Protein AF-0000000080885737 (afdb_homodimer)

Foldseek 3Di:
DPPPPPPPPPPPPPPPPWDAADDDDFWAEEEEEAFAQFDDLLPVLLVLLVVLLVVPDHHDYAYEYAPFAKHKNADPDHDPVNDDPMDMDGHHYYLVRDDQGQEYEYTDGPQLVDCVGCVVVLCSCLVNVVRYQAYEYAALSLLSCLQNVVQAQHEWEHALLCRVVRVVGRPRHNYDLQWQWDDDRRYIYGYHRNSSNLRSLVVCCHRHIDVSSVSSCVVVVHDHDDTRDDCVSVVSPVD/DPPPPPPPPPPPPPPPPWDAADDDDFWAEEEEEAFAQFDDLLPVLLVLLVVLLVVPDHHDYAYEYAPFAKHKNQDPDADPVNDDPMDMDGHHYYLVRDDQGQEYEYTDGPQLVDCVGCVVVLCSCLVNVVRYQAYEYAALSLLSVLQNVVQAQHEWEHALLCRVVRVVGRPRHNYDLQWQWDDDRRYIYGYHRNSSNLRSLVVCCHRHIDVSSVSSCVVVVHDHDDTRDDCVSVVSPVD

Solvent-accessible surface area (backbone atoms only — not comparable to full-atom values): 24061 Å² total; per-residue (Å²): 135,85,78,77,78,77,76,76,77,73,75,72,71,76,68,71,80,74,48,66,47,51,85,72,87,73,76,35,36,33,34,36,55,50,45,59,2,33,34,57,29,30,51,33,31,37,43,38,52,46,36,45,43,18,63,77,37,58,30,36,52,39,49,25,23,77,80,26,63,61,44,32,35,51,44,91,64,75,47,92,43,68,28,42,60,50,55,40,32,56,18,91,21,20,69,88,64,48,72,88,45,28,29,41,36,31,38,16,36,71,21,67,77,36,64,82,64,37,44,63,58,24,54,48,49,52,69,48,52,86,69,36,67,33,40,36,24,13,11,50,12,34,32,42,42,20,69,33,52,78,35,60,74,31,58,32,27,36,15,48,89,49,36,75,70,34,67,72,40,38,92,53,41,44,72,41,63,73,30,21,28,33,76,43,89,54,36,35,20,4,8,25,33,50,22,19,34,36,36,47,45,50,48,40,20,52,53,60,4,37,68,56,28,48,50,30,34,58,72,34,50,50,88,80,57,54,49,71,59,38,70,50,21,46,71,61,64,64,100,135,83,78,78,77,76,77,76,76,72,76,71,70,75,67,72,81,72,49,66,46,52,85,72,87,75,75,36,37,34,34,36,54,51,45,59,2,34,33,55,30,32,51,34,32,38,44,37,52,46,37,44,42,20,65,76,38,58,31,34,52,40,51,27,22,78,82,26,62,62,44,32,36,51,47,90,67,76,46,91,43,68,28,41,61,49,55,40,31,57,19,89,22,20,70,89,62,48,72,88,46,29,30,42,36,30,38,16,36,72,21,69,75,36,61,83,65,37,44,62,57,24,53,48,49,51,67,49,52,85,68,36,66,34,40,34,24,14,13,50,13,34,33,42,42,21,69,34,52,78,35,60,74,30,57,33,26,36,17,49,90,49,36,74,70,34,68,73,39,36,92,52,39,44,73,41,62,72,30,21,28,34,76,41,88,52,35,35,19,4,10,24,32,49,22,20,34,37,35,48,44,50,51,39,19,51,54,61,4,38,69,56,28,48,50,32,36,56,72,36,51,49,87,80,55,55,48,71,58,39,71,52,21,46,73,61,65,64,99

Sequence (478 aa):
MKVAAIAAVLSAALAAATNGPIDGPKPRDIGIALFRGWQPMDVFGPIEALWGLGLSQPINIYLIDEDGGTSEIKPLTPFATNSNTSATVLVDYTFASAPPLDVLIVPGGAGTRNQANVQPVIDYVAAVYPSLQYLISVCTGASILARAGVLDGKRATTNKRSWAFVTQFGQRVRWQPKARYVRDRNIWTTSGISAGVDGVLGWIEYVWGSNVSTEVTNVMEWNKVGANDDKFGKLYGLWMKVAAIAAVLSAALAAATNGPIDGPKPRDIGIALFRGWQPMDVFGPIEALWGLGLSQPINIYLIDEDGGTSEIKPLTPFATNSNTSATVLVDYTFASAPPLDVLIVPGGAGTRNQANVQPVIDYVAAVYPSLQYLISVCTGASILARAGVLDGKRATTNKRSWAFVTQFGQRVRWQPKARYVRDRNIWTTSGISAGVDGVLGWIEYVWGSNVSTEVTNVMEWNKVGANDDKFGKLYGLW

Organism: NCBI:txid3140254

Nearest PDB structures (foldseek):
  3mgk-assembly1_A  TM=9.131E-01  e=7.113E-21  Clostridium acetobutylicum
  7lav-assembly1_A  TM=8.708E-01  e=1.881E-16  Pseudomonas protegens Pf-5
  7l9q-assembly1_B  TM=8.695E-01  e=1.093E-15  Pseudomonas protegens Pf-5
  7la0-assembly1_B  TM=8.306E-01  e=7.496E-16  Pseudomonas protegens Pf-5
  3noo-assembly1_B  TM=8.726E-01  e=1.118E-14  Pseudomonas fluorescens

pLDDT: mean 92.59, std 16.64, range [25.44, 99.0]

Structure (mmCIF, N/CA/C/O backbone):
data_AF-0000000080885737-model_v1
#
loop_
_entity.id
_entity.type
_entity.pdbx_description
1 polymer 'DJ-1/PfpI domain-containing protein'
#
loop_
_atom_site.group_PDB
_atom_site.id
_atom_site.type_symbol
_atom_site.label_atom_id
_atom_site.label_alt_id
_atom_site.label_comp_id
_atom_site.label_asym_id
_atom_site.label_entity_id
_atom_site.label_seq_id
_atom_site.pdbx_PDB_ins_code
_atom_site.Cartn_x
_atom_site.Cartn_y
_atom_site.Cartn_z
_atom_site.occupancy
_atom_site.B_iso_or_equiv
_atom_site.auth_seq_id
_atom_site.auth_comp_id
_atom_site.auth_asym_id
_atom_site.auth_atom_id
_atom_site.pdbx_PDB_model_num
ATOM 1 N N . MET A 1 1 ? 33.5 -19.875 54.375 1 25.53 1 MET A N 1
ATOM 2 C CA . MET A 1 1 ? 33.781 -19.219 53.094 1 25.53 1 MET A CA 1
ATOM 3 C C . MET A 1 1 ? 32.844 -19.75 52 1 25.53 1 MET A C 1
ATOM 5 O O . MET A 1 1 ? 33.125 -20.797 51.406 1 25.53 1 MET A O 1
ATOM 9 N N . LYS A 1 2 ? 31.469 -19.609 52.219 1 31.66 2 LYS A N 1
ATOM 10 C CA . LYS A 1 2 ? 30.344 -20.031 51.375 1 31.66 2 LYS A CA 1
ATOM 11 C C . LYS A 1 2 ? 30.406 -19.328 50.031 1 31.66 2 LYS A C 1
ATOM 13 O O . LYS A 1 2 ? 30.25 -18.109 49.938 1 31.66 2 LYS A O 1
ATOM 18 N N . VAL A 1 3 ? 31.234 -19.703 49.062 1 29.41 3 VAL A N 1
ATOM 19 C CA . VAL A 1 3 ? 31.281 -19.234 47.688 1 29.41 3 VAL A CA 1
ATOM 20 C C . VAL A 1 3 ? 29.953 -19.531 47 1 29.41 3 VAL A C 1
ATOM 22 O O . VAL A 1 3 ? 29.547 -20.688 46.875 1 29.41 3 VAL A O 1
ATOM 25 N N . ALA A 1 4 ? 28.953 -18.578 47.094 1 33.06 4 ALA A N 1
ATOM 26 C CA . ALA A 1 4 ? 27.719 -18.656 46.312 1 33.06 4 ALA A CA 1
ATOM 27 C C . ALA A 1 4 ? 28.016 -18.75 44.812 1 33.06 4 ALA A C 1
ATOM 29 O O . ALA A 1 4 ? 28.703 -17.875 44.25 1 33.06 4 ALA A O 1
ATOM 30 N N . ALA A 1 5 ? 28.031 -19.922 44.219 1 30.92 5 ALA A N 1
ATOM 31 C CA . ALA A 1 5 ? 28.094 -20.094 42.781 1 30.92 5 ALA A CA 1
ATOM 32 C C . ALA A 1 5 ? 27 -19.281 42.094 1 30.92 5 ALA A C 1
ATOM 34 O O . ALA A 1 5 ? 25.812 -19.469 42.344 1 30.92 5 ALA A O 1
ATOM 35 N N . ILE A 1 6 ? 27.219 -18.047 41.719 1 32.38 6 ILE A N 1
ATOM 36 C CA . ILE A 1 6 ? 26.297 -17.312 40.875 1 32.38 6 ILE A CA 1
ATOM 37 C C . ILE A 1 6 ? 26.078 -18.062 39.562 1 32.38 6 ILE A C 1
ATOM 39 O O . ILE A 1 6 ? 27.016 -18.266 38.781 1 32.38 6 ILE A O 1
ATOM 43 N N . ALA A 1 7 ? 25.047 -18.922 39.469 1 35.25 7 ALA A N 1
ATOM 44 C CA . ALA A 1 7 ? 24.609 -19.516 38.188 1 35.25 7 ALA A CA 1
ATOM 45 C C . ALA A 1 7 ? 24.406 -18.438 37.125 1 35.25 7 ALA A C 1
ATOM 47 O O . ALA A 1 7 ? 23.625 -17.516 37.312 1 35.25 7 ALA A O 1
ATOM 48 N N . ALA A 1 8 ? 25.344 -18.266 36.219 1 31.36 8 ALA A N 1
ATOM 49 C CA . ALA A 1 8 ? 25.203 -17.484 35 1 31.36 8 ALA A CA 1
ATOM 50 C C . ALA A 1 8 ? 23.969 -17.922 34.188 1 31.36 8 ALA A C 1
ATOM 52 O O . ALA A 1 8 ? 23.875 -19.078 33.781 1 31.36 8 ALA A O 1
ATOM 53 N N . VAL A 1 9 ? 22.844 -17.406 34.5 1 33.94 9 VAL A N 1
ATOM 54 C CA . VAL A 1 9 ? 21.734 -17.562 33.562 1 33.94 9 VAL A CA 1
ATOM 55 C C . VAL A 1 9 ? 22.156 -17.125 32.156 1 33.94 9 VAL A C 1
ATOM 57 O O . VAL A 1 9 ? 22.422 -15.938 31.938 1 33.94 9 VAL A O 1
ATOM 60 N N . LEU A 1 10 ? 22.844 -17.953 31.453 1 30.22 10 LEU A N 1
ATOM 61 C CA . LEU A 1 10 ? 23.031 -17.672 30.031 1 30.22 10 LEU A CA 1
ATOM 62 C C . LEU A 1 10 ? 21.703 -17.469 29.328 1 30.22 10 LEU A C 1
ATOM 64 O O . LEU A 1 10 ? 20.859 -18.375 29.312 1 30.22 10 LEU A O 1
ATOM 68 N N . SER A 1 11 ? 21.188 -16.312 29.359 1 34.5 11 SER A N 1
ATOM 69 C CA . SER A 1 11 ? 20.109 -16 28.438 1 34.5 11 SER A CA 1
ATOM 70 C C . SER A 1 11 ? 20.453 -16.438 27.016 1 34.5 11 SER A C 1
ATOM 72 O O . SER A 1 11 ? 21.359 -15.867 26.391 1 34.5 11 SER A O 1
ATOM 74 N N . ALA A 1 12 ? 20.422 -17.719 26.641 1 30.98 12 ALA A N 1
ATOM 75 C CA . ALA A 1 12 ? 20.422 -18.078 25.234 1 30.98 12 ALA A CA 1
ATOM 76 C C . ALA A 1 12 ? 19.422 -17.234 24.438 1 30.98 12 ALA A C 1
ATOM 78 O O . ALA A 1 12 ? 18.219 -17.328 24.656 1 30.98 12 ALA A O 1
ATOM 79 N N . ALA A 1 13 ? 19.766 -16.031 24.156 1 35.03 13 ALA A N 1
ATOM 80 C CA . ALA A 1 13 ? 18.984 -15.445 23.078 1 35.03 13 ALA A CA 1
ATOM 81 C C . ALA A 1 13 ? 18.719 -16.469 21.969 1 35.03 13 ALA A C 1
ATOM 83 O O . ALA A 1 13 ? 19.656 -17.016 21.375 1 35.03 13 ALA A O 1
ATOM 84 N N . LEU A 1 14 ? 17.703 -17.281 22.094 1 34.91 14 LEU A N 1
ATOM 85 C CA . LEU A 1 14 ? 17.266 -18.047 20.953 1 34.91 14 LEU A CA 1
ATOM 86 C C . LEU A 1 14 ? 17.438 -17.266 19.656 1 34.91 14 LEU A C 1
ATOM 88 O O . LEU A 1 14 ? 16.75 -16.25 19.438 1 34.91 14 LEU A O 1
ATOM 92 N N . ALA A 1 15 ? 18.594 -17.047 19.203 1 38.66 15 ALA A N 1
ATOM 93 C CA . ALA A 1 15 ? 18.797 -16.562 17.828 1 38.66 15 ALA A CA 1
ATOM 94 C C . ALA A 1 15 ? 17.812 -17.203 16.859 1 38.66 15 ALA A C 1
ATOM 96 O O . ALA A 1 15 ? 17.781 -18.422 16.719 1 38.66 15 ALA A O 1
ATOM 97 N N . ALA A 1 16 ? 16.641 -16.688 16.656 1 45.53 16 ALA A N 1
ATOM 98 C CA . ALA A 1 16 ? 15.797 -17.234 15.602 1 45.53 16 ALA A CA 1
ATOM 99 C C . ALA A 1 16 ? 16.641 -17.703 14.414 1 45.53 16 ALA A C 1
ATOM 101 O O . ALA A 1 16 ? 17.562 -17.016 13.992 1 45.53 16 ALA A O 1
ATOM 102 N N . ALA A 1 17 ? 16.656 -18.906 14.094 1 49.16 17 ALA A N 1
ATOM 103 C CA . ALA A 1 17 ? 17.375 -19.547 12.992 1 49.16 17 ALA A CA 1
ATOM 104 C C . ALA A 1 17 ? 17.266 -18.703 11.719 1 49.16 17 ALA A C 1
ATOM 106 O O . ALA A 1 17 ? 16.172 -18.406 11.25 1 49.16 17 ALA A O 1
ATOM 107 N N . THR A 1 18 ? 18.203 -17.781 11.516 1 66.06 18 THR A N 1
ATOM 108 C CA . THR A 1 18 ? 18.344 -17.062 10.25 1 66.06 18 THR A CA 1
ATOM 109 C C . THR A 1 18 ? 18.453 -18.047 9.086 1 66.06 18 THR A C 1
ATOM 111 O O . THR A 1 18 ? 19.234 -19 9.148 1 66.06 18 THR A O 1
ATOM 114 N N . ASN A 1 19 ? 17.359 -18.078 8.219 1 74.62 19 ASN A N 1
ATOM 115 C CA . ASN A 1 19 ? 17.438 -18.906 7.008 1 74.62 19 ASN A CA 1
ATOM 116 C C . ASN A 1 19 ? 18.312 -18.25 5.938 1 74.62 19 ASN A C 1
ATOM 118 O O . ASN A 1 19 ? 18.172 -17.062 5.664 1 74.62 19 ASN A O 1
ATOM 122 N N . GLY A 1 20 ? 19.281 -18.969 5.434 1 84.75 20 GLY A N 1
ATOM 123 C CA . GLY A 1 20 ? 20.062 -18.5 4.301 1 84.75 20 GLY A CA 1
ATOM 124 C C . GLY A 1 20 ? 19.281 -18.516 2.998 1 84.75 20 GLY A C 1
ATOM 125 O O . GLY A 1 20 ? 18.188 -19.062 2.932 1 84.75 20 GLY A O 1
ATOM 126 N N . PRO A 1 21 ? 19.797 -17.812 1.99 1 86.44 21 PRO A N 1
ATOM 127 C CA . PRO A 1 21 ? 19.141 -17.812 0.676 1 86.44 21 PRO A CA 1
ATOM 128 C C . PRO A 1 21 ? 19.125 -19.188 0.016 1 86.44 21 PRO A C 1
ATOM 130 O O . PRO A 1 21 ? 19.984 -20.016 0.301 1 86.44 21 PRO A O 1
ATOM 133 N N . ILE A 1 22 ? 18.125 -19.391 -0.751 1 89.88 22 ILE A N 1
ATOM 134 C CA . ILE A 1 22 ? 18.109 -20.625 -1.537 1 89.88 22 ILE A CA 1
ATOM 135 C C . ILE A 1 22 ? 19.188 -20.562 -2.611 1 89.88 22 ILE A C 1
ATOM 137 O O . ILE A 1 22 ? 19.609 -19.484 -3.031 1 89.88 22 ILE A O 1
ATOM 141 N N . ASP A 1 23 ? 19.562 -21.766 -3.006 1 88.5 23 ASP A N 1
ATOM 142 C CA . ASP A 1 23 ? 20.531 -21.859 -4.09 1 88.5 23 ASP A CA 1
ATOM 143 C C . ASP A 1 23 ? 19.859 -21.656 -5.445 1 88.5 23 ASP A C 1
ATOM 145 O O . ASP A 1 23 ? 18.641 -21.703 -5.555 1 88.5 23 ASP A O 1
ATOM 149 N N . GLY A 1 24 ? 20.641 -21.234 -6.469 1 89.62 24 GLY A N 1
ATOM 150 C CA . GLY A 1 24 ? 20.125 -21.094 -7.82 1 89.62 24 GLY A CA 1
ATOM 151 C C . GLY A 1 24 ? 19.953 -19.656 -8.25 1 89.62 24 GLY A C 1
ATOM 152 O O . GLY A 1 24 ? 20.219 -18.734 -7.473 1 89.62 24 GLY A O 1
ATOM 153 N N . PRO A 1 25 ? 19.547 -19.562 -9.445 1 94 25 PRO A N 1
ATOM 154 C CA . PRO A 1 25 ? 19.359 -18.203 -9.969 1 94 25 PRO A CA 1
ATOM 155 C C . PRO A 1 25 ? 18.234 -17.453 -9.258 1 94 25 PRO A C 1
ATOM 157 O O . PRO A 1 25 ? 17.156 -18 -9.031 1 94 25 PRO A O 1
ATOM 160 N N . LYS A 1 26 ? 18.484 -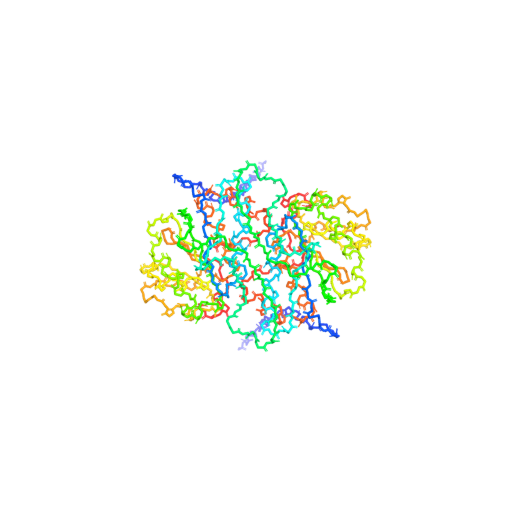16.219 -8.875 1 97.19 26 LYS A N 1
ATOM 161 C CA . LYS A 1 26 ? 17.5 -15.359 -8.234 1 97.19 26 LYS A CA 1
ATOM 162 C C . LYS A 1 26 ? 16.547 -14.758 -9.258 1 97.19 26 LYS A C 1
ATOM 164 O O . LYS A 1 26 ? 16.969 -14.352 -10.344 1 97.19 26 LYS A O 1
ATOM 169 N N . PRO A 1 27 ? 15.281 -14.742 -8.875 1 98.31 27 PRO A N 1
ATOM 170 C CA . PRO A 1 27 ? 14.352 -14.086 -9.797 1 98.31 27 PRO A CA 1
ATOM 171 C C . PRO A 1 27 ? 14.648 -12.602 -9.984 1 98.31 27 PRO A C 1
ATOM 173 O O . PRO A 1 27 ? 15.07 -11.93 -9.039 1 98.31 27 PRO A O 1
ATOM 176 N N . ARG A 1 28 ? 14.359 -12.109 -11.203 1 98.19 28 ARG A N 1
ATOM 177 C CA . ARG A 1 28 ? 14.641 -1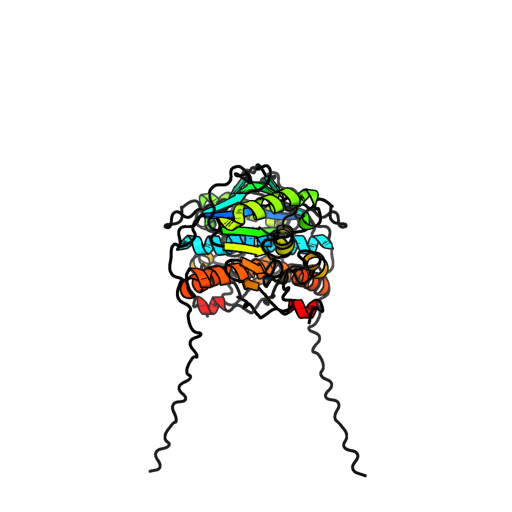0.719 -11.516 1 98.19 28 ARG A CA 1
ATOM 178 C C . ARG A 1 28 ? 13.406 -10.016 -12.062 1 98.19 28 ARG A C 1
ATOM 180 O O . ARG A 1 28 ? 13.141 -8.859 -11.734 1 98.19 28 ARG A O 1
ATOM 187 N N . ASP A 1 29 ? 12.703 -10.656 -12.969 1 98.81 29 ASP A N 1
ATOM 188 C CA . ASP A 1 29 ? 11.57 -10.062 -13.672 1 98.81 29 ASP A CA 1
ATOM 189 C C . ASP A 1 29 ? 10.242 -10.5 -13.047 1 98.81 29 ASP A C 1
ATOM 191 O O . ASP A 1 29 ? 9.859 -11.664 -13.156 1 98.81 29 ASP A O 1
ATOM 195 N N . ILE A 1 30 ? 9.555 -9.539 -12.438 1 98.88 30 ILE A N 1
ATOM 196 C CA . ILE A 1 30 ? 8.344 -9.805 -11.672 1 98.88 30 ILE A CA 1
ATOM 197 C C . ILE A 1 30 ? 7.156 -9.094 -12.328 1 98.88 30 ILE A C 1
ATOM 199 O O . ILE A 1 30 ? 7.156 -7.867 -12.461 1 98.88 30 ILE A O 1
ATOM 203 N N . GLY A 1 31 ? 6.184 -9.883 -12.742 1 98.88 31 GLY A N 1
ATOM 204 C CA . GLY A 1 31 ? 4.941 -9.32 -13.25 1 98.88 31 GLY A CA 1
ATOM 205 C C . GLY A 1 31 ? 3.848 -9.234 -12.211 1 98.88 31 GLY A C 1
ATOM 206 O O . GLY A 1 31 ? 3.758 -10.094 -11.32 1 98.88 31 GLY A O 1
ATOM 207 N N . ILE A 1 32 ? 3.061 -8.258 -12.273 1 98.94 32 ILE A N 1
ATOM 208 C CA . ILE A 1 32 ? 1.812 -8.133 -11.531 1 98.94 32 ILE A CA 1
ATOM 209 C C . ILE A 1 32 ? 0.637 -8.07 -12.508 1 98.94 32 ILE A C 1
ATOM 211 O O . ILE A 1 32 ? 0.546 -7.141 -13.312 1 98.94 32 ILE A O 1
ATOM 215 N N . ALA A 1 33 ? -0.246 -9.016 -12.414 1 98.94 33 ALA A N 1
ATOM 216 C CA . ALA A 1 33 ? -1.359 -9.133 -13.352 1 98.94 33 ALA A CA 1
ATOM 217 C C . ALA A 1 33 ? -2.578 -8.359 -12.859 1 98.94 33 ALA A C 1
ATOM 219 O O . ALA A 1 33 ? -3.232 -8.766 -11.891 1 98.94 33 ALA A O 1
ATOM 220 N N . LEU A 1 34 ? -2.918 -7.309 -13.609 1 98.81 34 LEU A N 1
ATOM 221 C CA . LEU A 1 34 ? -4.008 -6.43 -13.195 1 98.81 34 LEU A CA 1
ATOM 222 C C . LEU A 1 34 ? -5.273 -6.727 -13.992 1 98.81 34 LEU A C 1
ATOM 224 O O . LEU A 1 34 ? -5.219 -7.391 -15.031 1 98.81 34 LEU A O 1
ATOM 228 N N . PHE A 1 35 ? -6.359 -6.324 -13.477 1 98.62 35 PHE A N 1
ATOM 229 C CA . PHE A 1 35 ? -7.699 -6.281 -14.047 1 98.62 35 PHE A CA 1
ATOM 230 C C . PHE A 1 35 ? -8.5 -5.125 -13.461 1 98.62 35 PHE A C 1
ATOM 232 O O . PHE A 1 35 ? -8.094 -4.523 -12.461 1 98.62 35 PHE A O 1
ATOM 239 N N . ARG A 1 36 ? -9.594 -4.82 -14.141 1 97.56 36 ARG A N 1
ATOM 240 C CA . ARG A 1 36 ? -10.406 -3.744 -13.586 1 97.56 36 ARG A CA 1
ATOM 241 C C . ARG A 1 36 ? -10.93 -4.109 -12.203 1 97.56 36 ARG A C 1
ATOM 243 O O . ARG A 1 36 ? -11.453 -5.207 -12 1 97.56 36 ARG A O 1
ATOM 250 N N . GLY A 1 37 ? -10.812 -3.195 -11.273 1 97.88 37 GLY A N 1
ATOM 251 C CA . GLY A 1 37 ? -11.328 -3.395 -9.93 1 97.88 37 GLY A CA 1
ATOM 252 C C . GLY A 1 37 ? -10.367 -4.156 -9.031 1 97.88 37 GLY A C 1
ATOM 253 O O . GLY A 1 37 ? -10.797 -4.949 -8.195 1 97.88 37 GLY A O 1
ATOM 254 N N . TRP A 1 38 ? -9.023 -3.998 -9.32 1 98.44 38 TRP A N 1
ATOM 255 C CA . TRP A 1 38 ? -8.031 -4.59 -8.43 1 98.44 38 TRP A CA 1
ATOM 256 C C . TRP A 1 38 ? -7.941 -3.814 -7.121 1 98.44 38 TRP A C 1
ATOM 258 O O . TRP A 1 38 ? -8.375 -2.66 -7.043 1 98.44 38 TRP A O 1
ATOM 268 N N . GLN A 1 39 ? -7.484 -4.527 -6.047 1 98.5 39 GLN A N 1
ATOM 269 C CA . GLN A 1 39 ? -7.398 -3.975 -4.699 1 98.5 39 GLN A CA 1
ATOM 270 C C . GLN A 1 39 ? -6.102 -3.188 -4.508 1 98.5 39 GLN A C 1
ATOM 272 O O . GLN A 1 39 ? -5.016 -3.697 -4.777 1 98.5 39 GLN A O 1
ATOM 277 N N . PRO A 1 40 ? -6.129 -1.996 -3.953 1 98.5 40 PRO A N 1
ATOM 278 C CA . PRO A 1 40 ? -4.98 -1.091 -3.932 1 98.5 40 PRO A CA 1
ATOM 279 C C . PRO A 1 40 ? -3.75 -1.716 -3.275 1 98.5 40 PRO A C 1
ATOM 281 O O . PRO A 1 40 ? -2.721 -1.895 -3.932 1 98.5 40 PRO A O 1
ATOM 284 N N . MET A 1 41 ? -3.873 -2.205 -2.1 1 98.62 41 MET A N 1
ATOM 285 C CA . MET A 1 41 ? -2.695 -2.676 -1.375 1 98.62 41 MET A CA 1
ATOM 286 C C . MET A 1 41 ? -2.359 -4.113 -1.759 1 98.62 41 MET A C 1
ATOM 288 O O . MET A 1 41 ? -1.309 -4.633 -1.376 1 98.62 41 MET A O 1
ATOM 292 N N . ASP A 1 42 ? -3.248 -4.789 -2.506 1 98.94 42 ASP A N 1
ATOM 293 C CA . ASP A 1 42 ? -2.836 -6.07 -3.07 1 98.94 42 ASP A CA 1
ATOM 294 C C . ASP A 1 42 ? -1.741 -5.883 -4.117 1 98.94 42 ASP A C 1
ATOM 296 O O . ASP A 1 42 ? -0.997 -6.82 -4.418 1 98.94 42 ASP A O 1
ATOM 300 N N . VAL A 1 43 ? -1.729 -4.723 -4.676 1 98.81 43 VAL A N 1
ATOM 301 C CA . VAL A 1 43 ? -0.755 -4.406 -5.715 1 98.81 43 VAL A CA 1
ATOM 302 C C . VAL A 1 43 ? 0.396 -3.602 -5.117 1 98.81 43 VAL A C 1
ATOM 304 O O . VAL A 1 43 ? 1.561 -3.99 -5.234 1 98.81 43 VAL A O 1
ATOM 307 N N . PHE A 1 44 ? 0.125 -2.6 -4.344 1 98.81 44 PHE A N 1
ATOM 308 C CA . PHE A 1 44 ? 1.163 -1.647 -3.963 1 98.81 44 PHE A CA 1
ATOM 309 C C . PHE A 1 44 ? 1.786 -2.029 -2.627 1 98.81 44 PHE A C 1
ATOM 311 O O . PHE A 1 44 ? 2.824 -1.487 -2.242 1 98.81 44 PHE A O 1
ATOM 318 N N . GLY A 1 45 ? 1.125 -2.953 -1.888 1 98.75 45 GLY A N 1
ATOM 319 C CA . GLY A 1 45 ? 1.862 -3.592 -0.808 1 98.75 45 GLY A CA 1
ATOM 320 C C . GLY A 1 45 ? 3.078 -4.363 -1.289 1 98.75 45 GLY A C 1
ATOM 321 O O . GLY A 1 45 ? 4.207 -4.047 -0.913 1 98.75 45 GLY A O 1
ATOM 322 N N . PRO A 1 46 ? 2.834 -5.309 -2.105 1 98.88 46 PRO A N 1
ATOM 323 C CA . PRO A 1 46 ? 3.943 -6.043 -2.715 1 98.88 46 PRO A CA 1
ATOM 324 C C . PRO A 1 46 ? 4.938 -5.129 -3.428 1 98.88 46 PRO A C 1
ATOM 326 O O . PRO A 1 46 ? 6.152 -5.324 -3.318 1 98.88 46 PRO A O 1
ATOM 329 N N . ILE A 1 47 ? 4.477 -4.09 -4.191 1 98.81 47 ILE A N 1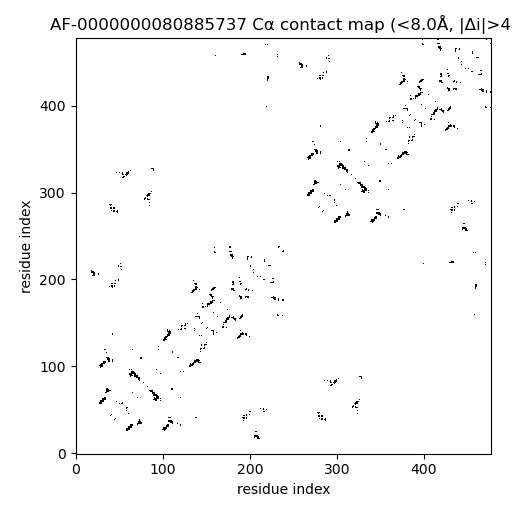
ATOM 330 C CA . ILE A 1 47 ? 5.387 -3.176 -4.871 1 98.81 47 ILE A CA 1
ATOM 331 C C . ILE A 1 47 ? 6.297 -2.496 -3.85 1 98.81 47 ILE A C 1
ATOM 333 O O . ILE A 1 47 ? 7.484 -2.295 -4.105 1 98.81 47 ILE A O 1
ATOM 337 N N . GLU A 1 48 ? 5.762 -2.127 -2.686 1 98.75 48 GLU A N 1
ATOM 338 C CA . GLU A 1 48 ? 6.578 -1.501 -1.651 1 98.75 48 GLU A CA 1
ATOM 339 C C . GLU A 1 48 ? 7.699 -2.43 -1.199 1 98.75 48 GLU A C 1
ATOM 341 O O . GLU A 1 48 ? 8.852 -2.008 -1.081 1 98.75 48 GLU A O 1
ATOM 346 N N . ALA A 1 49 ? 7.336 -3.686 -0.922 1 98.81 49 ALA A N 1
ATOM 347 C CA . ALA A 1 49 ? 8.344 -4.66 -0.518 1 98.81 49 ALA A CA 1
ATOM 348 C C . ALA A 1 49 ? 9.398 -4.844 -1.608 1 98.81 49 ALA A C 1
ATOM 350 O O . ALA A 1 49 ? 10.594 -4.895 -1.322 1 98.81 49 ALA A O 1
ATOM 351 N N . LEU A 1 50 ? 8.961 -4.891 -2.822 1 98.81 50 LEU A N 1
ATOM 352 C CA . LEU A 1 50 ? 9.867 -5.09 -3.945 1 98.81 50 LEU A CA 1
ATOM 353 C C . LEU A 1 50 ? 10.719 -3.846 -4.184 1 98.81 50 LEU A C 1
ATOM 355 O O . LEU A 1 50 ? 11.883 -3.949 -4.59 1 98.81 50 LEU A O 1
ATOM 359 N N . TRP A 1 51 ? 10.086 -2.68 -3.992 1 98 51 TRP A N 1
ATOM 360 C CA . TRP A 1 51 ? 10.867 -1.446 -4.012 1 98 51 TRP A CA 1
ATOM 361 C C . TRP A 1 51 ? 12.031 -1.524 -3.035 1 98 51 TRP A C 1
ATOM 363 O O . TRP A 1 51 ? 13.18 -1.24 -3.402 1 98 51 TRP A O 1
ATOM 373 N N . GLY A 1 52 ? 11.789 -1.921 -1.807 1 97.88 52 GLY A N 1
ATOM 374 C CA . GLY A 1 52 ? 12.844 -2.115 -0.829 1 97.88 52 GLY A CA 1
ATOM 375 C C . GLY A 1 52 ? 13.883 -3.135 -1.267 1 97.88 52 GLY A C 1
ATOM 376 O O . GLY A 1 52 ? 15.086 -2.918 -1.098 1 97.88 52 GLY A O 1
ATOM 377 N N . LEU A 1 53 ? 13.406 -4.234 -1.792 1 98.56 53 LEU A N 1
ATOM 378 C CA . LEU A 1 53 ? 14.305 -5.27 -2.289 1 98.56 53 LEU A CA 1
ATOM 379 C C . LEU A 1 53 ? 15.211 -4.719 -3.383 1 98.56 53 LEU A C 1
ATOM 381 O O . LEU A 1 53 ? 16.406 -5.055 -3.439 1 98.56 53 LEU A O 1
ATOM 385 N N . GLY A 1 54 ? 14.656 -3.865 -4.227 1 97.94 54 GLY A N 1
ATOM 386 C CA . GLY A 1 54 ? 15.375 -3.303 -5.355 1 97.94 54 GLY A CA 1
ATOM 387 C C . GLY A 1 54 ? 16.547 -2.434 -4.945 1 97.94 54 GLY A C 1
ATOM 388 O O . GLY A 1 54 ? 17.422 -2.125 -5.766 1 97.94 54 GLY A O 1
ATOM 389 N N . LEU A 1 55 ? 16.562 -1.97 -3.717 1 96.19 55 LEU A N 1
ATOM 390 C CA . LEU A 1 55 ? 17.672 -1.165 -3.213 1 96.19 55 LEU A CA 1
ATOM 391 C C . LEU A 1 55 ? 18.953 -1.986 -3.15 1 96.19 55 LEU A C 1
ATOM 393 O O . LEU A 1 55 ? 20.047 -1.432 -3.211 1 96.19 55 LEU A O 1
ATOM 397 N N . SER A 1 56 ? 18.797 -3.316 -3.045 1 97.12 56 SER A N 1
ATOM 398 C CA . SER A 1 56 ? 20 -4.125 -2.848 1 97.12 56 SER A CA 1
ATOM 399 C C . SER A 1 56 ? 20.078 -5.25 -3.875 1 97.12 56 SER A C 1
ATOM 401 O O . SER A 1 56 ? 21.125 -5.879 -4.027 1 97.12 56 SER A O 1
ATOM 403 N N . GLN A 1 57 ? 18.938 -5.574 -4.508 1 97.56 57 GLN A N 1
ATOM 404 C CA . GLN A 1 57 ? 18.891 -6.648 -5.492 1 97.56 57 GLN A CA 1
ATOM 405 C C . GLN A 1 57 ? 18.375 -6.141 -6.836 1 97.56 57 GLN A C 1
ATOM 407 O O . GLN A 1 57 ? 17.469 -5.305 -6.879 1 97.56 57 GLN A O 1
ATOM 412 N N . PRO A 1 58 ? 18.922 -6.625 -7.961 1 97.62 58 PRO A N 1
ATOM 413 C CA . PRO A 1 58 ? 18.453 -6.195 -9.281 1 97.62 58 PRO A CA 1
ATOM 414 C C . PRO A 1 58 ? 17.156 -6.859 -9.703 1 97.62 58 PRO A C 1
ATOM 416 O O . PRO A 1 58 ? 17.156 -7.988 -10.195 1 97.62 58 PRO A O 1
ATOM 419 N N . ILE A 1 59 ? 16.078 -6.145 -9.555 1 98.38 59 ILE A N 1
ATOM 420 C CA . ILE A 1 59 ? 14.781 -6.691 -9.945 1 98.38 59 ILE A CA 1
ATOM 421 C C . ILE A 1 59 ? 14.016 -5.664 -10.773 1 98.38 59 ILE A C 1
ATOM 423 O O . ILE A 1 59 ? 14.273 -4.461 -10.68 1 98.38 59 ILE A O 1
ATOM 427 N N . ASN A 1 60 ? 13.062 -6.191 -11.555 1 98.25 60 ASN A N 1
ATOM 428 C CA . ASN A 1 60 ? 12.172 -5.379 -12.375 1 98.25 60 ASN A CA 1
ATOM 429 C C . ASN A 1 60 ? 10.711 -5.766 -12.164 1 98.25 60 ASN A C 1
ATOM 431 O O . ASN A 1 60 ? 10.383 -6.949 -12.07 1 98.25 60 ASN A O 1
ATOM 435 N N . ILE A 1 61 ? 9.891 -4.738 -12.086 1 98.56 61 ILE A N 1
ATOM 436 C CA . ILE A 1 61 ? 8.453 -4.969 -11.984 1 98.56 61 ILE A CA 1
ATOM 437 C C . ILE A 1 61 ? 7.773 -4.59 -13.305 1 98.56 61 ILE A C 1
ATOM 439 O O . ILE A 1 61 ? 8.117 -3.58 -13.914 1 98.56 61 ILE A O 1
ATOM 443 N N . TYR A 1 62 ? 6.848 -5.391 -13.719 1 98.62 62 TYR A N 1
ATOM 444 C CA . TYR A 1 62 ? 6 -5.133 -14.875 1 98.62 62 TYR A CA 1
ATOM 445 C C . TYR A 1 62 ? 4.527 -5.207 -14.5 1 98.62 62 TYR A C 1
ATOM 447 O O . TYR A 1 62 ? 4.047 -6.25 -14.047 1 98.62 62 TYR A O 1
ATOM 455 N N . LEU A 1 63 ? 3.828 -4.09 -14.664 1 98.69 63 LEU A N 1
ATOM 456 C CA . LEU A 1 63 ? 2.371 -4.168 -14.617 1 98.69 63 LEU A CA 1
ATOM 457 C C . LEU A 1 63 ? 1.806 -4.645 -15.945 1 98.69 63 LEU A C 1
ATOM 459 O O . LEU A 1 63 ? 2.119 -4.078 -17 1 98.69 63 LEU A O 1
ATOM 463 N N . ILE A 1 64 ? 0.988 -5.676 -15.852 1 98.81 64 ILE A N 1
ATOM 464 C CA . ILE A 1 64 ? 0.463 -6.266 -17.078 1 98.81 64 ILE A CA 1
ATOM 465 C C . ILE A 1 64 ? -1.043 -6.477 -16.953 1 98.81 64 ILE A C 1
ATOM 467 O O . ILE A 1 64 ? -1.544 -6.754 -15.852 1 98.81 64 ILE A O 1
ATOM 471 N N . ASP A 1 65 ? -1.755 -6.285 -17.953 1 98.5 65 ASP A N 1
ATOM 472 C CA . ASP A 1 65 ? -3.182 -6.586 -17.984 1 98.5 65 ASP A CA 1
ATOM 473 C C . ASP A 1 65 ? -3.625 -6.988 -19.391 1 98.5 65 ASP A C 1
ATOM 475 O O . ASP A 1 65 ? -2.791 -7.297 -20.25 1 98.5 65 ASP A O 1
ATOM 479 N N . GLU A 1 66 ? -4.902 -7.164 -19.578 1 98 66 GLU A N 1
ATOM 480 C CA . GLU A 1 66 ? -5.422 -7.719 -20.828 1 98 66 GLU A CA 1
ATOM 481 C C . GLU A 1 66 ? -5.133 -6.797 -22 1 98 66 GLU A C 1
ATOM 483 O O . GLU A 1 66 ? -4.648 -7.246 -23.047 1 98 66 GLU A O 1
ATOM 488 N N . ASP A 1 67 ? -5.375 -5.488 -21.859 1 94.81 67 ASP A N 1
ATOM 489 C CA . ASP A 1 67 ? -5.422 -4.602 -23.016 1 94.81 67 ASP A CA 1
ATOM 490 C C . ASP A 1 67 ? -4.289 -3.578 -22.969 1 94.81 67 ASP A C 1
ATOM 492 O O . ASP A 1 67 ? -4.02 -2.898 -23.969 1 94.81 67 ASP A O 1
ATOM 496 N N . GLY A 1 68 ? -3.586 -3.473 -21.875 1 95.69 68 GLY A N 1
ATOM 497 C CA . GLY A 1 68 ? -2.605 -2.412 -21.703 1 95.69 68 GLY A CA 1
ATOM 498 C C . GLY A 1 68 ? -3.234 -1.042 -21.531 1 95.69 68 GLY A C 1
ATOM 499 O O . GLY A 1 68 ? -4.434 -0.933 -21.266 1 95.69 68 GLY A O 1
ATOM 500 N N . GLY A 1 69 ? -2.381 0.032 -21.609 1 96.38 69 GLY A N 1
ATOM 501 C CA . GLY A 1 69 ? -2.881 1.389 -21.453 1 96.38 69 GLY A CA 1
ATOM 502 C C . GLY A 1 69 ? -3.025 1.808 -20 1 96.38 69 GLY A C 1
ATOM 503 O O . GLY A 1 69 ? -2.096 2.367 -19.422 1 96.38 69 GLY A O 1
ATOM 504 N N . THR A 1 70 ? -4.293 1.471 -19.438 1 97.5 70 THR A N 1
ATOM 505 C CA . THR A 1 70 ? -4.531 1.836 -18.047 1 97.5 70 THR A CA 1
ATOM 506 C C . THR A 1 70 ? -5.32 0.746 -17.328 1 97.5 70 THR A C 1
ATOM 508 O O . THR A 1 70 ? -6.004 -0.056 -17.969 1 97.5 70 THR A O 1
ATOM 511 N N . SER A 1 71 ? -5.133 0.683 -16.094 1 97.94 71 SER A N 1
ATOM 512 C CA . SER A 1 71 ? -5.922 -0.159 -15.203 1 97.94 71 SER A CA 1
ATOM 513 C C . SER A 1 71 ? -6.309 0.594 -13.93 1 97.94 71 SER A C 1
ATOM 515 O O . SER A 1 71 ? -5.531 1.403 -13.422 1 97.94 71 SER A O 1
ATOM 517 N N . GLU A 1 72 ? -7.559 0.298 -13.438 1 97.5 72 GLU A N 1
ATOM 518 C CA . GLU A 1 72 ? -8.023 1.149 -12.344 1 97.5 72 GLU A CA 1
ATOM 519 C C . GLU A 1 72 ? -8.641 0.32 -11.219 1 97.5 72 GLU A C 1
ATOM 521 O O . GLU A 1 72 ? -9.18 -0.764 -11.469 1 97.5 72 GLU A O 1
ATOM 526 N N . ILE A 1 73 ? -8.633 0.934 -10.016 1 96.38 73 ILE A N 1
ATOM 527 C CA . ILE A 1 73 ? -9.18 0.36 -8.789 1 96.38 73 ILE A CA 1
ATOM 528 C C . ILE A 1 73 ? -10.703 0.352 -8.852 1 96.38 73 ILE A C 1
ATOM 530 O O . ILE A 1 73 ? -11.359 -0.441 -8.172 1 96.38 73 ILE A O 1
ATOM 534 N N . LYS A 1 74 ? -11.305 1.196 -9.625 1 93.38 74 LYS A N 1
ATOM 535 C CA . LYS A 1 74 ? -12.75 1.379 -9.695 1 93.38 74 LYS A CA 1
ATOM 536 C C . LYS A 1 74 ? -13.453 0.07 -10.039 1 93.38 74 LYS A C 1
ATOM 538 O O . LYS A 1 74 ? -13.188 -0.53 -11.078 1 93.38 74 LYS A O 1
ATOM 543 N N . PRO A 1 75 ? -14.297 -0.297 -9.125 1 87.69 75 PRO A N 1
ATOM 544 C CA . PRO A 1 75 ? -15.008 -1.534 -9.445 1 87.69 75 PRO A CA 1
ATOM 545 C C . PRO A 1 75 ? -16.016 -1.36 -10.586 1 87.69 75 PRO A C 1
ATOM 547 O O . PRO A 1 75 ? -16.328 -0.231 -10.977 1 87.69 75 PRO A O 1
ATOM 550 N N . LEU A 1 76 ? -16.453 -2.537 -11.062 1 90.25 76 LEU A N 1
ATOM 551 C CA . LEU A 1 76 ? -17.453 -2.518 -12.133 1 90.25 76 LEU A CA 1
ATOM 552 C C . LEU A 1 76 ? -18.781 -1.974 -11.625 1 90.25 7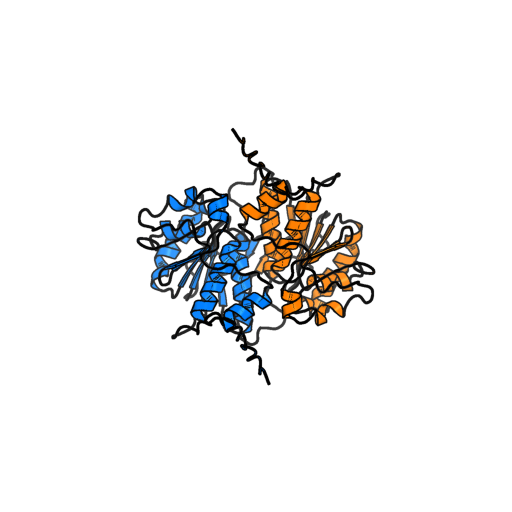6 LEU A C 1
ATOM 554 O O . LEU A 1 76 ? -19.5 -1.302 -12.367 1 90.25 76 LEU A O 1
ATOM 558 N N . THR A 1 77 ? -19.062 -2.301 -10.344 1 88 77 THR A N 1
ATOM 559 C CA . THR A 1 77 ? -20.25 -1.762 -9.688 1 88 77 THR A CA 1
ATOM 560 C C . THR A 1 77 ? -19.859 -0.691 -8.672 1 88 77 THR A C 1
ATOM 562 O O . THR A 1 77 ? -19.078 -0.949 -7.758 1 88 77 THR A O 1
ATOM 565 N N . PRO A 1 78 ? -20.5 0.45 -8.82 1 88.75 78 PRO A N 1
ATOM 566 C CA . PRO A 1 78 ? -20.141 1.515 -7.875 1 88.75 78 PRO A CA 1
ATOM 567 C C . PRO A 1 78 ? -20.547 1.184 -6.441 1 88.75 78 PRO A C 1
ATOM 569 O O . PRO A 1 78 ? -21.469 0.4 -6.219 1 88.75 78 PRO A O 1
ATOM 572 N N . PHE A 1 79 ? -19.797 1.863 -5.52 1 90.62 79 PHE A N 1
ATOM 573 C CA . PHE A 1 79 ? -20.172 1.762 -4.113 1 90.62 79 PHE A CA 1
ATOM 574 C C . PHE A 1 79 ? -21.562 2.352 -3.879 1 90.62 79 PHE A C 1
ATOM 576 O O . PHE A 1 79 ? -21.953 3.307 -4.547 1 90.62 79 PHE A O 1
ATOM 583 N N . ALA A 1 80 ? -22.234 1.812 -2.887 1 90.81 80 ALA A N 1
ATOM 584 C CA . ALA A 1 80 ? -23.547 2.334 -2.527 1 90.81 80 ALA A CA 1
ATOM 585 C C . ALA A 1 80 ? -23.453 3.771 -2.029 1 90.81 80 ALA A C 1
ATOM 587 O O . ALA A 1 80 ? -24.375 4.559 -2.199 1 90.81 80 ALA A O 1
ATOM 588 N N . THR A 1 81 ? -22.328 4.191 -1.515 1 94.75 81 THR A N 1
ATOM 589 C CA . THR A 1 81 ? -22.109 5.52 -0.956 1 94.75 81 THR A CA 1
ATOM 590 C C . THR A 1 81 ? -21.812 6.527 -2.061 1 94.75 81 THR A C 1
ATOM 592 O O . THR A 1 81 ? -21.734 7.73 -1.804 1 94.75 81 THR A O 1
ATOM 595 N N . ASN A 1 82 ? -21.594 6.102 -3.262 1 93 82 ASN A N 1
ATOM 596 C CA . ASN A 1 82 ? -21.172 6.926 -4.391 1 93 82 ASN A CA 1
ATOM 597 C C . ASN A 1 82 ? -19.797 7.555 -4.145 1 93 82 ASN A C 1
ATOM 599 O O . ASN A 1 82 ? -19.531 8.672 -4.602 1 93 82 ASN A O 1
ATOM 603 N N . SER A 1 83 ? -19.047 6.891 -3.348 1 96 83 SER A N 1
ATOM 604 C CA . SER A 1 83 ? -17.672 7.324 -3.111 1 96 83 SER A CA 1
ATOM 605 C C . SER A 1 83 ? -16.797 7.055 -4.324 1 96 83 SER A C 1
ATOM 607 O O . SER A 1 83 ? -17.047 6.121 -5.086 1 96 83 SER A O 1
ATOM 609 N N . ASN A 1 84 ? -15.82 7.934 -4.535 1 96.44 84 ASN A N 1
ATOM 610 C CA . ASN A 1 84 ? -14.75 7.699 -5.5 1 96.44 84 ASN A CA 1
ATOM 611 C C . ASN A 1 84 ? -13.391 7.598 -4.816 1 96.44 84 ASN A C 1
ATOM 613 O O . ASN A 1 84 ? -12.711 8.609 -4.613 1 96.44 84 ASN A O 1
ATOM 617 N N . THR A 1 85 ? -12.977 6.367 -4.605 1 96.5 85 THR A N 1
ATOM 618 C CA . THR A 1 85 ? -11.688 6.109 -3.963 1 96.5 85 THR A CA 1
ATOM 619 C C . THR A 1 85 ? -10.75 5.383 -4.914 1 96.5 85 THR A C 1
ATOM 621 O O . THR A 1 85 ? -9.992 4.504 -4.496 1 96.5 85 THR A O 1
ATOM 624 N N . SER A 1 86 ? -10.836 5.758 -6.176 1 95.25 86 SER A N 1
ATOM 625 C CA . SER A 1 86 ? -10.133 5.043 -7.238 1 95.25 86 SER A CA 1
ATOM 626 C C . SER A 1 86 ? -8.836 5.742 -7.613 1 95.25 86 SER A C 1
ATOM 628 O O . SER A 1 86 ? -8.648 6.922 -7.301 1 95.25 86 SER A O 1
ATOM 630 N N . ALA A 1 87 ? -7.945 5 -8.141 1 97.62 87 ALA A N 1
ATOM 631 C CA . ALA A 1 87 ? -6.746 5.457 -8.836 1 97.62 87 ALA A CA 1
ATOM 632 C C . ALA A 1 87 ? -6.492 4.621 -10.094 1 97.62 87 ALA A C 1
ATOM 634 O O . ALA A 1 87 ? -6.926 3.471 -10.172 1 97.62 87 ALA A O 1
ATOM 635 N N . THR A 1 88 ? -5.895 5.289 -11.023 1 98.19 88 THR A N 1
ATOM 636 C CA . THR A 1 88 ? -5.578 4.641 -12.289 1 98.19 88 THR A CA 1
ATOM 637 C C . THR A 1 88 ? -4.07 4.574 -12.5 1 98.19 88 THR A C 1
ATOM 639 O O . THR A 1 88 ? -3.361 5.555 -12.273 1 98.19 88 THR A O 1
ATOM 642 N N . VAL A 1 89 ? -3.637 3.385 -12.914 1 98.5 89 VAL A N 1
ATOM 643 C CA . VAL A 1 89 ? -2.217 3.229 -13.211 1 98.5 89 VAL A CA 1
ATOM 644 C C . VAL A 1 89 ? -2.016 3.002 -14.703 1 98.5 89 VAL A C 1
ATOM 646 O O . VAL A 1 89 ? -2.92 2.523 -15.391 1 98.5 89 VAL A O 1
ATOM 649 N N . LEU A 1 90 ? -0.818 3.367 -15.141 1 98.19 90 LEU A N 1
ATOM 650 C CA . LEU A 1 90 ? -0.426 3.016 -16.5 1 98.19 90 LEU A CA 1
ATOM 651 C C . LEU A 1 90 ? 0.053 1.569 -16.578 1 98.19 90 LEU A C 1
ATOM 653 O O . LEU A 1 90 ? 0.711 1.083 -15.648 1 98.19 90 LEU A O 1
ATOM 657 N N . VAL A 1 91 ? -0.326 0.937 -17.625 1 98.19 91 VAL A N 1
ATOM 658 C CA . VAL A 1 91 ? 0.063 -0.446 -17.875 1 98.19 91 VAL A CA 1
ATOM 659 C C . VAL A 1 91 ? 0.741 -0.547 -19.25 1 98.19 91 VAL A C 1
ATOM 661 O O . VAL A 1 91 ? 0.077 -0.478 -20.281 1 98.19 91 VAL A O 1
ATOM 664 N N . ASP A 1 92 ? 1.994 -0.823 -19.25 1 94 92 ASP A N 1
ATOM 665 C CA . ASP A 1 92 ? 2.768 -0.744 -20.484 1 94 92 ASP A CA 1
ATOM 666 C C . ASP A 1 92 ? 2.719 -2.064 -21.234 1 94 92 ASP A C 1
ATOM 668 O O . ASP A 1 92 ? 3.055 -2.115 -22.422 1 94 92 ASP A O 1
ATOM 672 N N . TYR A 1 93 ? 2.299 -3.123 -20.609 1 98 93 TYR A N 1
ATOM 673 C CA . TYR A 1 93 ? 2.332 -4.441 -21.234 1 98 93 TYR A CA 1
ATOM 674 C C . TYR A 1 93 ? 0.971 -5.121 -21.141 1 98 93 TYR A C 1
ATOM 676 O O . TYR A 1 93 ? 0.254 -4.961 -20.156 1 98 93 TYR A O 1
ATOM 684 N N . THR A 1 94 ? 0.69 -5.887 -22.188 1 98.62 94 THR A N 1
ATOM 685 C CA . THR A 1 94 ? -0.461 -6.785 -22.156 1 98.62 94 THR A CA 1
ATOM 686 C C . THR A 1 94 ? -0.032 -8.203 -21.797 1 98.62 94 THR A C 1
ATOM 688 O O . THR A 1 94 ? 1.163 -8.5 -21.75 1 98.62 94 THR A O 1
ATOM 691 N N . PHE A 1 95 ? -1.024 -9.055 -21.531 1 98.5 95 PHE A N 1
ATOM 692 C CA . PHE A 1 95 ? -0.713 -10.461 -21.328 1 98.5 95 PHE A CA 1
ATOM 693 C C . PHE A 1 95 ? -0.012 -11.047 -22.547 1 98.5 95 PHE A C 1
ATOM 695 O O . PHE A 1 95 ? 0.866 -11.906 -22.406 1 98.5 95 PHE A O 1
ATOM 702 N N . ALA A 1 96 ? -0.343 -10.578 -23.703 1 97.75 96 ALA A N 1
ATOM 703 C CA . ALA A 1 96 ? 0.234 -11.078 -24.953 1 97.75 96 ALA A CA 1
ATOM 704 C C . ALA A 1 96 ? 1.636 -10.516 -25.172 1 97.75 96 ALA A C 1
ATOM 706 O O . ALA A 1 96 ? 2.477 -11.156 -25.797 1 97.75 96 ALA A O 1
ATOM 707 N N . SER A 1 97 ? 1.94 -9.359 -24.641 1 98.12 97 SER A N 1
ATOM 708 C CA . SER A 1 97 ? 3.195 -8.68 -24.953 1 98.12 97 SER A CA 1
ATOM 709 C C . SER A 1 97 ? 4.133 -8.672 -23.75 1 98.12 97 SER A C 1
ATOM 711 O O . SER A 1 97 ? 5.238 -8.141 -23.812 1 98.12 97 SER A O 1
ATOM 713 N N . ALA A 1 98 ? 3.693 -9.242 -22.656 1 98.19 98 ALA A N 1
ATOM 714 C CA . ALA A 1 98 ? 4.527 -9.281 -21.453 1 98.19 98 ALA A CA 1
ATOM 715 C C . ALA A 1 98 ? 5.871 -9.938 -21.734 1 98.19 98 ALA A C 1
ATOM 717 O O . ALA A 1 98 ? 5.945 -10.914 -22.484 1 98.19 98 ALA A O 1
ATOM 718 N N . PRO A 1 99 ? 6.957 -9.391 -21.156 1 98.12 99 PRO A N 1
ATOM 719 C CA . PRO A 1 99 ? 8.227 -10.117 -21.266 1 98.12 99 PRO A CA 1
ATOM 720 C C . PRO A 1 99 ? 8.219 -11.445 -20.516 1 98.12 99 PRO A C 1
ATOM 722 O O . PRO A 1 99 ? 7.285 -11.719 -19.75 1 98.12 99 PRO A O 1
ATOM 725 N N . PRO A 1 100 ? 9.258 -12.305 -20.797 1 98.5 100 PRO A N 1
ATOM 726 C CA . PRO A 1 100 ? 9.375 -13.477 -19.922 1 98.5 100 PRO A CA 1
ATOM 727 C C . PRO A 1 100 ? 9.484 -13.102 -18.438 1 98.5 100 PRO A C 1
ATOM 729 O O . PRO A 1 100 ? 10.211 -12.172 -18.094 1 98.5 100 PRO A O 1
ATOM 732 N N . LEU A 1 101 ? 8.75 -13.797 -17.656 1 98.81 101 LEU A N 1
ATOM 733 C CA . LEU A 1 101 ? 8.695 -13.492 -16.234 1 98.81 101 LEU A CA 1
ATOM 734 C C . LEU A 1 101 ? 9.258 -14.641 -15.406 1 98.81 101 LEU A C 1
ATOM 736 O O . LEU A 1 101 ? 9.062 -15.812 -15.742 1 98.81 101 LEU A O 1
ATOM 740 N N . ASP A 1 102 ? 9.914 -14.242 -14.266 1 98.88 102 ASP A N 1
ATOM 741 C CA . ASP A 1 102 ? 10.32 -15.227 -13.273 1 98.88 102 ASP A CA 1
ATOM 742 C C . ASP A 1 102 ? 9.227 -15.445 -12.234 1 98.88 102 ASP A C 1
ATOM 744 O O . ASP A 1 102 ? 9.094 -16.531 -11.68 1 98.88 102 ASP A O 1
ATOM 748 N N . VAL A 1 103 ? 8.523 -14.391 -11.906 1 98.94 103 VAL A N 1
ATOM 749 C CA . VAL A 1 103 ? 7.504 -14.383 -10.859 1 98.94 103 VAL A CA 1
ATOM 750 C C . VAL A 1 103 ? 6.25 -13.672 -11.359 1 98.94 103 VAL A C 1
ATOM 752 O O . VAL A 1 103 ? 6.344 -12.664 -12.07 1 98.94 103 VAL A O 1
ATOM 755 N N . LEU A 1 104 ? 5.133 -14.211 -11.016 1 99 104 LEU A N 1
ATOM 756 C CA . LEU A 1 104 ? 3.867 -13.523 -11.25 1 99 104 LEU A CA 1
ATOM 757 C C . LEU A 1 104 ? 3.107 -13.328 -9.945 1 99 104 LEU A C 1
ATOM 759 O O . LEU A 1 104 ? 2.973 -14.258 -9.156 1 99 104 LEU A O 1
ATOM 763 N N . ILE A 1 105 ? 2.695 -12.102 -9.695 1 99 105 ILE A N 1
ATOM 764 C CA . ILE A 1 105 ? 1.827 -11.766 -8.57 1 99 105 ILE A CA 1
ATOM 765 C C . ILE A 1 105 ? 0.419 -11.469 -9.078 1 99 105 ILE A C 1
ATOM 767 O O . ILE A 1 105 ? 0.246 -10.688 -10.016 1 99 105 ILE A O 1
ATOM 771 N N . VAL A 1 106 ? -0.559 -12.094 -8.477 1 99 106 VAL A N 1
ATOM 772 C CA . VAL A 1 106 ? -1.955 -11.93 -8.867 1 99 106 VAL A CA 1
ATOM 773 C C . VAL A 1 106 ? -2.756 -11.352 -7.703 1 99 106 VAL A C 1
ATOM 775 O O . VAL A 1 106 ? -3.016 -12.055 -6.719 1 99 106 VAL A O 1
ATOM 778 N N . PRO A 1 107 ? -3.184 -10.109 -7.812 1 98.94 107 PRO A N 1
ATOM 779 C CA . PRO A 1 107 ? -3.934 -9.461 -6.738 1 98.94 107 PRO A CA 1
ATOM 780 C C . PRO A 1 107 ? -5.406 -9.859 -6.719 1 98.94 107 PRO A C 1
ATOM 782 O O . PRO A 1 107 ? -5.871 -10.555 -7.621 1 98.94 107 PRO A O 1
ATOM 785 N N . GLY A 1 108 ? -6.113 -9.5 -5.641 1 98.81 108 GLY A N 1
ATOM 786 C CA . GLY A 1 108 ? -7.562 -9.586 -5.574 1 98.81 108 GLY A CA 1
ATOM 787 C C . GLY A 1 108 ? -8.25 -8.258 -5.824 1 98.81 108 GLY A C 1
ATOM 788 O O . GLY A 1 108 ? -7.719 -7.398 -6.531 1 98.81 108 GLY A O 1
ATOM 789 N N . GLY A 1 109 ? -9.43 -8.188 -5.332 1 98.12 109 GLY A N 1
ATOM 790 C CA . GLY A 1 109 ? -10.266 -7.004 -5.457 1 98.12 109 GLY A CA 1
ATOM 791 C C . GLY A 1 109 ? -11.688 -7.324 -5.887 1 98.12 109 GLY A C 1
ATOM 792 O O . GLY A 1 109 ? -12.008 -8.477 -6.18 1 98.12 109 GLY A O 1
ATOM 793 N N . ALA A 1 110 ? -12.516 -6.277 -5.895 1 97.06 110 ALA A N 1
ATOM 794 C CA . ALA A 1 110 ? -13.914 -6.43 -6.266 1 97.06 110 ALA A CA 1
ATOM 795 C C . ALA A 1 110 ? -14.055 -6.992 -7.68 1 97.06 110 ALA A C 1
ATOM 797 O O . ALA A 1 110 ? -15.023 -7.684 -7.984 1 97.06 110 ALA A O 1
ATOM 798 N N . GLY A 1 111 ? -13.039 -6.812 -8.508 1 97.88 111 GLY A N 1
ATOM 799 C CA . GLY A 1 111 ? -13.078 -7.262 -9.891 1 97.88 111 GLY A CA 1
ATOM 800 C C . GLY A 1 111 ? -13.117 -8.773 -10.023 1 97.88 111 GLY A C 1
ATOM 801 O O . GLY A 1 111 ? -13.531 -9.297 -11.062 1 97.88 111 GLY A O 1
ATOM 802 N N . THR A 1 112 ? -12.703 -9.508 -9.008 1 98.31 112 THR A N 1
ATOM 803 C CA . THR A 1 112 ? -12.625 -10.969 -9.086 1 98.31 112 THR A CA 1
ATOM 804 C C . THR A 1 112 ? -14.023 -11.578 -9.117 1 98.31 112 THR A C 1
ATOM 806 O O . THR A 1 112 ? -14.18 -12.758 -9.422 1 98.31 112 THR A O 1
ATOM 809 N N . ARG A 1 113 ? -15.008 -10.797 -8.836 1 97.5 113 ARG A N 1
ATOM 810 C CA . ARG A 1 113 ? -16.375 -11.312 -8.734 1 97.5 113 ARG A CA 1
ATOM 811 C C . ARG A 1 113 ? -17.062 -11.305 -10.094 1 97.5 113 ARG A C 1
ATOM 813 O O . ARG A 1 113 ? -18.172 -11.828 -10.234 1 97.5 113 ARG A O 1
ATOM 820 N N . ASN A 1 114 ? -16.484 -10.727 -11.039 1 98.06 114 ASN A N 1
ATOM 821 C CA . ASN A 1 114 ? -16.984 -10.734 -12.414 1 98.06 114 ASN A CA 1
ATOM 822 C C . ASN A 1 114 ? -16.156 -11.641 -13.312 1 98.06 114 ASN A C 1
ATOM 824 O O . ASN A 1 114 ? -15.023 -11.312 -13.672 1 98.06 114 ASN A O 1
ATOM 828 N N . GLN A 1 115 ? -16.781 -12.734 -13.688 1 98.12 115 GLN A N 1
ATOM 829 C CA . GLN A 1 115 ? -16.078 -13.773 -14.43 1 98.12 115 GLN A CA 1
ATOM 830 C C . GLN A 1 115 ? -15.516 -13.234 -15.742 1 98.12 115 GLN A C 1
ATOM 832 O O . GLN A 1 115 ? -14.359 -13.492 -16.094 1 98.12 115 GLN A O 1
ATOM 837 N N . ALA A 1 116 ? -16.312 -12.516 -16.469 1 98.06 116 ALA A N 1
ATOM 838 C CA . ALA A 1 116 ? -15.891 -11.984 -17.766 1 98.06 116 ALA A CA 1
ATOM 839 C C . ALA A 1 116 ? -14.711 -11.031 -17.594 1 98.06 116 ALA A C 1
ATOM 841 O O . ALA A 1 116 ? -13.82 -10.984 -18.453 1 98.06 116 ALA A O 1
ATOM 842 N N . ASN A 1 117 ? -14.688 -10.336 -16.5 1 97.94 117 ASN A N 1
ATOM 843 C CA . ASN A 1 117 ? -13.641 -9.367 -16.203 1 97.94 117 ASN A CA 1
ATOM 844 C C . ASN A 1 117 ? -12.297 -10.047 -15.953 1 97.94 117 ASN A C 1
ATOM 846 O O . ASN A 1 117 ? -11.25 -9.492 -16.266 1 97.94 117 ASN A O 1
ATOM 850 N N . VAL A 1 118 ? -12.367 -11.281 -15.32 1 98.38 118 VAL A N 1
ATOM 851 C CA . VAL A 1 118 ? -11.102 -11.859 -14.883 1 98.38 118 VAL A CA 1
ATOM 852 C C . VAL A 1 118 ? -10.758 -13.078 -15.742 1 98.38 118 VAL A C 1
ATOM 854 O O . VAL A 1 118 ? -9.703 -13.688 -15.562 1 98.38 118 VAL A O 1
ATOM 857 N N . GLN A 1 119 ? -11.562 -13.414 -16.703 1 98.88 119 GLN A N 1
ATOM 858 C CA . GLN A 1 119 ? -11.273 -14.57 -17.547 1 98.88 119 GLN A CA 1
ATOM 859 C C . GLN A 1 119 ? -9.922 -14.438 -18.234 1 98.88 119 GLN A C 1
ATOM 861 O O . GLN A 1 119 ? -9.148 -15.391 -18.297 1 98.88 119 GLN A O 1
ATOM 866 N N . PRO A 1 120 ? -9.578 -13.258 -18.766 1 98.81 120 PRO A N 1
ATOM 867 C CA . PRO A 1 120 ? -8.273 -13.117 -19.422 1 98.81 120 PRO A CA 1
ATOM 868 C C . PRO A 1 120 ? -7.105 -13.383 -18.469 1 98.81 120 PRO A C 1
ATOM 870 O O . PRO A 1 120 ? -6.109 -13.992 -18.875 1 98.81 120 PRO A O 1
ATOM 873 N N . VAL A 1 121 ? -7.191 -12.898 -17.219 1 98.81 121 VAL A N 1
ATOM 874 C CA . VAL A 1 121 ? -6.09 -13.133 -16.281 1 98.81 121 VAL A CA 1
ATOM 875 C C . VAL A 1 121 ? -6.051 -14.609 -15.891 1 98.81 121 VAL A C 1
ATOM 877 O O . VAL A 1 121 ? -4.973 -15.18 -15.711 1 98.81 121 VAL A O 1
ATOM 880 N N . ILE A 1 122 ? -7.191 -15.289 -15.75 1 98.94 122 ILE A N 1
ATOM 881 C CA . ILE A 1 122 ? -7.258 -16.719 -15.469 1 98.94 122 ILE A CA 1
ATOM 882 C C . ILE A 1 122 ? -6.527 -17.5 -16.562 1 98.94 122 ILE A C 1
ATOM 884 O O . ILE A 1 122 ? -5.68 -18.344 -16.266 1 98.94 122 ILE A O 1
ATOM 888 N N . ASP A 1 123 ? -6.871 -17.172 -17.797 1 98.94 123 ASP A N 1
ATOM 889 C CA . ASP A 1 123 ? -6.25 -17.844 -18.938 1 98.94 123 ASP A CA 1
ATOM 890 C C . ASP A 1 123 ? -4.742 -17.594 -18.969 1 98.94 123 ASP A C 1
ATOM 892 O O . ASP A 1 123 ? -3.965 -18.516 -19.25 1 98.94 123 ASP A O 1
ATOM 896 N N . TYR A 1 124 ? -4.348 -16.391 -18.703 1 98.94 124 TYR A N 1
ATOM 897 C CA . TYR A 1 124 ? -2.936 -16.031 -18.703 1 98.94 124 TYR A CA 1
ATOM 898 C C . TYR A 1 124 ? -2.17 -16.812 -17.641 1 98.94 124 TYR A C 1
ATOM 900 O O . TYR A 1 124 ? -1.091 -17.344 -17.906 1 98.94 124 TYR A O 1
ATOM 908 N N . VAL A 1 125 ? -2.738 -16.875 -16.422 1 98.94 125 VAL A N 1
ATOM 909 C CA . VAL A 1 125 ? -2.113 -17.609 -15.32 1 98.94 125 VAL A CA 1
ATOM 910 C C . VAL A 1 125 ? -1.923 -19.078 -15.711 1 98.94 125 VAL A C 1
ATOM 912 O O . VAL A 1 125 ? -0.838 -19.625 -15.539 1 98.94 125 VAL A O 1
ATOM 915 N N . ALA A 1 126 ? -2.959 -19.688 -16.234 1 98.88 126 ALA A N 1
ATOM 916 C CA . ALA A 1 126 ? -2.885 -21.094 -16.641 1 98.88 126 ALA A CA 1
ATOM 917 C C . ALA A 1 126 ? -1.774 -21.312 -17.656 1 98.88 126 ALA A C 1
ATOM 919 O O . ALA A 1 126 ? -1.054 -22.312 -17.594 1 98.88 126 ALA A O 1
ATOM 920 N N . ALA A 1 127 ? -1.615 -20.406 -18.547 1 98.75 127 ALA A N 1
ATOM 921 C CA . ALA A 1 127 ? -0.671 -20.547 -19.656 1 98.75 127 ALA A CA 1
ATOM 922 C C . ALA A 1 127 ? 0.762 -20.312 -19.172 1 98.75 127 ALA A C 1
ATOM 924 O O . ALA A 1 127 ? 1.687 -21 -19.625 1 98.75 127 ALA A O 1
ATOM 925 N N . VAL A 1 128 ? 0.994 -19.359 -18.312 1 98.81 128 VAL A N 1
ATOM 926 C CA . VAL A 1 128 ? 2.348 -18.891 -18.031 1 98.81 128 VAL A CA 1
ATOM 927 C C . VAL A 1 128 ? 2.934 -19.656 -16.844 1 98.81 128 VAL A C 1
ATOM 929 O O . VAL A 1 128 ? 4.152 -19.719 -16.688 1 98.81 128 VAL A O 1
ATOM 932 N N . TYR A 1 129 ? 2.131 -20.312 -16.062 1 98.81 129 TYR A N 1
ATOM 933 C CA . TYR A 1 129 ? 2.543 -20.906 -14.789 1 98.81 129 TYR A CA 1
ATOM 934 C C . TYR A 1 129 ? 3.707 -21.859 -14.984 1 98.81 129 TYR A C 1
ATOM 936 O O . TYR A 1 129 ? 4.699 -21.812 -14.258 1 98.81 129 TYR A O 1
ATOM 944 N N . PRO A 1 130 ? 3.736 -22.703 -16.016 1 98.56 130 PRO A N 1
ATOM 945 C CA . PRO A 1 130 ? 4.812 -23.688 -16.156 1 98.56 130 PRO A CA 1
ATOM 946 C C . PRO A 1 130 ? 6.18 -23.047 -16.359 1 98.56 130 PRO A C 1
ATOM 948 O O . PRO A 1 130 ? 7.211 -23.672 -16.125 1 98.56 130 PRO A O 1
ATOM 951 N N . SER A 1 131 ? 6.215 -21.828 -16.75 1 98.56 131 SER A N 1
ATOM 952 C CA . SER A 1 131 ? 7.484 -21.172 -17.047 1 98.56 131 SER A CA 1
ATOM 953 C C . SER A 1 131 ? 7.965 -20.359 -15.852 1 98.56 131 SER A C 1
ATOM 955 O O . SER A 1 131 ? 9.094 -19.859 -15.844 1 98.56 131 SER A O 1
ATOM 957 N N . LEU A 1 132 ? 7.184 -20.234 -14.812 1 98.75 132 LEU A N 1
ATOM 958 C CA . LEU A 1 132 ? 7.492 -19.344 -13.695 1 98.75 132 LEU A CA 1
ATOM 959 C C . LEU A 1 132 ? 8.359 -20.062 -12.664 1 98.75 132 LEU A C 1
ATOM 961 O O . LEU A 1 132 ? 8.172 -21.25 -12.406 1 98.75 132 LEU A O 1
ATOM 965 N N . GLN A 1 133 ? 9.234 -19.234 -12.039 1 98.62 133 GLN A N 1
ATOM 966 C CA . GLN A 1 133 ? 9.891 -19.719 -10.828 1 98.62 133 GLN A CA 1
ATOM 967 C C . GLN A 1 133 ? 8.938 -19.688 -9.641 1 98.62 133 GLN A C 1
ATOM 969 O O . GLN A 1 133 ? 8.945 -20.609 -8.805 1 98.62 133 GLN A O 1
ATOM 974 N N . TYR A 1 134 ? 8.125 -18.625 -9.508 1 98.81 134 TYR A N 1
ATOM 975 C CA . TYR A 1 134 ? 7.172 -18.5 -8.414 1 98.81 134 TYR A CA 1
ATOM 976 C C . TYR A 1 134 ? 5.879 -17.859 -8.883 1 98.81 134 TYR A C 1
ATOM 978 O O . TYR A 1 134 ? 5.887 -17.062 -9.828 1 98.81 134 TYR A O 1
ATOM 986 N N . LEU A 1 135 ? 4.852 -18.25 -8.242 1 98.94 135 LEU A N 1
ATOM 987 C CA . LEU A 1 135 ? 3.523 -17.672 -8.383 1 98.94 135 LEU A CA 1
ATOM 988 C C . LEU A 1 135 ? 2.959 -17.266 -7.027 1 98.94 135 LEU A C 1
ATOM 990 O O . LEU A 1 135 ? 2.961 -18.047 -6.086 1 98.94 135 LEU A O 1
ATOM 994 N N . ILE A 1 136 ? 2.479 -15.977 -6.914 1 99 136 ILE A N 1
ATOM 995 C CA . ILE A 1 136 ? 1.999 -15.445 -5.641 1 99 136 ILE A CA 1
ATOM 996 C C . ILE A 1 136 ? 0.612 -14.836 -5.828 1 99 136 ILE A C 1
ATOM 998 O O . ILE A 1 136 ? 0.4 -14.023 -6.734 1 99 136 ILE A O 1
ATOM 1002 N N . SER A 1 137 ? -0.333 -15.234 -5.039 1 98.94 137 SER A N 1
ATOM 1003 C CA . SER A 1 137 ? -1.615 -14.539 -5.02 1 98.94 137 SER A CA 1
ATOM 1004 C C . SER A 1 137 ? -1.812 -13.773 -3.713 1 98.94 137 SER A C 1
ATOM 1006 O O . SER A 1 137 ? -1.299 -14.188 -2.668 1 98.94 137 SER A O 1
ATOM 1008 N N . VAL A 1 138 ? -2.473 -12.695 -3.812 1 98.94 138 VAL A N 1
ATOM 1009 C CA . VAL A 1 138 ? -2.857 -11.883 -2.66 1 98.94 138 VAL A CA 1
ATOM 1010 C C . VAL A 1 138 ? -4.379 -11.805 -2.572 1 98.94 138 VAL A C 1
ATOM 1012 O O . VAL A 1 138 ? -5.051 -11.547 -3.574 1 98.94 138 VAL A O 1
ATOM 1015 N N . CYS A 1 139 ? -4.926 -12.023 -1.311 1 98.75 139 CYS A N 1
ATOM 1016 C CA . CYS A 1 139 ? -6.348 -11.781 -1.113 1 98.75 139 CYS A CA 1
ATOM 1017 C C . CYS A 1 139 ? -7.188 -12.656 -2.035 1 98.75 139 CYS A C 1
ATOM 1019 O O . CYS A 1 139 ? -6.992 -13.875 -2.084 1 98.75 139 CYS A O 1
ATOM 1021 N N . THR A 1 140 ? -8.18 -12.133 -2.721 1 98.88 140 THR A N 1
ATOM 1022 C CA . THR A 1 140 ? -9.07 -12.93 -3.561 1 98.88 140 THR A CA 1
ATOM 1023 C C . THR A 1 140 ? -8.375 -13.312 -4.867 1 98.88 140 THR A C 1
ATOM 1025 O O . THR A 1 140 ? -8.961 -14.016 -5.699 1 98.88 140 THR A O 1
ATOM 1028 N N . GLY A 1 141 ? -7.102 -12.914 -5.012 1 98.94 141 GLY A N 1
ATOM 1029 C CA . GLY A 1 141 ? -6.316 -13.414 -6.129 1 98.94 141 GLY A CA 1
ATOM 1030 C C . GLY A 1 141 ? -6.219 -14.93 -6.16 1 98.94 141 GLY A C 1
ATOM 1031 O O . GLY A 1 141 ? -6.051 -15.523 -7.227 1 98.94 141 GLY A O 1
ATOM 1032 N N . ALA A 1 142 ? -6.371 -15.523 -5.035 1 98.94 142 ALA A N 1
ATOM 1033 C CA . ALA A 1 142 ? -6.344 -16.984 -4.938 1 98.94 142 ALA A CA 1
ATOM 1034 C C . ALA A 1 142 ? -7.5 -17.609 -5.711 1 98.94 142 ALA A C 1
ATOM 1036 O O . ALA A 1 142 ? -7.398 -18.734 -6.188 1 98.94 142 ALA A O 1
ATOM 1037 N N . SER A 1 143 ? -8.648 -16.891 -5.836 1 98.94 143 SER A N 1
ATOM 1038 C CA . SER A 1 143 ? -9.758 -17.406 -6.625 1 98.94 143 SER A CA 1
ATOM 1039 C C . SER A 1 143 ? -9.375 -17.547 -8.094 1 98.94 143 SER A C 1
ATOM 1041 O O . SER A 1 143 ? -9.844 -18.453 -8.781 1 98.94 143 SER A O 1
ATOM 1043 N N . ILE A 1 144 ? -8.562 -16.609 -8.578 1 98.94 144 ILE A N 1
ATOM 1044 C CA . ILE A 1 144 ? -8.094 -16.641 -9.961 1 98.94 144 ILE A CA 1
ATOM 1045 C C . ILE A 1 144 ? -7.176 -17.844 -10.172 1 98.94 144 ILE A C 1
ATOM 1047 O O . ILE A 1 144 ? -7.309 -18.578 -11.156 1 98.94 144 ILE A O 1
ATOM 1051 N N . LEU A 1 145 ? -6.25 -18.078 -9.203 1 98.94 145 LEU A N 1
ATOM 1052 C CA . LEU A 1 145 ? -5.363 -19.234 -9.289 1 98.94 145 LEU A CA 1
ATOM 1053 C C . LEU A 1 145 ? -6.164 -20.531 -9.258 1 98.94 145 LEU A C 1
ATOM 1055 O O . LEU A 1 145 ? -5.863 -21.469 -10 1 98.94 145 LEU A O 1
ATOM 1059 N N . ALA A 1 146 ? -7.137 -20.578 -8.375 1 98.94 146 ALA A N 1
ATOM 1060 C CA . ALA A 1 146 ? -7.98 -21.766 -8.273 1 98.94 146 ALA A CA 1
ATOM 1061 C C . ALA A 1 146 ? -8.703 -22.031 -9.594 1 98.94 146 ALA A C 1
ATOM 1063 O O . ALA A 1 146 ? -8.727 -23.156 -10.078 1 98.94 146 ALA A O 1
ATOM 1064 N N . ARG A 1 147 ? -9.273 -21.031 -10.203 1 98.81 147 ARG A N 1
ATOM 1065 C CA . ARG A 1 147 ? -10.016 -21.156 -11.453 1 98.81 147 ARG A CA 1
ATOM 1066 C C . ARG A 1 147 ? -9.094 -21.531 -12.602 1 98.81 147 ARG A C 1
ATOM 1068 O O . ARG A 1 147 ? -9.516 -22.172 -13.562 1 98.81 147 ARG A O 1
ATOM 1075 N N . ALA A 1 148 ? -7.832 -21.141 -12.477 1 98.88 148 ALA A N 1
ATOM 1076 C CA . ALA A 1 148 ? -6.84 -21.469 -13.492 1 98.88 148 ALA A CA 1
ATOM 1077 C C . ALA A 1 148 ? -6.383 -22.922 -13.352 1 98.88 148 ALA A C 1
ATOM 1079 O O . ALA A 1 148 ? -5.688 -23.438 -14.227 1 98.88 148 ALA A O 1
ATOM 1080 N N . GLY A 1 149 ? -6.703 -23.562 -12.219 1 98.75 149 GLY A N 1
ATOM 1081 C CA . GLY A 1 149 ? -6.41 -24.969 -12.008 1 98.75 149 GLY A CA 1
ATOM 1082 C C . GLY A 1 149 ? -5.035 -25.203 -11.414 1 98.75 149 GLY A C 1
ATOM 1083 O O . GLY A 1 149 ? -4.676 -26.344 -11.102 1 98.75 149 GLY A O 1
ATOM 1084 N N . VAL A 1 150 ? -4.277 -24.172 -11.109 1 98.81 150 VAL A N 1
ATOM 1085 C CA . VAL A 1 150 ? -2.877 -24.328 -10.719 1 98.81 150 VAL A CA 1
ATOM 1086 C C . VAL A 1 150 ? -2.785 -24.672 -9.234 1 98.81 150 VAL A C 1
ATOM 1088 O O . VAL A 1 150 ? -1.729 -25.078 -8.75 1 98.81 150 VAL A O 1
ATOM 1091 N N . LEU A 1 151 ? -3.895 -24.531 -8.477 1 98.81 151 LEU A N 1
ATOM 1092 C CA . LEU A 1 151 ? -3.898 -24.844 -7.051 1 98.81 151 LEU A CA 1
ATOM 1093 C C . LEU A 1 151 ? -4.422 -26.25 -6.797 1 98.81 151 LEU A C 1
ATOM 1095 O O . LEU A 1 151 ? -4.52 -26.688 -5.648 1 98.81 151 LEU A O 1
ATOM 1099 N N . ASP A 1 152 ? -4.734 -27.016 -7.844 1 98.5 152 ASP A N 1
ATOM 1100 C CA . ASP A 1 152 ? -5.297 -28.359 -7.668 1 98.5 152 ASP A CA 1
ATOM 1101 C C . ASP A 1 152 ? -4.348 -29.25 -6.867 1 98.5 152 ASP A C 1
ATOM 1103 O O . ASP A 1 152 ? -3.199 -29.453 -7.258 1 98.5 152 ASP A O 1
ATOM 1107 N N . GLY A 1 153 ? -4.867 -29.719 -5.73 1 98.62 153 GLY A N 1
ATOM 1108 C CA . GLY A 1 153 ? -4.113 -30.625 -4.883 1 98.62 153 GLY A CA 1
ATOM 1109 C C . GLY A 1 153 ? -3.145 -29.922 -3.957 1 98.62 153 GLY A C 1
ATOM 1110 O O . GLY A 1 153 ? -2.404 -30.562 -3.209 1 98.62 153 GLY A O 1
ATOM 1111 N N . LYS A 1 154 ? -3.223 -28.641 -3.945 1 98.81 154 LYS A N 1
ATOM 1112 C CA . LYS A 1 154 ? -2.238 -27.875 -3.186 1 98.81 154 LYS A CA 1
ATOM 1113 C C . LYS A 1 154 ? -2.891 -27.156 -2.004 1 98.81 154 LYS A C 1
ATOM 1115 O O . LYS A 1 154 ? -4.105 -26.938 -1.995 1 98.81 154 LYS A O 1
ATOM 1120 N N . ARG A 1 155 ? -2.074 -26.844 -1.015 1 98.81 155 ARG A N 1
ATOM 1121 C CA . ARG A 1 155 ? -2.502 -26 0.092 1 98.81 155 ARG A CA 1
ATOM 1122 C C . ARG A 1 155 ? -2.537 -24.531 -0.325 1 98.81 155 ARG A C 1
ATOM 1124 O O . ARG A 1 155 ? -1.66 -24.078 -1.055 1 98.81 155 ARG A O 1
ATOM 1131 N N . ALA A 1 156 ? -3.561 -23.844 0.089 1 98.88 156 ALA A N 1
ATOM 1132 C CA . ALA A 1 156 ? -3.693 -22.438 -0.24 1 98.88 156 ALA A CA 1
ATOM 1133 C C . ALA A 1 156 ? -4.523 -21.703 0.811 1 98.88 156 ALA A C 1
ATOM 1135 O O . ALA A 1 156 ? -5.277 -22.328 1.562 1 98.88 156 ALA A O 1
ATOM 1136 N N . THR A 1 157 ? -4.363 -20.438 0.963 1 98.81 157 THR A N 1
ATOM 1137 C CA . THR A 1 157 ? -5.223 -19.578 1.765 1 98.81 157 THR A CA 1
ATOM 1138 C C . THR A 1 157 ? -5.684 -18.375 0.95 1 98.81 157 THR A C 1
ATOM 1140 O O . THR A 1 157 ? -5.383 -18.266 -0.24 1 98.81 157 THR A O 1
ATOM 1143 N N . THR A 1 158 ? -6.531 -17.562 1.528 1 98.75 158 THR A N 1
ATOM 1144 C CA . THR A 1 158 ? -7.105 -16.391 0.875 1 98.75 158 THR A CA 1
ATOM 1145 C C . THR A 1 158 ? -7.656 -15.414 1.906 1 98.75 158 THR A C 1
ATOM 1147 O O . THR A 1 158 ? -7.465 -15.594 3.109 1 98.75 158 THR A O 1
ATOM 1150 N N . ASN A 1 159 ? -8.188 -14.336 1.381 1 98.25 159 ASN A N 1
ATOM 1151 C CA . ASN A 1 159 ? -8.859 -13.352 2.219 1 98.25 159 ASN A CA 1
ATOM 1152 C C . ASN A 1 159 ? -9.898 -14.008 3.125 1 98.25 159 ASN A C 1
ATOM 1154 O O . ASN A 1 159 ? -10.781 -14.719 2.646 1 98.25 159 ASN A O 1
ATOM 1158 N N . LYS A 1 160 ? -9.844 -13.648 4.449 1 98.44 160 LYS A N 1
ATOM 1159 C CA . LYS A 1 160 ? -10.719 -14.328 5.41 1 98.44 160 LYS A CA 1
ATOM 1160 C C . LYS A 1 160 ? -12.141 -13.773 5.336 1 98.44 160 LYS A C 1
ATOM 1162 O O . LYS A 1 160 ? -13.109 -14.523 5.5 1 98.44 160 LYS A O 1
ATOM 1167 N N . ARG A 1 161 ? -12.227 -12.492 5.086 1 97.06 161 ARG A N 1
ATOM 1168 C CA . ARG A 1 161 ? -13.539 -11.875 4.93 1 97.06 161 ARG A CA 1
ATOM 1169 C C . ARG A 1 161 ? -14.273 -12.453 3.725 1 97.06 161 ARG A C 1
ATOM 1171 O O . ARG A 1 161 ? -15.5 -12.586 3.744 1 97.06 161 ARG A O 1
ATOM 1178 N N . SER A 1 162 ? -13.523 -12.789 2.662 1 98.19 162 SER A N 1
ATOM 1179 C CA . SER A 1 162 ? -14.109 -13.305 1.428 1 98.19 162 SER A CA 1
ATOM 1180 C C . SER A 1 162 ? -13.883 -14.805 1.294 1 98.19 162 SER A C 1
ATOM 1182 O O . SER A 1 162 ? -13.812 -15.336 0.182 1 98.19 162 SER A O 1
ATOM 1184 N N . TRP A 1 163 ? -13.766 -15.461 2.406 1 98.31 163 TRP A N 1
ATOM 1185 C CA . TRP A 1 163 ? -13.414 -16.875 2.426 1 98.31 163 TRP A CA 1
ATOM 1186 C C . TRP A 1 163 ? -14.43 -17.703 1.643 1 98.31 163 TRP A C 1
ATOM 1188 O O . TRP A 1 163 ? -14.055 -18.484 0.753 1 98.31 163 TRP A O 1
ATOM 1198 N N . ALA A 1 164 ? -15.688 -17.516 1.927 1 97.88 164 ALA A N 1
ATOM 1199 C CA . ALA A 1 164 ? -16.75 -18.312 1.302 1 97.88 164 ALA A CA 1
ATOM 1200 C C . ALA A 1 164 ? -16.766 -18.094 -0.208 1 97.88 164 ALA A C 1
ATOM 1202 O O . ALA A 1 164 ? -17 -19.031 -0.973 1 97.88 164 ALA A O 1
ATOM 1203 N N . PHE A 1 165 ? -16.547 -16.906 -0.595 1 98.44 165 PHE A N 1
ATOM 1204 C CA . PHE A 1 165 ? -16.547 -16.594 -2.02 1 98.44 165 PHE A CA 1
ATOM 1205 C C . PHE A 1 165 ? -15.414 -17.312 -2.732 1 98.44 165 PHE A C 1
ATOM 1207 O O . PHE A 1 165 ? -15.633 -17.938 -3.779 1 98.44 165 PHE A O 1
ATOM 1214 N N . VAL A 1 166 ? -14.242 -17.312 -2.189 1 98.75 166 VAL A N 1
ATOM 1215 C CA . VAL A 1 166 ? -13.062 -17.812 -2.875 1 98.75 166 VAL A CA 1
ATOM 1216 C C . VAL A 1 166 ? -13.078 -19.344 -2.861 1 98.75 166 VAL A C 1
ATOM 1218 O O . VAL A 1 166 ? -12.766 -19.984 -3.869 1 98.75 166 VAL A O 1
ATOM 1221 N N . THR A 1 167 ? -13.453 -19.938 -1.755 1 98.25 167 THR A N 1
ATOM 1222 C CA . THR A 1 167 ? -13.25 -21.359 -1.561 1 98.25 167 THR A CA 1
ATOM 1223 C C . THR A 1 167 ? -14.297 -22.172 -2.32 1 98.25 167 THR A C 1
ATOM 1225 O O . THR A 1 167 ? -14.242 -23.406 -2.34 1 98.25 167 THR A O 1
ATOM 1228 N N . GLN A 1 168 ? -15.188 -21.5 -2.984 1 97.88 168 GLN A N 1
ATOM 1229 C CA . GLN A 1 168 ? -16.109 -22.203 -3.867 1 97.88 168 GLN A CA 1
ATOM 1230 C C . GLN A 1 168 ? -15.414 -22.656 -5.148 1 97.88 168 GLN A C 1
ATOM 1232 O O . GLN A 1 168 ? -15.914 -23.531 -5.863 1 97.88 168 GLN A O 1
ATOM 1237 N N . PHE A 1 169 ? -14.273 -22 -5.359 1 97.75 169 PHE A N 1
ATOM 1238 C CA . PHE A 1 169 ? -13.523 -22.328 -6.57 1 97.75 169 PHE A CA 1
ATOM 1239 C C . PHE A 1 169 ? -12.445 -23.359 -6.277 1 97.75 169 PHE A C 1
ATOM 1241 O O . PHE A 1 169 ? -11.852 -23.359 -5.195 1 97.75 169 PHE A O 1
ATOM 1248 N N . GLY A 1 170 ? -12.117 -24.281 -7.238 1 93.62 170 GLY A N 1
ATOM 1249 C CA . GLY A 1 170 ? -11.062 -25.266 -7.086 1 93.62 170 GLY A CA 1
ATOM 1250 C C . GLY A 1 170 ? -11.422 -26.375 -6.129 1 93.62 170 GLY A C 1
ATOM 1251 O O . GLY A 1 170 ? -10.844 -26.484 -5.043 1 93.62 170 GLY A O 1
ATOM 1252 N N . GLN A 1 171 ? -12.148 -27.312 -6.488 1 92.69 171 GLN A N 1
ATOM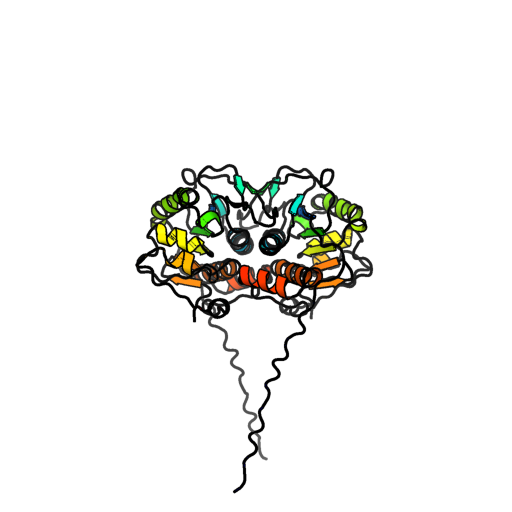 1253 C CA . GLN A 1 171 ? -12.703 -28.375 -5.664 1 92.69 171 GLN A CA 1
ATOM 1254 C C . GLN A 1 171 ? -11.594 -29.234 -5.059 1 92.69 171 GLN A C 1
ATOM 1256 O O . GLN A 1 171 ? -11.781 -29.844 -4.004 1 92.69 171 GLN A O 1
ATOM 1261 N N . ARG A 1 172 ? -10.43 -29.203 -5.621 1 97.88 172 ARG A N 1
ATOM 1262 C CA . ARG A 1 172 ? -9.359 -30.062 -5.137 1 97.88 172 ARG A CA 1
ATOM 1263 C C . ARG A 1 172 ? -8.336 -29.25 -4.34 1 97.88 172 ARG A C 1
ATOM 1265 O O . ARG A 1 172 ? -7.309 -29.797 -3.914 1 97.88 172 ARG A O 1
ATOM 1272 N N . VAL A 1 173 ? -8.586 -27.984 -4.188 1 98.75 173 VAL A N 1
ATOM 1273 C CA . VAL A 1 173 ? -7.672 -27.156 -3.408 1 98.75 173 VAL A CA 1
ATOM 1274 C C . VAL A 1 173 ? -7.809 -27.484 -1.925 1 98.75 173 VAL A C 1
ATOM 1276 O O . VAL A 1 173 ? -8.922 -27.672 -1.423 1 98.75 173 VAL A O 1
ATOM 1279 N N . ARG A 1 174 ? -6.699 -27.594 -1.182 1 98.69 174 ARG A N 1
ATOM 1280 C CA . ARG A 1 174 ? -6.691 -27.766 0.266 1 98.69 174 ARG A CA 1
ATOM 1281 C C . ARG A 1 174 ? -6.621 -26.422 0.985 1 98.69 174 ARG A C 1
ATOM 1283 O O . ARG A 1 174 ? -5.559 -26.031 1.473 1 98.69 174 ARG A O 1
ATOM 1290 N N . TRP A 1 175 ? -7.742 -25.828 1.167 1 98.38 175 TRP A N 1
ATOM 1291 C CA . TRP A 1 175 ? -7.832 -24.5 1.736 1 98.38 175 TRP A CA 1
ATOM 1292 C C . TRP A 1 175 ? -7.461 -24.5 3.215 1 98.38 175 TRP A C 1
ATOM 1294 O O . TRP A 1 175 ? -7.965 -25.328 3.984 1 98.38 175 TRP A O 1
ATOM 1304 N N . GLN A 1 176 ? -6.562 -23.562 3.6 1 98.25 176 GLN A N 1
ATOM 1305 C CA . GLN A 1 176 ? -6.105 -23.406 4.977 1 98.25 176 GLN A CA 1
ATOM 1306 C C . GLN A 1 176 ? -6.715 -22.172 5.617 1 98.25 176 GLN A C 1
ATOM 1308 O O . GLN A 1 176 ? -6.254 -21.047 5.379 1 98.25 176 GLN A O 1
ATOM 1313 N N . PRO A 1 177 ? -7.707 -22.312 6.543 1 96.25 177 PRO A N 1
ATOM 1314 C CA . PRO A 1 177 ? -8.391 -21.141 7.105 1 96.25 177 PRO A CA 1
ATOM 1315 C C . PRO A 1 177 ? -7.539 -20.406 8.133 1 96.25 177 PRO A C 1
ATOM 1317 O O . PRO A 1 177 ? -7.719 -19.203 8.336 1 96.25 177 PRO A O 1
ATOM 1320 N N . LYS A 1 178 ? -6.645 -21.109 8.742 1 95.56 178 LYS A N 1
ATOM 1321 C CA . LYS A 1 178 ? -5.762 -20.5 9.734 1 95.56 178 LYS A CA 1
ATOM 1322 C C . LYS A 1 178 ? -4.367 -20.281 9.164 1 95.56 178 LYS A C 1
ATOM 1324 O O . LYS A 1 178 ? -3.439 -21.031 9.461 1 95.56 178 LYS A O 1
ATOM 1329 N N . ALA A 1 179 ? -4.191 -19.25 8.391 1 97.5 179 ALA A N 1
ATOM 1330 C CA . ALA A 1 179 ? -2.904 -18.922 7.785 1 97.5 179 ALA A CA 1
ATOM 1331 C C . ALA A 1 179 ? -2.867 -17.469 7.344 1 97.5 179 ALA A C 1
ATOM 1333 O O . ALA A 1 179 ? -3.838 -16.953 6.781 1 97.5 179 ALA A O 1
ATOM 1334 N N . ARG A 1 180 ? -1.776 -16.812 7.688 1 98.19 180 ARG A N 1
ATOM 1335 C CA . ARG A 1 180 ? -1.5 -15.5 7.113 1 98.19 180 ARG A CA 1
ATOM 1336 C C . ARG A 1 180 ? -1.081 -15.617 5.652 1 98.19 180 ARG A C 1
ATOM 1338 O O . ARG A 1 180 ? -1.504 -14.82 4.812 1 98.19 180 ARG A O 1
ATOM 1345 N N . TYR A 1 181 ? -0.259 -16.547 5.359 1 98.75 181 TYR A N 1
ATOM 1346 C CA . TYR A 1 181 ? 0.11 -16.969 4.012 1 98.75 181 TYR A CA 1
ATOM 1347 C C . TYR A 1 181 ? 0.553 -18.422 3.996 1 98.75 181 TYR A C 1
ATOM 1349 O O . TYR A 1 181 ? 0.906 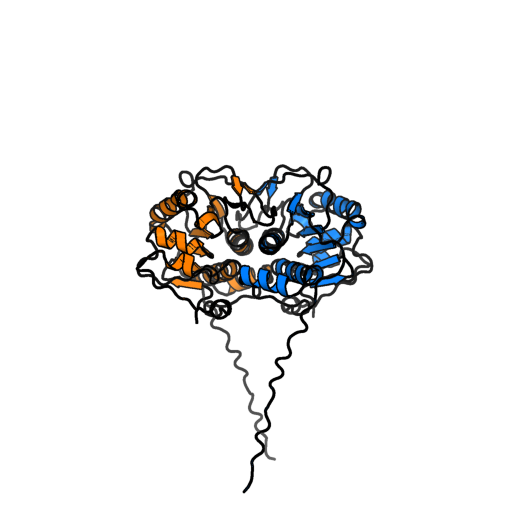-18.984 5.039 1 98.75 181 TYR A O 1
ATOM 1357 N N . VAL A 1 182 ? 0.491 -19.047 2.859 1 98.81 182 VAL A N 1
ATOM 1358 C CA . VAL A 1 182 ? 0.829 -20.453 2.674 1 98.81 182 VAL A CA 1
ATOM 1359 C C . VAL A 1 182 ? 1.787 -20.609 1.494 1 98.81 182 VAL A C 1
ATOM 1361 O O . VAL A 1 182 ? 1.597 -19.984 0.448 1 98.81 182 VAL A O 1
ATOM 1364 N N . ARG A 1 183 ? 2.818 -21.344 1.722 1 98.69 183 ARG A N 1
ATOM 1365 C CA . ARG A 1 183 ? 3.668 -21.812 0.628 1 98.69 183 ARG A CA 1
ATOM 1366 C C . ARG A 1 183 ? 3.443 -23.297 0.342 1 98.69 183 ARG A C 1
ATOM 1368 O O . ARG A 1 183 ? 3.508 -24.125 1.252 1 98.69 183 ARG A O 1
ATOM 1375 N N . ASP A 1 184 ? 3.121 -23.578 -0.868 1 98.81 184 ASP A N 1
ATOM 1376 C CA . ASP A 1 184 ? 3.131 -24.953 -1.387 1 98.81 184 ASP A CA 1
ATOM 1377 C C . ASP A 1 184 ? 3.988 -25.047 -2.646 1 98.81 184 ASP A C 1
ATOM 1379 O O . ASP A 1 184 ? 3.553 -24.656 -3.732 1 98.81 184 ASP A O 1
ATOM 1383 N N . ARG A 1 185 ? 5.254 -25.578 -2.443 1 97.44 185 ARG A N 1
ATOM 1384 C CA . ARG A 1 185 ? 6.266 -25.578 -3.494 1 97.44 185 ARG A CA 1
ATOM 1385 C C . ARG A 1 185 ? 6.535 -24.172 -3.994 1 97.44 185 ARG A C 1
ATOM 1387 O O . ARG A 1 185 ? 6.902 -23.297 -3.215 1 97.44 185 ARG A O 1
ATOM 1394 N N . ASN A 1 186 ? 6.238 -23.922 -5.27 1 98.38 186 ASN A N 1
ATOM 1395 C CA . ASN A 1 186 ? 6.613 -22.609 -5.801 1 98.38 186 ASN A CA 1
ATOM 1396 C C . ASN A 1 186 ? 5.418 -21.672 -5.863 1 98.38 186 ASN A C 1
ATOM 1398 O O . ASN A 1 186 ? 5.484 -20.609 -6.504 1 98.38 186 ASN A O 1
ATOM 1402 N N . ILE A 1 187 ? 4.324 -22.016 -5.168 1 98.94 187 ILE A N 1
ATOM 1403 C CA . ILE A 1 187 ? 3.15 -21.156 -5.133 1 98.94 187 ILE A CA 1
ATOM 1404 C C . ILE A 1 187 ? 2.955 -20.609 -3.721 1 98.94 187 ILE A C 1
ATOM 1406 O O . ILE A 1 187 ? 2.998 -21.359 -2.744 1 98.94 187 ILE A O 1
ATOM 1410 N N . TRP A 1 188 ? 2.783 -19.312 -3.652 1 98.94 188 TRP A N 1
ATOM 1411 C CA . TRP A 1 188 ? 2.463 -18.594 -2.416 1 98.94 188 TRP A CA 1
ATOM 1412 C C . TRP A 1 188 ? 1.07 -17.984 -2.488 1 98.94 188 TRP A C 1
ATOM 1414 O O . TRP A 1 188 ? 0.727 -17.328 -3.471 1 98.94 188 TRP A O 1
ATOM 1424 N N . THR A 1 189 ? 0.281 -18.219 -1.489 1 98.94 189 THR A N 1
ATOM 1425 C CA . THR A 1 189 ? -1.019 -17.578 -1.363 1 98.94 189 THR A CA 1
ATOM 1426 C C . THR A 1 189 ? -1.131 -16.844 -0.026 1 98.94 189 THR A C 1
ATOM 1428 O O . THR A 1 189 ? -0.647 -17.328 0.996 1 98.94 189 THR A O 1
ATOM 1431 N N . THR A 1 190 ? -1.712 -15.672 -0.067 1 98.88 190 THR A N 1
ATOM 1432 C CA . THR A 1 190 ? -1.793 -14.891 1.167 1 98.88 190 THR A CA 1
ATOM 1433 C C . THR A 1 190 ? -3.246 -14.586 1.518 1 98.88 190 THR A C 1
ATOM 1435 O O . THR A 1 190 ? -4.117 -14.609 0.647 1 98.88 190 THR A O 1
ATOM 1438 N N . SER A 1 191 ? -3.457 -14.305 2.797 1 98.56 191 SER A N 1
ATOM 1439 C CA . SER A 1 191 ? -4.723 -13.742 3.262 1 98.56 191 SER A CA 1
ATOM 1440 C C . SER A 1 191 ? -4.93 -12.328 2.729 1 98.56 191 SER A C 1
ATOM 1442 O O . SER A 1 191 ? -4.301 -11.93 1.745 1 98.56 191 SER A O 1
ATOM 1444 N N . GLY A 1 192 ? -5.773 -11.586 3.314 1 97.94 192 GLY A N 1
ATOM 1445 C CA . GLY A 1 192 ? -6.289 -10.375 2.695 1 97.94 192 GLY A CA 1
ATOM 1446 C C . GLY A 1 192 ? -5.391 -9.172 2.896 1 97.94 192 GLY A C 1
ATOM 1447 O O . GLY A 1 192 ? -4.906 -8.93 4.004 1 97.94 192 GLY A O 1
ATOM 1448 N N . ILE A 1 193 ? -5.191 -8.445 1.859 1 97.56 193 ILE A N 1
ATOM 1449 C CA . ILE A 1 193 ? -4.707 -7.074 1.732 1 97.56 193 ILE A CA 1
ATOM 1450 C C . ILE A 1 193 ? -3.348 -6.941 2.416 1 97.56 193 ILE A C 1
ATOM 1452 O O . ILE A 1 193 ? -2.307 -7.105 1.775 1 97.56 193 ILE A O 1
ATOM 1456 N N . SER A 1 194 ? -3.309 -6.699 3.783 1 98.25 194 SER A N 1
ATOM 1457 C CA . SER A 1 194 ? -2.027 -6.496 4.449 1 98.25 194 SER A CA 1
ATOM 1458 C C . SER A 1 194 ? -1.188 -7.766 4.438 1 98.25 194 SER A C 1
ATOM 1460 O O . SER A 1 194 ? 0.044 -7.703 4.422 1 98.25 194 SER A O 1
ATOM 1462 N N . ALA A 1 195 ? -1.846 -8.922 4.387 1 98.69 195 ALA A N 1
ATOM 1463 C CA . ALA A 1 195 ? -1.152 -10.203 4.359 1 98.69 195 ALA A CA 1
ATOM 1464 C C . ALA A 1 195 ? -0.302 -10.336 3.098 1 98.69 195 ALA A C 1
ATOM 1466 O O . ALA A 1 195 ? 0.655 -11.117 3.066 1 98.69 195 ALA A O 1
ATOM 1467 N N . GLY A 1 196 ? -0.72 -9.625 2.049 1 98.75 196 GLY A N 1
ATOM 1468 C CA . GLY A 1 196 ? 0.096 -9.625 0.847 1 98.75 196 GLY A CA 1
ATOM 1469 C C . GLY A 1 196 ? 1.521 -9.164 1.093 1 98.75 196 GLY A C 1
ATOM 1470 O O . GLY A 1 196 ? 2.465 -9.719 0.524 1 98.75 196 GLY A O 1
ATOM 1471 N N . VAL A 1 197 ? 1.691 -8.156 1.935 1 98.88 197 VAL A N 1
ATOM 1472 C CA . VAL A 1 197 ? 3.025 -7.68 2.279 1 98.88 197 VAL A CA 1
ATOM 1473 C C . VAL A 1 197 ? 3.773 -8.75 3.066 1 98.88 197 VAL A C 1
ATOM 1475 O O . VAL A 1 197 ? 4.922 -9.07 2.752 1 98.88 197 VAL A O 1
ATOM 1478 N N . ASP A 1 198 ? 3.113 -9.336 4.008 1 98.81 198 ASP A N 1
ATOM 1479 C CA . ASP A 1 198 ? 3.74 -10.375 4.82 1 98.81 198 ASP A CA 1
ATOM 1480 C C . ASP A 1 198 ? 4.152 -11.57 3.961 1 98.81 198 ASP A C 1
ATOM 1482 O O . ASP A 1 198 ? 5.23 -12.133 4.152 1 98.81 198 ASP A O 1
ATOM 1486 N N . GLY A 1 199 ? 3.281 -11.961 3.09 1 98.81 199 GLY A N 1
ATOM 1487 C CA . GLY A 1 199 ? 3.604 -13.07 2.209 1 98.81 199 GLY A CA 1
ATOM 1488 C C . GLY A 1 199 ? 4.797 -12.797 1.312 1 98.81 199 GLY A C 1
ATOM 1489 O O . GLY A 1 199 ? 5.672 -13.648 1.157 1 98.81 199 GLY A O 1
ATOM 1490 N N . VAL A 1 200 ? 4.832 -11.617 0.693 1 98.94 200 VAL A N 1
ATOM 1491 C CA . VAL A 1 200 ? 5.941 -11.258 -0.184 1 98.94 200 VAL A CA 1
ATOM 1492 C C . VAL A 1 200 ? 7.23 -11.148 0.627 1 98.94 200 VAL A C 1
ATOM 1494 O O . VAL A 1 200 ? 8.297 -11.555 0.162 1 98.94 200 VAL A O 1
ATOM 1497 N N . LEU A 1 201 ? 7.16 -10.625 1.855 1 98.75 201 LEU A N 1
ATOM 1498 C CA . LEU A 1 201 ? 8.336 -10.586 2.719 1 98.75 201 LEU A CA 1
ATOM 1499 C C . LEU A 1 201 ? 8.797 -12 3.068 1 98.75 201 LEU A C 1
ATOM 1501 O O . LEU A 1 201 ? 9.992 -12.258 3.168 1 98.75 201 LEU A O 1
ATOM 1505 N N . GLY A 1 202 ? 7.832 -12.906 3.322 1 98.5 202 GLY A N 1
ATOM 1506 C CA . GLY A 1 202 ? 8.172 -14.305 3.506 1 98.5 202 GLY A CA 1
ATOM 1507 C C . GLY A 1 202 ? 8.852 -14.922 2.297 1 98.5 202 GLY A C 1
ATOM 1508 O O . GLY A 1 202 ? 9.828 -15.656 2.436 1 98.5 202 GLY A O 1
ATOM 1509 N N . TRP A 1 203 ? 8.352 -14.625 1.151 1 98.75 203 TRP A N 1
ATOM 1510 C CA . TRP A 1 203 ? 8.938 -15.109 -0.093 1 98.75 203 TRP A CA 1
ATOM 1511 C C . TRP A 1 203 ? 10.352 -14.562 -0.272 1 98.75 203 TRP A C 1
ATOM 1513 O O . TRP A 1 203 ? 11.266 -15.297 -0.659 1 98.75 203 TRP A O 1
ATOM 1523 N N . ILE A 1 204 ? 10.57 -13.266 0.016 1 98.75 204 ILE A N 1
ATOM 1524 C CA . ILE A 1 204 ? 11.891 -12.648 -0.044 1 98.75 204 ILE A CA 1
ATOM 1525 C C . ILE A 1 204 ? 12.836 -13.375 0.916 1 98.75 204 ILE A C 1
ATOM 1527 O O . ILE A 1 204 ? 13.992 -13.648 0.574 1 98.75 204 ILE A O 1
ATOM 1531 N N . GLU A 1 205 ? 12.367 -13.617 2.096 1 98.38 205 GLU A N 1
ATOM 1532 C CA . GLU A 1 205 ? 13.188 -14.336 3.068 1 98.38 205 GLU A CA 1
ATOM 1533 C C . GLU A 1 205 ? 13.602 -15.703 2.537 1 98.38 205 GLU A C 1
ATOM 1535 O O . GLU A 1 205 ? 14.75 -16.125 2.707 1 98.38 205 GLU A O 1
ATOM 1540 N N . TYR A 1 206 ? 12.648 -16.359 1.925 1 97.88 206 TYR A N 1
ATOM 1541 C CA . TYR A 1 206 ? 12.898 -17.688 1.368 1 97.88 206 TYR A CA 1
ATOM 1542 C C . TYR A 1 206 ? 13.953 -17.609 0.267 1 97.88 206 TYR A C 1
ATOM 1544 O O . TYR A 1 206 ? 14.883 -18.422 0.241 1 97.88 206 TYR A O 1
ATOM 1552 N N . VAL A 1 207 ? 13.867 -16.672 -0.614 1 98.38 207 VAL A N 1
ATOM 1553 C CA . VAL A 1 207 ? 14.68 -16.609 -1.825 1 98.38 207 VAL A CA 1
ATOM 1554 C C . VAL A 1 207 ? 16.031 -15.969 -1.514 1 98.38 207 VAL A C 1
ATOM 1556 O O . VAL A 1 207 ? 17.078 -16.438 -1.989 1 98.38 207 VAL A O 1
ATOM 1559 N N . TRP A 1 208 ? 16.094 -14.891 -0.687 1 98.12 208 TRP A N 1
ATOM 1560 C CA . TRP A 1 208 ? 17.312 -14.109 -0.511 1 98.12 208 TRP A CA 1
ATOM 1561 C C . TRP A 1 208 ? 17.844 -14.242 0.914 1 98.12 208 TRP A C 1
ATOM 1563 O O . TRP A 1 208 ? 18.922 -13.758 1.225 1 98.12 208 TRP A O 1
ATOM 1573 N N . GLY A 1 209 ? 17.047 -14.773 1.814 1 97.69 209 GLY A N 1
ATOM 1574 C CA . GLY A 1 209 ? 17.5 -14.992 3.178 1 97.69 209 GLY A CA 1
ATOM 1575 C C . GLY A 1 209 ? 16.938 -13.977 4.16 1 97.69 209 GLY A C 1
ATOM 1576 O O . GLY A 1 209 ? 16.422 -12.938 3.756 1 97.69 209 GLY A O 1
ATOM 1577 N N . SER A 1 210 ? 17.125 -14.273 5.43 1 97.44 210 SER A N 1
ATOM 1578 C CA . SER A 1 210 ? 16.516 -13.508 6.512 1 97.44 210 SER A CA 1
ATOM 1579 C C . SER A 1 210 ? 17.125 -12.109 6.605 1 97.44 210 SER A C 1
ATOM 1581 O O . SER A 1 210 ? 16.438 -11.148 6.949 1 97.44 210 SER A O 1
ATOM 1583 N N . ASN A 1 211 ? 18.391 -11.961 6.355 1 97.25 211 ASN A N 1
ATOM 1584 C CA . ASN A 1 211 ? 19.031 -10.656 6.438 1 97.25 211 ASN A CA 1
ATOM 1585 C C . ASN A 1 211 ? 18.406 -9.664 5.461 1 97.25 211 ASN A C 1
ATOM 1587 O O . ASN A 1 211 ? 18.047 -8.547 5.848 1 97.25 211 ASN A O 1
ATOM 1591 N N . VAL A 1 212 ? 18.234 -10.125 4.207 1 97.94 212 VAL A N 1
ATOM 1592 C CA . VAL A 1 212 ? 17.672 -9.266 3.174 1 97.94 212 VAL A CA 1
ATOM 1593 C C . VAL A 1 212 ? 16.219 -8.93 3.516 1 97.94 212 VAL A C 1
ATOM 1595 O O . VAL A 1 212 ? 15.812 -7.77 3.449 1 97.94 212 VAL A O 1
ATOM 1598 N N . SER A 1 213 ? 15.492 -9.93 3.941 1 98.38 213 SER A N 1
ATOM 1599 C CA . SER A 1 213 ? 14.094 -9.719 4.297 1 98.38 213 SER A CA 1
ATOM 1600 C C . SER A 1 213 ? 13.969 -8.758 5.473 1 98.38 213 SER A C 1
ATOM 1602 O O . SER A 1 213 ? 13.07 -7.906 5.492 1 98.38 213 SER A O 1
ATOM 1604 N N . THR A 1 214 ? 14.789 -8.891 6.43 1 98 214 THR A N 1
ATOM 1605 C CA . THR A 1 214 ? 14.766 -8.016 7.594 1 98 214 THR A CA 1
ATOM 1606 C C . THR A 1 214 ? 15.078 -6.578 7.191 1 98 214 THR A C 1
ATOM 1608 O O . THR A 1 214 ? 14.438 -5.637 7.664 1 98 214 THR A O 1
ATOM 1611 N N . GLU A 1 215 ? 16.031 -6.41 6.336 1 97.81 215 GLU A N 1
ATOM 1612 C CA . GLU A 1 215 ? 16.359 -5.07 5.859 1 97.81 215 GLU A CA 1
ATOM 1613 C C . GLU A 1 215 ? 15.172 -4.422 5.16 1 97.81 215 GLU A C 1
ATOM 1615 O O . GLU A 1 215 ? 14.844 -3.26 5.422 1 97.81 215 GLU A O 1
ATOM 1620 N N . VAL A 1 216 ? 14.531 -5.164 4.277 1 98.5 216 VAL A N 1
ATOM 1621 C CA . VAL A 1 216 ? 13.367 -4.648 3.564 1 98.5 216 VAL A CA 1
ATOM 1622 C C . VAL A 1 216 ? 12.258 -4.309 4.562 1 98.5 216 VAL A C 1
ATOM 1624 O O . VAL A 1 216 ? 11.641 -3.246 4.469 1 98.5 216 VAL A O 1
ATOM 1627 N N . THR A 1 217 ? 12.039 -5.176 5.535 1 98.5 217 THR A N 1
ATOM 1628 C CA . THR A 1 217 ? 11.031 -4.984 6.566 1 98.5 217 THR A CA 1
ATOM 1629 C C . THR A 1 217 ? 11.297 -3.707 7.359 1 98.5 217 THR A C 1
ATOM 1631 O O . THR A 1 217 ? 10.383 -2.926 7.617 1 98.5 217 THR A O 1
ATOM 1634 N N . ASN A 1 218 ? 12.531 -3.512 7.73 1 98.12 218 ASN A N 1
ATOM 1635 C CA . ASN A 1 218 ? 12.93 -2.346 8.508 1 98.12 218 ASN A CA 1
ATOM 1636 C C . ASN A 1 218 ? 12.758 -1.055 7.715 1 98.12 218 ASN A C 1
ATOM 1638 O O . ASN A 1 218 ? 12.289 -0.049 8.242 1 98.12 218 ASN A O 1
ATOM 1642 N N . VAL A 1 219 ? 13.109 -1.117 6.418 1 97.56 219 VAL A N 1
ATOM 1643 C CA . VAL A 1 219 ? 12.945 0.049 5.559 1 97.56 219 VAL A CA 1
ATOM 1644 C C . VAL A 1 219 ? 11.477 0.452 5.5 1 97.56 219 VAL A C 1
ATOM 1646 O O . VAL A 1 219 ? 11.148 1.641 5.535 1 97.56 219 VAL A O 1
ATOM 1649 N N . MET A 1 220 ? 10.609 -0.479 5.527 1 98.12 220 MET A N 1
ATOM 1650 C CA . MET A 1 220 ? 9.172 -0.254 5.418 1 98.12 220 MET A CA 1
ATOM 1651 C C . MET A 1 220 ? 8.586 0.18 6.754 1 98.12 220 MET A C 1
ATOM 1653 O O . MET A 1 220 ? 7.426 0.592 6.824 1 98.12 220 MET A O 1
ATOM 1657 N N . GLU A 1 221 ? 9.398 0.035 7.832 1 98.12 221 GLU A N 1
ATOM 1658 C CA . GLU A 1 221 ? 8.875 0.122 9.188 1 98.12 221 GLU A CA 1
ATOM 1659 C C . GLU A 1 221 ? 7.617 -0.723 9.352 1 98.12 221 GLU A C 1
ATOM 1661 O O . GLU A 1 221 ? 6.605 -0.245 9.867 1 98.12 221 GLU A O 1
ATOM 1666 N N . TRP A 1 222 ? 7.688 -1.926 8.859 1 98.12 222 TRP A N 1
ATOM 1667 C CA . TRP A 1 222 ? 6.594 -2.891 8.82 1 98.12 222 TRP A CA 1
ATOM 1668 C C . TRP A 1 222 ? 6.641 -3.814 10.031 1 98.12 222 TRP A C 1
ATOM 1670 O O . TRP A 1 222 ? 7.695 -4.363 10.359 1 98.12 222 TRP A O 1
ATOM 1680 N N . ASN A 1 223 ? 5.5 -3.961 10.734 1 96.81 223 ASN A N 1
ATOM 1681 C CA . ASN A 1 223 ? 5.363 -4.957 11.797 1 96.81 223 ASN A CA 1
ATOM 1682 C C . ASN A 1 223 ? 4.984 -6.324 11.234 1 96.81 223 ASN A C 1
ATOM 1684 O O . ASN A 1 223 ? 3.799 -6.641 11.117 1 96.81 223 ASN A O 1
ATOM 1688 N N . LYS A 1 224 ? 5.938 -7.098 11 1 95.88 224 LYS A N 1
ATOM 1689 C CA . LYS A 1 224 ? 5.801 -8.344 10.258 1 95.88 224 LYS A CA 1
ATOM 1690 C C . LYS A 1 224 ? 5.02 -9.383 11.062 1 95.88 224 LYS A C 1
ATOM 1692 O O . LYS A 1 224 ? 5.219 -9.516 12.273 1 95.88 224 LYS A O 1
ATOM 1697 N N . VAL A 1 225 ? 4.18 -10.078 10.359 1 95.31 225 VAL A N 1
ATOM 1698 C CA . VAL A 1 225 ? 3.396 -11.172 10.922 1 95.31 225 VAL A CA 1
ATOM 1699 C C . VAL A 1 225 ? 3.795 -12.484 10.258 1 95.31 225 VAL A C 1
ATOM 1701 O O . VAL A 1 225 ? 3.975 -12.547 9.039 1 95.31 225 VAL A O 1
ATOM 1704 N N . GLY A 1 226 ? 3.957 -13.547 11.039 1 94.88 226 GLY A N 1
ATOM 1705 C CA . GLY A 1 226 ? 4.387 -14.844 10.523 1 94.88 226 GLY A CA 1
ATOM 1706 C C . GLY A 1 226 ? 3.285 -15.594 9.805 1 94.88 226 GLY A C 1
ATOM 1707 O O . GLY A 1 226 ? 2.111 -15.227 9.898 1 94.88 226 GLY A O 1
ATOM 1708 N N . ALA A 1 227 ? 3.65 -16.625 9.188 1 96.44 227 ALA A N 1
ATOM 1709 C CA . ALA A 1 227 ? 2.789 -17.391 8.281 1 96.44 227 ALA A CA 1
ATOM 1710 C C . ALA A 1 227 ? 1.573 -17.938 9.016 1 96.44 227 ALA A C 1
ATOM 1712 O O . ALA A 1 227 ? 0.477 -18 8.453 1 96.44 227 ALA A O 1
ATOM 1713 N N . ASN A 1 228 ? 1.7 -18.234 10.273 1 93.75 228 ASN A N 1
ATOM 1714 C CA . ASN A 1 228 ? 0.648 -18.969 10.977 1 93.75 228 ASN A CA 1
ATOM 1715 C C . ASN A 1 228 ? -0.121 -18.062 11.93 1 93.75 228 ASN A C 1
ATOM 1717 O O . ASN A 1 228 ? -1.007 -18.516 12.648 1 93.75 228 ASN A O 1
ATOM 1721 N N . ASP A 1 229 ? 0.254 -16.781 11.953 1 88.62 229 ASP A N 1
ATOM 1722 C CA . ASP A 1 229 ? -0.379 -15.828 12.852 1 88.62 229 ASP A CA 1
ATOM 1723 C C . ASP A 1 229 ? -1.459 -15.023 12.125 1 88.62 229 ASP A C 1
ATOM 1725 O O . ASP A 1 229 ? -1.163 -14.031 11.461 1 88.62 229 ASP A O 1
ATOM 1729 N N . ASP A 1 230 ? -2.623 -15.516 12.227 1 88.75 230 ASP A N 1
ATOM 1730 C CA . ASP A 1 230 ? -3.729 -14.82 11.57 1 88.75 230 ASP A CA 1
ATOM 1731 C C . ASP A 1 230 ? -4.926 -14.68 12.516 1 88.75 230 ASP A C 1
ATOM 1733 O O . ASP A 1 230 ? -5.676 -15.641 12.719 1 88.75 230 ASP A O 1
ATOM 1737 N N . LYS A 1 231 ? -5.152 -13.617 13.016 1 93.5 231 LYS A N 1
ATOM 1738 C CA . LYS A 1 231 ? -6.254 -13.391 13.945 1 93.5 231 LYS A CA 1
ATOM 1739 C C . LYS A 1 231 ? -7.566 -13.18 13.195 1 93.5 231 LYS A C 1
ATOM 1741 O O . LYS A 1 231 ? -8.641 -13.25 13.797 1 93.5 231 LYS A O 1
ATOM 1746 N N . PHE A 1 232 ? -7.5 -12.977 11.945 1 96.12 232 PHE A N 1
ATOM 1747 C CA . PHE A 1 232 ? -8.688 -12.602 11.188 1 96.12 232 PHE A CA 1
ATOM 1748 C C . PHE A 1 232 ? -9.523 -13.828 10.844 1 96.12 232 PHE A C 1
ATOM 1750 O O . PHE A 1 232 ? -10.734 -13.727 10.664 1 96.12 232 PHE A O 1
ATOM 1757 N N . GLY A 1 233 ? -8.844 -15.031 10.734 1 95.19 233 GLY A N 1
ATOM 1758 C CA . GLY A 1 233 ? -9.633 -16.25 10.609 1 95.19 233 GLY A CA 1
ATOM 1759 C C . GLY A 1 233 ? -10.625 -16.422 11.742 1 95.19 233 GLY A C 1
ATOM 1760 O O . GLY A 1 233 ? -11.773 -16.828 11.508 1 95.19 233 GLY A O 1
ATOM 1761 N N . LYS A 1 234 ? -10.203 -16.125 12.906 1 94 234 LYS A N 1
ATOM 1762 C CA . LYS A 1 234 ? -11.086 -16.203 14.07 1 94 234 LYS A CA 1
ATOM 1763 C C . LYS A 1 234 ? -12.141 -15.109 14.031 1 94 234 LYS A C 1
ATOM 1765 O O . LYS A 1 234 ? -13.312 -15.359 14.344 1 94 234 LYS A O 1
ATOM 1770 N N . LEU A 1 235 ? -11.727 -13.969 13.672 1 95.5 235 LEU A N 1
ATOM 1771 C CA . LEU A 1 235 ? -12.633 -12.828 13.594 1 95.5 235 LEU A CA 1
ATOM 1772 C C . LEU A 1 235 ? -13.812 -13.141 12.68 1 95.5 235 LEU A C 1
ATOM 1774 O O . LEU A 1 235 ? -14.953 -12.797 12.992 1 95.5 235 LEU A O 1
ATOM 1778 N N . TYR A 1 236 ? -13.492 -13.812 11.578 1 96.12 236 TYR A N 1
ATOM 1779 C CA . TYR A 1 236 ? -14.539 -14.07 10.594 1 96.12 236 TYR A CA 1
ATOM 1780 C C . TYR A 1 236 ? -15.117 -15.469 10.766 1 96.12 236 TYR A C 1
ATOM 1782 O O . TYR A 1 236 ? -15.781 -15.984 9.867 1 96.12 236 TYR A O 1
ATOM 1790 N N . GLY A 1 237 ? -14.766 -16.172 11.852 1 94.81 237 GLY A N 1
ATOM 1791 C CA . GLY A 1 237 ? -15.43 -17.391 12.281 1 94.81 237 GLY A CA 1
ATOM 1792 C C . GLY A 1 237 ? -14.984 -18.609 11.5 1 94.81 237 GLY A C 1
ATOM 1793 O O . GLY A 1 237 ? -15.773 -19.531 11.297 1 94.81 237 GLY A O 1
ATOM 1794 N N . LEU A 1 238 ? -13.789 -18.625 11.055 1 95.62 238 LEU A N 1
ATOM 1795 C CA . LEU A 1 238 ? -13.328 -19.734 10.227 1 95.62 238 LEU A CA 1
ATOM 1796 C C . LEU A 1 238 ? -12.68 -20.828 11.078 1 95.62 238 LEU A C 1
ATOM 1798 O O . LEU A 1 238 ? -12.477 -21.953 10.617 1 95.62 238 LEU A O 1
ATOM 1802 N N . TRP A 1 239 ? -12.328 -20.516 12.344 1 85.81 239 TRP A N 1
ATOM 1803 C CA . TRP A 1 239 ? -11.797 -21.484 13.312 1 85.81 239 TRP A CA 1
ATOM 1804 C C . TRP A 1 239 ? -11.961 -20.953 14.734 1 85.81 239 TRP A C 1
ATOM 1806 O O . TRP A 1 239 ? -12.172 -19.766 14.945 1 85.81 239 TRP A O 1
ATOM 1816 N N . MET B 1 1 ? -21.969 -26.922 57.156 1 25.44 1 MET B N 1
ATOM 1817 C CA . MET B 1 1 ? -22.469 -26.578 55.812 1 25.44 1 MET B CA 1
ATOM 1818 C C . MET B 1 1 ? -21.875 -25.266 55.344 1 25.44 1 MET B C 1
ATOM 1820 O O . MET B 1 1 ? -22.391 -24.188 55.625 1 25.44 1 MET B O 1
ATOM 1824 N N . LYS B 1 2 ? -20.484 -25.125 55.312 1 27.17 2 LYS B N 1
ATOM 1825 C CA . LYS B 1 2 ? -19.688 -23.984 54.906 1 27.17 2 LYS B CA 1
ATOM 1826 C C . LYS B 1 2 ? -19.859 -23.688 53.438 1 27.17 2 LYS B C 1
ATOM 1828 O O . LYS B 1 2 ? -19.516 -24.5 52.562 1 27.17 2 LYS B O 1
ATOM 1833 N N . VAL B 1 3 ? -20.875 -22.906 53.062 1 27.52 3 VAL B N 1
ATOM 1834 C CA . VAL B 1 3 ? -21.109 -22.453 51.688 1 27.52 3 VAL B CA 1
ATOM 1835 C C . VAL B 1 3 ? -19.906 -21.609 51.219 1 27.52 3 VAL B C 1
ATOM 1837 O O . VAL B 1 3 ? -19.562 -20.609 51.844 1 27.52 3 VAL B O 1
ATOM 1840 N N . ALA B 1 4 ? -18.953 -22.25 50.469 1 34.19 4 ALA B N 1
ATOM 1841 C CA . ALA B 1 4 ? -17.891 -21.547 49.719 1 34.19 4 ALA B CA 1
ATOM 1842 C C . ALA B 1 4 ? -18.469 -20.5 48.812 1 34.19 4 ALA B C 1
ATOM 1844 O O . ALA B 1 4 ? -19.312 -20.797 47.938 1 34.19 4 ALA B O 1
ATOM 1845 N N . ALA B 1 5 ? -18.547 -19.234 49.188 1 32.53 5 ALA B N 1
ATOM 1846 C CA . ALA B 1 5 ? -18.844 -18.094 48.344 1 32.53 5 ALA B CA 1
ATOM 1847 C C . ALA B 1 5 ? -17.938 -18.062 47.125 1 32.53 5 ALA B C 1
ATOM 1849 O O . ALA B 1 5 ? -16.703 -18.016 47.25 1 32.53 5 ALA B O 1
ATOM 1850 N N . ILE B 1 6 ? -18.25 -18.734 46.062 1 32.53 6 ILE B N 1
ATOM 1851 C CA . ILE B 1 6 ? -17.531 -18.594 44.781 1 32.53 6 ILE B CA 1
ATOM 1852 C C . ILE B 1 6 ? -17.516 -17.125 44.375 1 32.53 6 ILE B C 1
ATOM 1854 O O . ILE B 1 6 ? -18.562 -16.516 44.156 1 32.53 6 ILE B O 1
ATOM 1858 N N . ALA B 1 7 ? -16.453 -16.375 44.719 1 34.25 7 ALA B N 1
ATOM 1859 C CA . ALA B 1 7 ? -16.219 -15.039 44.188 1 34.25 7 ALA B CA 1
ATOM 1860 C C . ALA B 1 7 ? -16.25 -15.055 42.656 1 34.25 7 ALA B C 1
ATOM 1862 O O . ALA B 1 7 ? -15.484 -15.797 42.031 1 34.25 7 ALA B O 1
ATOM 1863 N N . ALA B 1 8 ? -17.344 -14.641 42 1 32.12 8 ALA B N 1
ATOM 1864 C CA . ALA B 1 8 ? -17.453 -14.336 40.594 1 32.12 8 ALA B CA 1
ATOM 1865 C C . ALA B 1 8 ? -16.391 -13.336 40.156 1 32.12 8 ALA B C 1
ATOM 1867 O O . ALA B 1 8 ? -16.344 -12.211 40.656 1 32.12 8 ALA B O 1
ATOM 1868 N N . VAL B 1 9 ? -15.242 -13.781 39.812 1 33.88 9 VAL B N 1
ATOM 1869 C CA . VAL B 1 9 ? -14.297 -12.898 39.156 1 33.88 9 VAL B CA 1
ATOM 1870 C C . VAL B 1 9 ? -14.969 -12.281 37.906 1 33.88 9 VAL B C 1
ATOM 1872 O O . VAL B 1 9 ? -15.289 -12.977 36.969 1 33.88 9 VAL B O 1
ATOM 1875 N N . LEU B 1 10 ? -15.711 -11.219 38.062 1 30.81 10 LEU B N 1
ATOM 1876 C CA . LEU B 1 10 ? -16.141 -10.438 36.906 1 30.81 10 LEU B CA 1
ATOM 1877 C C . LEU B 1 10 ? -14.945 -9.984 36.094 1 30.81 10 LEU B C 1
ATOM 1879 O O . LEU B 1 10 ? -14.094 -9.242 36.594 1 30.81 10 LEU B O 1
ATOM 1883 N N . SER B 1 11 ? -14.492 -10.781 35.25 1 34.12 11 SER B N 1
ATOM 1884 C CA . SER B 1 11 ? -13.594 -10.25 34.219 1 34.12 11 SER B CA 1
ATOM 1885 C C . SER B 1 11 ? -14.156 -8.969 33.625 1 34.12 11 SER B C 1
ATOM 1887 O O . SER B 1 11 ? -15.156 -9.008 32.906 1 34.12 11 SER B O 1
ATOM 1889 N N . ALA B 1 12 ? -14.094 -7.824 34.281 1 30.75 12 ALA B N 1
ATOM 1890 C CA . ALA B 1 12 ? -14.336 -6.578 33.562 1 30.75 12 ALA B CA 1
ATOM 1891 C C . ALA B 1 12 ? -13.523 -6.52 32.281 1 30.75 12 ALA B C 1
ATOM 1893 O O . ALA B 1 12 ? -12.289 -6.492 32.312 1 30.75 12 ALA B O 1
ATOM 1894 N N . ALA B 1 13 ? -13.953 -7.156 31.266 1 35.16 13 ALA B N 1
ATOM 1895 C CA . ALA B 1 13 ? -13.391 -6.734 29.984 1 35.16 13 ALA B CA 1
ATOM 1896 C C . ALA B 1 13 ? -13.234 -5.219 29.922 1 35.16 13 ALA B C 1
ATOM 1898 O O . ALA B 1 13 ? -14.227 -4.484 30.016 1 35.16 13 ALA B O 1
ATOM 1899 N N . LEU B 1 14 ? -12.25 -4.695 30.422 1 33.41 14 LEU B N 1
ATOM 1900 C CA . LEU B 1 14 ? -11.977 -3.293 30.109 1 33.41 14 LEU B CA 1
ATOM 1901 C C . LEU B 1 14 ? -12.391 -2.957 28.688 1 33.41 14 LEU B C 1
ATOM 1903 O O . LEU B 1 14 ? -11.797 -3.455 27.734 1 33.41 14 LEU B O 1
ATOM 1907 N N . ALA B 1 15 ? -13.578 -2.906 28.422 1 39.44 15 ALA B N 1
ATOM 1908 C CA . ALA B 1 15 ? -14.047 -2.34 27.156 1 39.44 15 ALA B CA 1
ATOM 1909 C C . ALA B 1 15 ? -13.211 -1.124 26.75 1 39.44 15 ALA B C 1
ATOM 1911 O O . ALA B 1 15 ? -13.148 -0.137 27.484 1 39.44 15 ALA B O 1
ATOM 1912 N N . ALA B 1 16 ? -12.102 -1.244 26.062 1 46.12 16 ALA B N 1
ATOM 1913 C CA . ALA B 1 16 ? -11.414 -0.054 25.562 1 46.12 16 ALA B CA 1
ATOM 1914 C C . ALA B 1 16 ? -12.422 1.035 25.188 1 46.12 16 ALA B C 1
ATOM 1916 O O . ALA B 1 16 ? -13.445 0.754 24.578 1 46.12 16 ALA B O 1
ATOM 1917 N N . ALA B 1 17 ? -12.414 2.102 25.797 1 49.28 17 ALA B N 1
ATOM 1918 C CA . ALA B 1 17 ? -13.273 3.264 25.594 1 49.28 17 ALA B CA 1
ATOM 1919 C C . ALA B 1 17 ? -13.453 3.559 24.109 1 49.28 17 ALA B C 1
ATOM 1921 O O . ALA B 1 17 ? -12.469 3.748 23.375 1 49.28 17 ALA B O 1
ATOM 1922 N N . THR B 1 18 ? -14.453 2.982 23.469 1 65.75 18 THR B N 1
ATOM 1923 C CA . THR B 1 18 ? -14.852 3.334 22.109 1 65.75 18 THR B CA 1
ATOM 1924 C C . THR B 1 18 ? -15.102 4.832 21.984 1 65.75 18 THR B C 1
ATOM 1926 O O . THR B 1 18 ? -15.781 5.422 22.828 1 65.75 18 THR B O 1
ATOM 1929 N N . ASN B 1 19 ? -14.164 5.555 21.234 1 74.44 19 ASN B N 1
ATOM 1930 C CA . ASN B 1 19 ? -14.375 6.977 20.969 1 74.44 19 ASN B CA 1
ATOM 1931 C C . ASN B 1 19 ? -15.469 7.191 19.922 1 74.44 19 ASN B C 1
ATOM 1933 O O . ASN B 1 19 ? -15.477 6.539 18.875 1 74.44 19 ASN B O 1
ATOM 1937 N N . GLY B 1 20 ? -16.469 7.992 20.25 1 84.56 20 GLY B N 1
ATOM 1938 C CA . GLY B 1 20 ? -17.469 8.391 19.266 1 84.56 20 GLY B CA 1
ATOM 1939 C C . GLY B 1 20 ? -16.922 9.359 18.234 1 84.56 20 GLY B C 1
ATOM 1940 O O . GLY B 1 20 ? -15.828 9.891 18.375 1 84.56 20 GLY B O 1
ATOM 1941 N N . PRO B 1 21 ? -17.656 9.531 17.141 1 86.25 21 PRO B N 1
ATOM 1942 C CA . PRO B 1 21 ? -17.266 10.484 16.109 1 86.25 21 PRO B CA 1
ATOM 1943 C C . PRO B 1 21 ? -17.25 11.93 16.609 1 86.25 21 PRO B C 1
ATOM 1945 O O . PRO B 1 21 ? -17.984 12.258 17.562 1 86.25 21 PRO B O 1
ATOM 1948 N N . ILE B 1 22 ? -16.406 12.672 16.047 1 89.56 22 ILE B N 1
ATOM 1949 C CA . ILE B 1 22 ? -16.422 14.102 16.359 1 89.56 22 ILE B CA 1
ATOM 1950 C C . ILE B 1 22 ? -17.688 14.734 15.773 1 89.56 22 ILE B C 1
ATOM 1952 O O . ILE B 1 22 ? -18.25 14.219 14.797 1 89.56 22 ILE B O 1
ATOM 1956 N N . ASP B 1 23 ? -18.031 15.852 16.391 1 88.31 23 ASP B N 1
ATOM 1957 C CA . ASP B 1 23 ? -19.156 16.609 15.883 1 88.31 23 ASP B CA 1
ATOM 1958 C C . ASP B 1 23 ? -18.766 17.453 14.672 1 88.31 23 ASP B C 1
ATOM 1960 O O . ASP B 1 23 ? -17.578 17.641 14.414 1 88.31 23 ASP B O 1
ATOM 1964 N N . GLY B 1 24 ? -19.734 17.828 13.812 1 89.44 24 GLY B N 1
ATOM 1965 C CA . GLY B 1 24 ? -19.484 18.703 12.68 1 89.44 24 GLY B CA 1
ATOM 1966 C C . GLY B 1 24 ? -19.484 17.984 11.344 1 89.44 24 GLY B C 1
ATOM 1967 O O . GLY B 1 24 ? -19.688 16.766 11.297 1 89.44 24 GLY B O 1
ATOM 1968 N N . PRO B 1 25 ? -19.312 18.797 10.375 1 93.94 25 PRO B N 1
ATOM 1969 C CA . PRO B 1 25 ? -19.312 18.188 9.039 1 93.94 25 PRO B CA 1
ATOM 1970 C C . PRO B 1 25 ? -18.141 17.25 8.812 1 93.94 25 PRO B C 1
ATOM 1972 O O . PRO B 1 25 ? -17.016 17.562 9.18 1 93.94 25 PRO B O 1
ATOM 1975 N N . LYS B 1 26 ? -18.406 16.062 8.258 1 97.12 26 LYS B N 1
ATOM 1976 C CA . LYS B 1 26 ? -17.359 15.094 7.941 1 97.12 26 LYS B CA 1
ATOM 1977 C C . LYS B 1 26 ? -16.656 15.453 6.637 1 97.12 26 LYS B C 1
ATOM 1979 O O . LYS B 1 26 ? -17.297 15.883 5.676 1 97.12 26 LYS B O 1
ATOM 1984 N N . PRO B 1 27 ? -15.344 15.266 6.668 1 98.25 27 PRO B N 1
ATOM 1985 C CA . PRO B 1 27 ? -14.641 15.516 5.406 1 98.25 27 PRO B CA 1
ATOM 1986 C C . PRO B 1 27 ? -15.078 14.57 4.293 1 98.25 27 PRO B C 1
ATOM 1988 O O . PRO B 1 27 ? -15.375 13.398 4.551 1 98.25 27 PRO B O 1
ATOM 1991 N N . ARG B 1 28 ? -15.039 15.078 3.062 1 98.19 28 ARG B N 1
ATOM 1992 C CA . ARG B 1 28 ? -15.477 14.281 1.921 1 98.19 28 ARG B CA 1
ATOM 1993 C C . ARG B 1 28 ? -14.414 14.258 0.832 1 98.19 28 ARG B C 1
ATOM 1995 O O . ARG B 1 28 ? -14.188 13.219 0.202 1 98.19 28 ARG B O 1
ATOM 2002 N N . ASP B 1 29 ? -13.828 15.406 0.537 1 98.81 29 ASP B N 1
ATOM 2003 C CA . ASP B 1 29 ? -12.883 15.547 -0.567 1 98.81 29 ASP B CA 1
ATOM 2004 C C . ASP B 1 29 ? -11.445 15.523 -0.063 1 98.81 29 ASP B C 1
ATOM 2006 O O . ASP B 1 29 ? -11 16.453 0.612 1 98.81 29 ASP B O 1
ATOM 2010 N N . ILE B 1 30 ? -10.727 14.469 -0.429 1 98.88 30 ILE B N 1
ATOM 2011 C CA . ILE B 1 30 ? -9.383 14.203 0.075 1 98.88 30 ILE B CA 1
ATOM 2012 C C . ILE B 1 30 ? -8.383 14.234 -1.079 1 98.88 30 ILE B C 1
ATOM 2014 O O . ILE B 1 30 ? -8.492 13.461 -2.031 1 98.88 30 ILE B O 1
ATOM 2018 N N . GLY B 1 31 ? -7.441 15.156 -0.987 1 98.88 31 GLY B N 1
ATOM 2019 C CA . GLY B 1 31 ? -6.352 15.211 -1.952 1 98.88 31 GLY B CA 1
ATOM 2020 C C . GLY B 1 31 ? -5.102 14.5 -1.479 1 98.88 31 GLY B C 1
ATOM 2021 O O . GLY B 1 31 ? -4.793 14.5 -0.285 1 98.88 31 GLY B O 1
ATOM 2022 N N . ILE B 1 32 ? -4.414 13.898 -2.348 1 98.94 32 ILE B N 1
ATOM 2023 C CA . ILE B 1 32 ? -3.066 13.383 -2.139 1 98.94 32 ILE B CA 1
ATOM 2024 C C . ILE B 1 32 ? -2.088 14.102 -3.066 1 98.94 32 ILE B C 1
ATOM 2026 O O . ILE B 1 32 ? -2.205 14.008 -4.293 1 98.94 32 ILE B O 1
ATOM 2030 N N . ALA B 1 33 ? -1.13 14.773 -2.5 1 98.94 33 ALA B N 1
ATOM 2031 C CA . ALA B 1 33 ? -0.193 15.602 -3.262 1 98.94 33 ALA B CA 1
ATOM 2032 C C . ALA B 1 33 ? 1.035 14.797 -3.674 1 98.94 33 ALA B C 1
ATOM 2034 O O . ALA B 1 33 ? 1.878 14.461 -2.838 1 98.94 33 ALA B O 1
ATOM 2035 N N . LEU B 1 34 ? 1.164 14.586 -4.988 1 98.81 34 LEU B N 1
ATOM 2036 C CA . LEU B 1 34 ? 2.242 13.75 -5.508 1 98.81 34 LEU B CA 1
ATOM 2037 C C . LEU B 1 34 ? 3.369 14.609 -6.074 1 98.81 34 LEU B C 1
ATOM 2039 O O . LEU B 1 34 ? 3.182 15.805 -6.328 1 98.81 34 LEU B O 1
ATOM 2043 N N . PHE B 1 35 ? 4.496 14.047 -6.184 1 98.56 35 PHE B N 1
ATOM 2044 C CA . PHE B 1 35 ? 5.711 14.508 -6.852 1 98.56 35 PHE B CA 1
ATOM 2045 C C . PHE B 1 35 ? 6.516 13.336 -7.387 1 98.56 35 PHE B C 1
ATOM 2047 O O . PHE B 1 35 ? 6.25 12.18 -7.039 1 98.56 35 PHE B O 1
ATOM 2054 N N . ARG B 1 36 ? 7.441 13.656 -8.266 1 97.56 36 ARG B N 1
ATOM 2055 C CA . ARG B 1 36 ? 8.266 12.57 -8.773 1 97.56 36 ARG B CA 1
ATOM 2056 C C . ARG B 1 36 ? 9.047 11.898 -7.652 1 97.56 36 ARG B C 1
ATOM 2058 O O . ARG B 1 36 ? 9.68 12.578 -6.836 1 97.56 36 ARG B O 1
ATOM 2065 N N . GLY B 1 37 ? 9.031 10.594 -7.625 1 97.88 37 GLY B N 1
ATOM 2066 C CA . GLY B 1 37 ? 9.789 9.836 -6.637 1 97.88 37 GLY B CA 1
ATOM 2067 C C . GLY B 1 37 ? 9.055 9.688 -5.316 1 97.88 37 GLY B C 1
ATOM 2068 O O . GLY B 1 37 ? 9.672 9.688 -4.254 1 97.88 37 GLY B O 1
ATOM 2069 N N . TRP B 1 38 ? 7.676 9.688 -5.395 1 98.44 38 TRP B N 1
ATOM 2070 C CA . TRP B 1 38 ? 6.895 9.414 -4.191 1 98.44 38 TRP B CA 1
ATOM 2071 C C . TRP B 1 38 ? 6.98 7.941 -3.811 1 98.44 38 TRP B C 1
ATOM 2073 O O . TRP B 1 38 ? 7.328 7.098 -4.641 1 98.44 38 TRP B O 1
ATOM 2083 N N . GLN B 1 39 ? 6.766 7.668 -2.484 1 98.5 39 GLN B N 1
ATOM 2084 C CA . GLN B 1 39 ? 6.871 6.324 -1.92 1 98.5 39 GLN B CA 1
ATOM 2085 C C . GLN B 1 39 ? 5.578 5.543 -2.113 1 98.5 39 GLN B C 1
ATOM 2087 O O . GLN B 1 39 ? 4.5 6.012 -1.746 1 98.5 39 GLN B O 1
ATOM 2092 N N . PRO B 1 40 ? 5.617 4.297 -2.57 1 98.5 40 PRO B N 1
ATOM 2093 C CA . PRO B 1 40 ? 4.422 3.557 -2.986 1 98.5 40 PRO B CA 1
ATOM 2094 C C . PRO B 1 40 ? 3.377 3.449 -1.881 1 98.5 40 PRO B C 1
ATOM 2096 O O . PRO B 1 40 ? 2.26 3.951 -2.031 1 98.5 40 PRO B O 1
ATOM 2099 N N . MET B 1 41 ? 3.74 2.996 -0.741 1 98.62 41 MET B N 1
ATOM 2100 C CA . MET B 1 41 ? 2.744 2.736 0.295 1 98.62 41 MET B CA 1
ATOM 2101 C C . MET B 1 41 ? 2.447 4.004 1.093 1 98.62 41 MET B C 1
ATOM 2103 O O . MET B 1 41 ? 1.516 4.027 1.899 1 98.62 41 MET B O 1
ATOM 2107 N N . ASP B 1 42 ? 3.242 5.074 0.889 1 98.88 42 ASP B N 1
ATOM 2108 C CA . ASP B 1 42 ? 2.832 6.352 1.467 1 98.88 42 ASP B CA 1
ATOM 2109 C C . ASP B 1 42 ? 1.559 6.871 0.802 1 98.88 42 ASP B C 1
ATOM 2111 O O . ASP B 1 42 ? 0.846 7.699 1.375 1 98.88 42 ASP B O 1
ATOM 2115 N N . VAL B 1 43 ? 1.357 6.422 -0.392 1 98.81 43 VAL B N 1
ATOM 2116 C CA . VAL B 1 43 ? 0.197 6.852 -1.163 1 98.81 43 VAL B CA 1
ATOM 2117 C C . VAL B 1 43 ? -0.887 5.777 -1.111 1 98.81 43 VAL B C 1
ATOM 2119 O O . VAL B 1 43 ? -2.023 6.051 -0.718 1 98.81 43 VAL B O 1
ATOM 2122 N N . PHE B 1 44 ? -0.553 4.547 -1.324 1 98.81 44 PHE B N 1
ATOM 2123 C CA . PHE B 1 44 ? -1.573 3.529 -1.545 1 98.81 44 PHE B CA 1
ATOM 2124 C C . PHE B 1 44 ? -1.921 2.822 -0.241 1 98.81 44 PHE B C 1
ATOM 2126 O O . PHE B 1 44 ? -2.908 2.086 -0.172 1 98.81 44 PHE B O 1
ATOM 2133 N N . GLY B 1 45 ? -1.084 3.008 0.797 1 98.75 45 GLY B N 1
ATOM 2134 C CA . GLY B 1 45 ? -1.57 2.654 2.121 1 98.75 45 GLY B CA 1
ATOM 2135 C C . GLY B 1 45 ? -2.791 3.449 2.541 1 98.75 45 GLY B C 1
ATOM 2136 O O . GLY B 1 45 ? -3.857 2.879 2.781 1 98.75 45 GLY B O 1
ATOM 2137 N N . PRO B 1 46 ? -2.625 4.719 2.592 1 98.88 46 PRO B N 1
ATOM 2138 C CA . PRO B 1 46 ? -3.768 5.59 2.881 1 98.88 46 PRO B CA 1
ATOM 2139 C C . PRO B 1 46 ? -4.938 5.363 1.923 1 98.88 46 PRO B C 1
ATOM 2141 O O . PRO B 1 46 ? -6.094 5.336 2.35 1 98.88 46 PRO B O 1
ATOM 2144 N N . ILE B 1 47 ? -4.691 5.184 0.59 1 98.81 47 ILE B N 1
ATOM 2145 C CA . ILE B 1 47 ? -5.773 4.945 -0.359 1 98.81 47 ILE B CA 1
ATOM 2146 C C . ILE B 1 47 ? -6.535 3.684 0.033 1 98.81 47 ILE B C 1
ATOM 2148 O O . ILE B 1 47 ? -7.766 3.633 -0.074 1 98.81 47 ILE B O 1
ATOM 2152 N N . GLU B 1 48 ? -5.832 2.65 0.489 1 98.81 48 GLU B N 1
ATOM 2153 C CA . GLU B 1 48 ? -6.496 1.422 0.911 1 98.81 48 GLU B CA 1
ATOM 2154 C C . GLU B 1 48 ? -7.457 1.685 2.07 1 98.81 48 GLU B C 1
ATOM 2156 O O . GLU B 1 48 ? -8.594 1.217 2.057 1 98.81 48 GLU B O 1
ATOM 2161 N N . ALA B 1 49 ? -6.961 2.408 3.076 1 98.81 49 ALA B N 1
ATOM 2162 C CA . ALA B 1 49 ? -7.812 2.744 4.215 1 98.81 49 ALA B CA 1
ATOM 2163 C C . ALA B 1 49 ? -9.023 3.561 3.77 1 98.81 49 ALA B C 1
ATOM 2165 O O . ALA B 1 49 ? -10.148 3.311 4.211 1 98.81 49 ALA B O 1
ATOM 2166 N N . LEU B 1 50 ? -8.805 4.477 2.885 1 98.81 50 LEU B N 1
ATOM 2167 C CA . LEU B 1 50 ? -9.883 5.336 2.402 1 98.81 50 LEU B CA 1
ATOM 2168 C C . LEU B 1 50 ? -10.844 4.555 1.517 1 98.81 50 LEU B C 1
ATOM 2170 O O . LEU B 1 50 ? -12.047 4.824 1.509 1 98.81 50 LEU B O 1
ATOM 2174 N N . TRP B 1 51 ? -10.273 3.635 0.729 1 98.06 51 TRP B N 1
ATOM 2175 C CA . TRP B 1 51 ? -11.125 2.713 -0.014 1 98.06 51 TRP B CA 1
ATOM 2176 C C . TRP B 1 51 ? -12.102 2 0.919 1 98.06 51 TRP B C 1
ATOM 2178 O O . TRP B 1 51 ? -13.305 1.971 0.663 1 98.06 51 TRP B O 1
ATOM 2188 N N . GLY B 1 52 ? -11.617 1.436 2.006 1 97.94 52 GLY B N 1
ATOM 2189 C CA . GLY B 1 52 ? -12.477 0.814 3.002 1 97.94 52 GLY B CA 1
ATOM 2190 C C . GLY B 1 52 ? -13.492 1.77 3.592 1 97.94 52 GLY B C 1
ATOM 2191 O O . GLY B 1 52 ? -14.656 1.409 3.77 1 97.94 52 GLY B O 1
ATOM 2192 N N . LEU B 1 53 ? -13.031 2.957 3.912 1 98.56 53 LEU B N 1
ATOM 2193 C CA . LEU B 1 53 ? -13.93 3.973 4.449 1 98.56 53 LEU B CA 1
ATOM 2194 C C . LEU B 1 53 ? -15.055 4.281 3.465 1 98.56 53 LEU B C 1
ATOM 2196 O O . LEU B 1 53 ? -16.203 4.473 3.867 1 98.56 53 LEU B O 1
ATOM 2200 N N . GLY B 1 54 ? -14.711 4.305 2.191 1 97.94 54 GLY B N 1
ATOM 2201 C CA . GLY B 1 54 ? -15.656 4.648 1.142 1 97.94 54 GLY B CA 1
ATOM 2202 C C . GLY B 1 54 ? -16.797 3.658 1.022 1 97.94 54 GLY B C 1
ATOM 2203 O O . GLY B 1 54 ? -17.812 3.953 0.394 1 97.94 54 GLY B O 1
ATOM 2204 N N . LEU B 1 55 ? -16.641 2.471 1.548 1 96.25 55 LEU B N 1
ATOM 2205 C CA . LEU B 1 55 ? -17.688 1.467 1.527 1 96.25 55 LEU B CA 1
ATOM 2206 C C . LEU B 1 55 ? -18.891 1.916 2.367 1 96.25 55 LEU B C 1
ATOM 2208 O O . LEU B 1 55 ? -20.016 1.488 2.127 1 96.25 55 LEU B O 1
ATOM 2212 N N . SER B 1 56 ? -18.609 2.793 3.344 1 97.19 56 SER B N 1
ATOM 2213 C CA . SER B 1 56 ? -19.703 3.141 4.254 1 97.19 56 SER B CA 1
ATOM 2214 C C . SER B 1 56 ? -19.875 4.652 4.348 1 97.19 56 SER B C 1
ATOM 2216 O O . SER B 1 56 ? -20.891 5.129 4.867 1 97.19 56 SER B O 1
ATOM 2218 N N . GLN B 1 57 ? -18.844 5.418 3.945 1 97.56 57 GLN B N 1
ATOM 2219 C CA . GLN B 1 57 ? -18.891 6.875 4.004 1 97.56 57 GLN B CA 1
ATOM 2220 C C . GLN B 1 57 ? -18.656 7.488 2.629 1 97.56 57 GLN B C 1
ATOM 2222 O O . GLN B 1 57 ? -17.828 6.996 1.855 1 97.56 57 GLN B O 1
ATOM 2227 N N . PRO B 1 58 ? -19.359 8.57 2.281 1 97.62 58 PRO B N 1
ATOM 2228 C CA . PRO B 1 58 ? -19.156 9.227 0.986 1 97.62 58 PRO B CA 1
ATOM 2229 C C . PRO B 1 58 ? -17.906 10.086 0.938 1 97.62 58 PRO B C 1
ATOM 2231 O O . PRO B 1 58 ? -17.906 11.227 1.408 1 97.62 58 PRO B O 1
ATOM 2234 N N . ILE B 1 59 ? -16.875 9.562 0.327 1 98.38 59 ILE B N 1
ATOM 2235 C CA . ILE B 1 59 ? -15.641 10.312 0.215 1 98.38 59 ILE B CA 1
ATOM 2236 C C . ILE B 1 59 ? -15.102 10.219 -1.211 1 98.38 59 ILE B C 1
ATOM 2238 O O . ILE B 1 59 ? -15.422 9.273 -1.939 1 98.38 59 ILE B O 1
ATOM 2242 N N . ASN B 1 60 ? -14.266 11.203 -1.56 1 98.25 60 ASN B N 1
ATOM 2243 C CA . ASN B 1 60 ? -13.586 11.266 -2.852 1 98.25 60 ASN B CA 1
ATOM 2244 C C . ASN B 1 60 ? -12.086 11.5 -2.688 1 98.25 60 ASN B C 1
ATOM 2246 O O . ASN B 1 60 ? -11.664 12.297 -1.847 1 98.25 60 ASN B O 1
ATOM 2250 N N . ILE B 1 61 ? -11.336 10.773 -3.49 1 98.56 61 ILE B N 1
ATOM 2251 C CA . ILE B 1 61 ? -9.891 10.977 -3.508 1 98.56 61 ILE B CA 1
ATOM 2252 C C . ILE B 1 61 ? -9.484 11.672 -4.805 1 98.56 61 ILE B C 1
ATOM 2254 O O . ILE B 1 61 ? -10.008 11.359 -5.875 1 98.56 61 ILE B O 1
ATOM 2258 N N . TYR B 1 62 ? -8.586 12.594 -4.699 1 98.62 62 TYR B N 1
ATOM 2259 C CA . TYR B 1 62 ? -7.977 13.281 -5.832 1 98.62 62 TYR B CA 1
ATOM 2260 C C . TYR B 1 62 ? -6.457 13.18 -5.777 1 98.62 62 TYR B C 1
ATOM 2262 O O . TYR B 1 62 ? -5.832 13.641 -4.82 1 98.62 62 TYR B O 1
ATOM 2270 N N . LEU B 1 63 ? -5.887 12.555 -6.793 1 98.69 63 LEU B N 1
ATOM 2271 C CA . LEU B 1 63 ? -4.445 12.68 -6.961 1 98.69 63 LEU B CA 1
ATOM 2272 C C . LEU B 1 63 ? -4.086 13.992 -7.652 1 98.69 63 LEU B C 1
ATOM 2274 O O . LEU B 1 63 ? -4.617 14.297 -8.719 1 98.69 63 LEU B O 1
ATOM 2278 N N . ILE B 1 64 ? -3.188 14.727 -7 1 98.81 64 ILE B N 1
ATOM 2279 C CA . ILE B 1 64 ? -2.846 16.031 -7.531 1 98.81 64 ILE B CA 1
ATOM 2280 C C . ILE B 1 64 ? -1.328 16.203 -7.555 1 98.81 64 ILE B C 1
ATOM 2282 O O . ILE B 1 64 ? -0.625 15.672 -6.691 1 98.81 64 ILE B O 1
ATOM 2286 N N . ASP B 1 65 ? -0.817 16.812 -8.516 1 98.5 65 ASP B N 1
ATOM 2287 C CA . ASP B 1 65 ? 0.601 17.156 -8.578 1 98.5 65 ASP B CA 1
ATOM 2288 C C . ASP B 1 65 ? 0.819 18.453 -9.352 1 98.5 65 ASP B C 1
ATOM 2290 O O . ASP B 1 65 ? -0.126 19.219 -9.586 1 98.5 65 ASP B O 1
ATOM 2294 N N . GLU B 1 66 ? 2.051 18.812 -9.586 1 97.94 66 GLU B N 1
ATOM 2295 C CA . GLU B 1 66 ? 2.389 20.109 -10.156 1 97.94 66 GLU B CA 1
ATOM 2296 C C . GLU B 1 66 ? 1.831 20.25 -11.57 1 97.94 66 GLU B C 1
ATOM 2298 O O . GLU B 1 66 ? 1.21 21.266 -11.891 1 97.94 66 GLU B O 1
ATOM 2303 N N . ASP B 1 67 ? 1.998 19.25 -12.43 1 94.75 67 ASP B N 1
ATOM 2304 C CA . ASP B 1 67 ? 1.775 19.422 -13.859 1 94.75 67 ASP B CA 1
ATOM 2305 C C . ASP B 1 67 ? 0.598 18.578 -14.344 1 94.75 67 ASP B C 1
ATOM 2307 O O . ASP B 1 67 ? 0.111 18.766 -15.461 1 94.75 67 ASP B O 1
ATOM 2311 N N . GLY B 1 68 ? 0.09 17.703 -13.531 1 95.69 68 GLY B N 1
ATOM 2312 C CA . GLY B 1 68 ? -0.916 16.75 -13.984 1 95.69 68 GLY B CA 1
ATOM 2313 C C . GLY B 1 68 ? -0.364 15.703 -14.93 1 95.69 68 GLY B C 1
ATOM 2314 O O . GLY B 1 68 ? 0.853 15.531 -15.031 1 95.69 68 GLY B O 1
ATOM 2315 N N . GLY B 1 69 ? -1.295 14.93 -15.578 1 96.38 69 GLY B N 1
ATOM 2316 C CA . GLY B 1 69 ? -0.865 13.891 -16.5 1 96.38 69 GLY B CA 1
ATOM 2317 C C . GLY B 1 69 ? -0.501 12.586 -15.812 1 96.38 69 GLY B C 1
ATOM 2318 O O . GLY B 1 69 ? -1.355 11.719 -15.617 1 96.38 69 GLY B O 1
ATOM 2319 N N . THR B 1 70 ? 0.869 12.508 -15.414 1 97.44 70 THR B N 1
ATOM 2320 C CA . THR B 1 70 ? 1.317 11.297 -14.742 1 97.44 70 THR B CA 1
ATOM 2321 C C . THR B 1 70 ? 2.299 11.625 -13.625 1 97.44 70 THR B C 1
ATOM 2323 O O . THR B 1 70 ? 2.914 12.695 -13.625 1 97.44 70 THR B O 1
ATOM 2326 N N . SER B 1 71 ? 2.334 10.797 -12.695 1 97.88 71 SER B N 1
ATOM 2327 C CA . SER B 1 71 ? 3.322 10.828 -11.617 1 97.88 71 SER B CA 1
ATOM 2328 C C . SER B 1 71 ? 3.873 9.438 -11.328 1 97.88 71 SER B C 1
ATOM 2330 O O . SER B 1 71 ? 3.137 8.453 -11.383 1 97.88 71 SER B O 1
ATOM 2332 N N . GLU B 1 72 ? 5.211 9.391 -11.008 1 97.44 72 GLU B N 1
ATOM 2333 C CA . GLU B 1 72 ? 5.797 8.062 -10.922 1 97.44 72 GLU B CA 1
ATOM 2334 C C . GLU B 1 72 ? 6.656 7.91 -9.672 1 97.44 72 GLU B C 1
ATOM 2336 O O . GLU B 1 72 ? 7.219 8.891 -9.18 1 97.44 72 GLU B O 1
ATOM 2341 N N . ILE B 1 73 ? 6.809 6.633 -9.258 1 96.19 73 ILE B N 1
ATOM 2342 C CA . ILE B 1 73 ? 7.594 6.227 -8.102 1 96.19 73 ILE B CA 1
ATOM 2343 C C . ILE B 1 73 ? 9.078 6.383 -8.406 1 96.19 73 ILE B C 1
ATOM 2345 O O . ILE B 1 73 ? 9.898 6.516 -7.488 1 96.19 73 ILE B O 1
ATOM 2349 N N . LYS B 1 74 ? 9.469 6.363 -9.641 1 92.94 74 LYS B N 1
ATOM 2350 C CA . LYS B 1 74 ? 10.859 6.383 -10.07 1 92.94 74 LYS B CA 1
ATOM 2351 C C . LYS B 1 74 ? 11.594 7.602 -9.516 1 92.94 74 LYS B C 1
ATOM 2353 O O . LYS B 1 74 ? 11.188 8.742 -9.766 1 92.94 74 LYS B O 1
ATOM 2358 N N . PRO B 1 75 ? 12.609 7.285 -8.789 1 87.19 75 PRO B N 1
ATOM 2359 C CA . PRO B 1 75 ? 13.344 8.438 -8.266 1 87.19 75 PRO B CA 1
ATOM 2360 C C . PRO B 1 75 ? 14.117 9.18 -9.352 1 87.19 75 PRO B C 1
ATOM 2362 O O . PRO B 1 75 ? 14.273 8.68 -10.461 1 87.19 75 PRO B O 1
ATOM 2365 N N . LEU B 1 76 ? 14.562 10.383 -8.93 1 89.69 76 LEU B N 1
ATOM 2366 C CA . LEU B 1 76 ? 15.352 11.195 -9.852 1 89.69 76 LEU B CA 1
ATOM 2367 C C . LEU B 1 76 ? 16.703 10.555 -10.117 1 89.69 76 LEU B C 1
ATOM 2369 O O . LEU B 1 76 ? 17.234 10.648 -11.227 1 89.69 76 LEU B O 1
ATOM 2373 N N . THR B 1 77 ? 17.234 9.906 -9.047 1 87.5 77 THR B N 1
ATOM 2374 C CA . THR B 1 77 ? 18.469 9.148 -9.172 1 87.5 77 THR B CA 1
ATOM 2375 C C . THR B 1 77 ? 18.188 7.652 -9.148 1 87.5 77 THR B C 1
ATOM 2377 O O . THR B 1 77 ? 17.594 7.141 -8.195 1 87.5 77 THR B O 1
ATOM 2380 N N . PRO B 1 78 ? 18.719 6.988 -10.156 1 88.56 78 PRO B N 1
ATOM 2381 C CA . PRO B 1 78 ? 18.469 5.543 -10.188 1 88.56 78 PRO B CA 1
ATOM 2382 C C . PRO B 1 78 ? 19.125 4.809 -9.023 1 88.56 78 PRO B C 1
ATOM 2384 O O . PRO B 1 78 ? 20.125 5.281 -8.477 1 88.56 78 PRO B O 1
ATOM 2387 N N . PHE B 1 79 ? 18.5 3.631 -8.734 1 90.5 79 PHE B N 1
ATOM 2388 C CA . PHE B 1 79 ? 19.125 2.752 -7.75 1 90.5 79 PHE B CA 1
ATOM 2389 C C . PHE B 1 79 ? 20.484 2.266 -8.234 1 90.5 79 PHE B C 1
ATOM 2391 O O . PHE B 1 79 ? 20.688 2.086 -9.438 1 90.5 79 PHE B O 1
ATOM 2398 N N . ALA B 1 80 ? 21.344 1.997 -7.281 1 90.5 80 ALA B N 1
ATOM 2399 C CA . ALA B 1 80 ? 22.656 1.467 -7.625 1 90.5 80 ALA B CA 1
ATOM 2400 C C . ALA B 1 80 ? 22.547 0.093 -8.281 1 90.5 80 ALA B C 1
ATOM 2402 O O . ALA B 1 80 ? 23.391 -0.28 -9.102 1 90.5 80 ALA B O 1
ATOM 2403 N N . THR B 1 81 ? 21.516 -0.648 -8.031 1 94.75 81 THR B N 1
ATOM 2404 C CA . THR B 1 81 ? 21.297 -1.998 -8.539 1 94.75 81 THR B CA 1
ATOM 2405 C C . THR B 1 81 ? 20.734 -1.96 -9.961 1 94.75 81 THR B C 1
ATOM 2407 O O . THR B 1 81 ? 20.625 -2.996 -10.617 1 94.75 81 THR B O 1
ATOM 2410 N N . ASN B 1 82 ? 20.328 -0.836 -10.438 1 93.06 82 ASN B N 1
ATOM 2411 C CA . ASN B 1 82 ? 19.656 -0.655 -11.719 1 93.06 82 ASN B CA 1
ATOM 2412 C C . ASN B 1 82 ? 18.312 -1.378 -11.758 1 93.06 82 ASN B C 1
ATOM 2414 O O . ASN B 1 82 ? 17.891 -1.855 -12.812 1 93.06 82 ASN B O 1
ATOM 2418 N N . SER B 1 83 ? 17.781 -1.524 -10.602 1 96.12 83 SER B N 1
ATOM 2419 C CA . SER B 1 83 ? 16.438 -2.1 -10.508 1 96.12 83 SER B CA 1
ATOM 2420 C C . SER B 1 83 ? 15.375 -1.121 -11.008 1 96.12 83 SER B C 1
ATOM 2422 O O . SER B 1 83 ? 15.562 0.096 -10.93 1 96.12 83 SER B O 1
ATOM 2424 N N . ASN B 1 84 ? 14.32 -1.658 -11.602 1 96.5 84 ASN B N 1
ATOM 2425 C CA . ASN B 1 84 ? 13.117 -0.893 -11.922 1 96.5 84 ASN B CA 1
ATOM 2426 C C . ASN B 1 84 ? 11.906 -1.396 -11.141 1 96.5 84 ASN B C 1
ATOM 2428 O O . ASN B 1 84 ? 11.211 -2.309 -11.586 1 96.5 84 ASN B O 1
ATOM 2432 N N . THR B 1 85 ? 11.617 -0.708 -10.062 1 96.38 85 THR B N 1
ATOM 2433 C CA . THR B 1 85 ? 10.492 -1.068 -9.211 1 96.38 85 THR B CA 1
ATOM 2434 C C . THR B 1 85 ? 9.438 0.04 -9.203 1 96.38 85 THR B C 1
ATOM 2436 O O . THR B 1 85 ? 8.828 0.319 -8.172 1 96.38 85 THR B O 1
ATOM 2439 N N . SER B 1 86 ? 9.281 0.665 -10.352 1 95.12 86 SER B N 1
ATOM 2440 C CA . SER B 1 86 ? 8.461 1.866 -10.461 1 95.12 86 SER B CA 1
ATOM 2441 C C . SER B 1 86 ? 7.066 1.536 -10.984 1 95.12 86 SER B C 1
ATOM 2443 O O . SER B 1 86 ? 6.852 0.467 -11.562 1 95.12 86 SER B O 1
ATOM 2445 N N . ALA B 1 87 ? 6.156 2.357 -10.672 1 97.62 87 ALA B N 1
ATOM 2446 C CA . ALA B 1 87 ? 4.824 2.441 -11.273 1 97.62 87 ALA B CA 1
ATOM 2447 C C . ALA B 1 87 ? 4.426 3.895 -11.516 1 97.62 87 ALA B C 1
ATOM 2449 O O . ALA B 1 87 ? 4.918 4.801 -10.836 1 97.62 87 ALA B O 1
ATOM 2450 N N . THR B 1 88 ? 3.631 4.039 -12.523 1 98.19 88 THR B N 1
ATOM 2451 C CA . THR B 1 88 ? 3.148 5.363 -12.891 1 98.19 88 THR B CA 1
ATOM 2452 C C . THR B 1 88 ? 1.634 5.453 -12.734 1 98.19 88 THR B C 1
ATOM 2454 O O . THR B 1 88 ? 0.906 4.547 -13.148 1 98.19 88 THR B O 1
ATOM 2457 N N . VAL B 1 89 ? 1.22 6.555 -12.109 1 98.44 89 VAL B N 1
ATOM 2458 C CA . VAL B 1 89 ? -0.215 6.766 -11.953 1 98.44 89 VAL B CA 1
ATOM 2459 C C . VAL B 1 89 ? -0.658 7.961 -12.797 1 98.44 89 VAL B C 1
ATOM 2461 O O . VAL B 1 89 ? 0.143 8.844 -13.094 1 98.44 89 VAL B O 1
ATOM 2464 N N . LEU B 1 90 ? -1.928 7.926 -13.141 1 98.25 90 LEU B N 1
ATOM 2465 C CA . LEU B 1 90 ? -2.525 9.094 -13.773 1 98.25 90 LEU B CA 1
ATOM 2466 C C . LEU B 1 90 ? -2.906 10.141 -12.727 1 98.25 90 LEU B C 1
ATOM 2468 O O . LEU B 1 90 ? -3.361 9.797 -11.633 1 98.25 90 LEU B O 1
ATOM 2472 N N . VAL B 1 91 ? -2.686 11.344 -13.086 1 98.19 91 VAL B N 1
ATOM 2473 C CA . VAL B 1 91 ? -3.016 12.477 -12.227 1 98.19 91 VAL B CA 1
ATOM 2474 C C . VAL B 1 91 ? -3.914 13.453 -12.984 1 98.19 91 VAL B C 1
ATOM 2476 O O . VAL B 1 91 ? -3.451 14.172 -13.875 1 98.19 91 VAL B O 1
ATOM 2479 N N . ASP B 1 92 ? -5.117 13.57 -12.57 1 93.88 92 ASP B N 1
ATOM 2480 C CA . ASP B 1 92 ? -6.102 14.312 -13.344 1 93.88 92 ASP B CA 1
ATOM 2481 C C . ASP B 1 92 ? -6.094 15.797 -12.961 1 93.88 92 ASP B C 1
ATOM 2483 O O . ASP B 1 92 ? -6.621 16.625 -13.695 1 93.88 92 ASP B O 1
ATOM 2487 N N . TYR B 1 93 ? -5.484 16.141 -11.852 1 98 93 TYR B N 1
ATOM 2488 C CA . TYR B 1 93 ? -5.535 17.516 -11.359 1 98 93 TYR B CA 1
ATOM 2489 C C . TYR B 1 93 ? -4.137 18.031 -11.055 1 98 93 TYR B C 1
ATOM 2491 O O . TYR B 1 93 ? -3.27 17.281 -10.609 1 98 93 TYR B O 1
ATOM 2499 N N . THR B 1 94 ? -3.986 19.328 -11.297 1 98.62 94 THR B N 1
ATOM 2500 C CA . THR B 1 94 ? -2.785 20.031 -10.852 1 98.62 94 THR B CA 1
ATOM 2501 C C . THR B 1 94 ? -3.043 20.766 -9.539 1 98.62 94 THR B C 1
ATOM 2503 O O . THR B 1 94 ? -4.188 20.859 -9.086 1 98.62 94 THR B O 1
ATOM 2506 N N . PHE B 1 95 ? -1.973 21.25 -8.938 1 98.44 95 PHE B N 1
ATOM 2507 C CA . PHE B 1 95 ? -2.139 22.078 -7.754 1 98.44 95 PHE B CA 1
ATOM 2508 C C . PHE B 1 95 ? -2.994 23.312 -8.07 1 98.44 95 PHE B C 1
ATOM 2510 O O . PHE B 1 95 ? -3.76 23.766 -7.223 1 98.44 95 PHE B O 1
ATOM 2517 N N . ALA B 1 96 ? -2.912 23.797 -9.273 1 97.69 96 ALA B N 1
ATOM 2518 C CA . ALA B 1 96 ? -3.66 24.984 -9.688 1 97.69 96 ALA B CA 1
ATOM 2519 C C . ALA B 1 96 ? -5.113 24.625 -9.992 1 97.69 96 ALA B C 1
ATOM 2521 O O . ALA B 1 96 ? -6.004 25.469 -9.844 1 97.69 96 ALA B O 1
ATOM 2522 N N . SER B 1 97 ? -5.398 23.406 -10.375 1 98.12 97 SER B N 1
ATOM 2523 C CA . SER B 1 97 ? -6.73 23.047 -10.844 1 98.12 97 SER B CA 1
ATOM 2524 C C . SER B 1 97 ? -7.445 22.141 -9.844 1 98.12 97 SER B C 1
ATOM 2526 O O . SER B 1 97 ? -8.586 21.734 -10.062 1 98.12 97 SER B O 1
ATOM 2528 N N . ALA B 1 98 ? -6.797 21.797 -8.758 1 98.12 98 ALA B N 1
ATOM 2529 C CA . ALA B 1 98 ? -7.406 20.938 -7.75 1 98.12 98 ALA B CA 1
ATOM 2530 C C . ALA B 1 98 ? -8.727 21.516 -7.254 1 98.12 98 ALA B C 1
ATOM 2532 O O . ALA B 1 98 ? -8.852 22.719 -7.086 1 98.12 98 ALA B O 1
ATOM 2533 N N . PRO B 1 99 ? -9.711 20.641 -7.027 1 98.12 99 PRO B N 1
ATOM 2534 C CA . PRO B 1 99 ? -10.93 21.156 -6.379 1 98.12 99 PRO B CA 1
ATOM 2535 C C . PRO B 1 99 ? -10.688 21.562 -4.93 1 98.12 99 PRO B C 1
ATOM 2537 O O . PRO B 1 99 ? -9.625 21.297 -4.375 1 98.12 99 PRO B O 1
ATOM 2540 N N . PRO B 1 100 ? -11.703 22.297 -4.34 1 98.5 100 PRO B N 1
ATOM 2541 C CA . PRO B 1 100 ? -11.57 22.516 -2.896 1 98.5 100 PRO B CA 1
ATOM 2542 C C . PRO B 1 100 ? -11.445 21.203 -2.117 1 98.5 100 PRO B C 1
ATOM 2544 O O . PRO B 1 100 ? -12.172 20.25 -2.393 1 98.5 100 PRO B O 1
ATOM 2547 N N . LEU B 1 101 ? -10.547 21.203 -1.215 1 98.81 101 LEU B N 1
ATOM 2548 C CA . LEU B 1 101 ? -10.266 19.984 -0.446 1 98.81 101 LEU B CA 1
ATOM 2549 C C . LEU B 1 101 ? -10.594 20.203 1.028 1 98.81 101 LEU B C 1
ATOM 2551 O O . LEU B 1 101 ? -10.375 21.281 1.573 1 98.81 101 LEU B O 1
ATOM 2555 N N . ASP B 1 102 ? -11.055 19.062 1.645 1 98.88 102 ASP B N 1
ATOM 2556 C CA . ASP B 1 102 ? -11.211 19.047 3.096 1 98.88 102 ASP B CA 1
ATOM 2557 C C . ASP B 1 102 ? -9.938 18.547 3.777 1 98.88 102 ASP B C 1
ATOM 2559 O O . ASP B 1 102 ? -9.633 18.953 4.902 1 98.88 102 ASP B O 1
ATOM 2563 N N . VAL B 1 103 ? -9.266 17.609 3.152 1 98.94 103 VAL B N 1
ATOM 2564 C CA . VAL B 1 103 ? -8.086 16.953 3.693 1 98.94 103 VAL B CA 1
ATOM 2565 C C . VAL B 1 103 ? -6.992 16.891 2.627 1 98.94 103 VAL B C 1
ATOM 2567 O O . VAL B 1 103 ? -7.281 16.656 1.449 1 98.94 103 VAL B O 1
ATOM 2570 N N . LEU B 1 104 ? -5.797 17.109 3.043 1 99 104 LEU B N 1
ATOM 2571 C CA . LEU B 1 104 ? -4.645 16.875 2.18 1 99 104 LEU B CA 1
ATOM 2572 C C . LEU B 1 104 ? -3.68 15.883 2.814 1 99 104 LEU B C 1
ATOM 2574 O O . LEU B 1 104 ? -3.34 16 3.992 1 99 104 LEU B O 1
ATOM 2578 N N . ILE B 1 105 ? -3.326 14.859 2.064 1 99 105 ILE B N 1
ATOM 2579 C CA . ILE B 1 105 ? -2.301 13.898 2.455 1 99 105 ILE B CA 1
ATOM 2580 C C . ILE B 1 105 ? -1.029 14.141 1.644 1 99 105 ILE B C 1
ATOM 2582 O O . ILE B 1 105 ? -1.081 14.25 0.417 1 99 105 ILE B O 1
ATOM 2586 N N . VAL B 1 106 ? 0.087 14.234 2.33 1 99 106 VAL B N 1
ATOM 2587 C CA . VAL B 1 106 ? 1.377 14.5 1.698 1 99 106 VAL B CA 1
ATOM 2588 C C . VAL B 1 106 ? 2.328 13.336 1.966 1 99 106 VAL B C 1
ATOM 2590 O O . VAL B 1 106 ? 2.807 13.156 3.09 1 99 106 VAL B O 1
ATOM 2593 N N . PRO B 1 107 ? 2.641 12.555 0.942 1 98.94 107 PRO B N 1
ATOM 2594 C CA . PRO B 1 107 ? 3.52 11.391 1.097 1 98.94 107 PRO B CA 1
ATOM 2595 C C . PRO B 1 107 ? 4.996 11.773 1.131 1 98.94 107 PRO B C 1
ATOM 2597 O O . PRO B 1 107 ? 5.348 12.938 0.916 1 98.94 107 PRO B O 1
ATOM 2600 N N . GLY B 1 108 ? 5.855 10.812 1.505 1 98.81 108 GLY B N 1
ATOM 2601 C CA . GLY B 1 108 ? 7.297 10.93 1.361 1 98.81 108 GLY B CA 1
ATOM 2602 C C . GLY B 1 108 ? 7.836 10.219 0.139 1 98.81 108 GLY B C 1
ATOM 2603 O O . GLY B 1 108 ? 7.133 10.07 -0.862 1 98.81 108 GLY B O 1
ATOM 2604 N N . GLY B 1 109 ? 9.078 9.914 0.225 1 98.12 109 GLY B N 1
ATOM 2605 C CA . GLY B 1 109 ? 9.789 9.219 -0.836 1 98.12 109 GLY B CA 1
ATOM 2606 C C . GLY B 1 109 ? 11.133 9.852 -1.157 1 98.12 109 GLY B C 1
ATOM 2607 O O . GLY B 1 109 ? 11.484 10.898 -0.61 1 98.12 109 GLY B O 1
ATOM 2608 N N . ALA B 1 110 ? 11.859 9.172 -2.043 1 97.12 110 ALA B N 1
ATOM 2609 C CA . ALA B 1 110 ? 13.188 9.641 -2.438 1 97.12 110 ALA B CA 1
ATOM 2610 C C . ALA B 1 110 ? 13.117 11.039 -3.047 1 97.12 110 ALA B C 1
ATOM 2612 O O . ALA B 1 110 ? 14.062 11.812 -2.945 1 97.12 110 ALA B O 1
ATOM 2613 N N . GLY B 1 111 ? 11.961 11.414 -3.557 1 97.88 111 GLY B N 1
ATOM 2614 C CA . GLY B 1 111 ? 11.789 12.695 -4.211 1 97.88 111 GLY B CA 1
ATOM 2615 C C . GLY B 1 111 ? 11.914 13.875 -3.258 1 97.88 111 GLY B C 1
ATOM 2616 O O . GLY B 1 111 ? 12.18 15 -3.686 1 97.88 111 GLY B O 1
ATOM 2617 N N . THR B 1 112 ? 11.727 13.664 -1.965 1 98.31 112 THR B N 1
ATOM 2618 C CA . THR B 1 112 ? 11.742 14.75 -0.991 1 98.31 112 THR B CA 1
ATOM 2619 C C . THR B 1 112 ? 13.156 15.305 -0.825 1 98.31 112 THR B C 1
ATOM 2621 O O . THR B 1 112 ? 13.336 16.375 -0.245 1 98.31 112 THR B O 1
ATOM 2624 N N . ARG B 1 113 ? 14.117 14.617 -1.353 1 97.56 113 ARG B N 1
ATOM 2625 C CA . ARG B 1 113 ? 15.508 15.008 -1.165 1 97.56 113 ARG B CA 1
ATOM 2626 C C . ARG B 1 113 ? 15.945 16.016 -2.232 1 97.56 113 ARG B C 1
ATOM 2628 O O . ARG B 1 113 ? 17.047 16.562 -2.158 1 97.56 113 ARG B O 1
ATOM 2635 N N . ASN B 1 114 ? 15.172 16.219 -3.199 1 98.06 114 ASN B N 1
ATOM 2636 C CA . ASN B 1 114 ? 15.422 17.219 -4.234 1 98.06 114 ASN B CA 1
ATOM 2637 C C . ASN B 1 114 ? 14.523 18.438 -4.074 1 98.06 114 ASN B C 1
ATOM 2639 O O . ASN B 1 114 ? 13.32 18.359 -4.359 1 98.06 114 ASN B O 1
ATOM 2643 N N . GLN B 1 115 ? 15.148 19.516 -3.68 1 98.12 115 GLN B N 1
ATOM 2644 C CA . GLN B 1 115 ? 14.398 20.719 -3.34 1 98.12 115 GLN B CA 1
ATOM 2645 C C . GLN B 1 115 ? 13.586 21.203 -4.531 1 98.12 115 GLN B C 1
ATOM 2647 O O . GLN B 1 115 ? 12.406 21.547 -4.391 1 98.12 115 GLN B O 1
ATOM 2652 N N . ALA B 1 116 ? 14.195 21.281 -5.676 1 98.06 116 ALA B N 1
ATOM 2653 C CA . ALA B 1 116 ? 13.508 21.766 -6.871 1 98.06 116 ALA B CA 1
ATOM 2654 C C . ALA B 1 116 ? 12.312 20.891 -7.215 1 98.06 116 ALA B C 1
ATOM 2656 O O . ALA B 1 116 ? 11.281 21.391 -7.688 1 98.06 116 ALA B O 1
ATOM 2657 N N . ASN B 1 117 ? 12.422 19.625 -6.938 1 97.94 117 ASN B N 1
ATOM 2658 C CA . ASN B 1 117 ? 11.375 18.641 -7.223 1 97.94 117 ASN B CA 1
ATOM 2659 C C . ASN B 1 117 ? 10.156 18.859 -6.34 1 97.94 117 ASN B C 1
ATOM 2661 O O . ASN B 1 117 ? 9.023 18.609 -6.766 1 97.94 117 ASN B O 1
ATOM 2665 N N . VAL B 1 118 ? 10.414 19.312 -5.055 1 98.31 118 VAL B N 1
ATOM 2666 C CA . VAL B 1 118 ? 9.289 19.312 -4.121 1 98.31 118 VAL B CA 1
ATOM 2667 C C . VAL B 1 118 ? 8.891 20.75 -3.809 1 98.31 118 VAL B C 1
ATOM 2669 O O . VAL B 1 118 ? 7.934 21 -3.072 1 98.31 118 VAL B O 1
ATOM 2672 N N . GLN B 1 119 ? 9.547 21.734 -4.387 1 98.88 119 GLN B N 1
ATOM 2673 C CA . GLN B 1 119 ? 9.203 23.125 -4.105 1 98.88 119 GLN B CA 1
ATOM 2674 C C . GLN B 1 119 ? 7.742 23.406 -4.445 1 98.88 119 GLN B C 1
ATOM 2676 O O . GLN B 1 119 ? 7.043 24.078 -3.689 1 98.88 119 GLN B O 1
ATOM 2681 N N . PRO B 1 120 ? 7.223 22.906 -5.574 1 98.81 120 PRO B N 1
ATOM 2682 C CA . PRO B 1 120 ? 5.82 23.172 -5.898 1 98.81 120 PRO B CA 1
ATOM 2683 C C . PRO B 1 120 ? 4.855 22.625 -4.852 1 98.81 120 PRO B C 1
ATOM 2685 O O . PRO B 1 120 ? 3.854 23.266 -4.527 1 98.81 120 PRO B O 1
ATOM 2688 N N . VAL B 1 121 ? 5.117 21.391 -4.328 1 98.81 121 VAL B N 1
ATOM 2689 C CA . VAL B 1 121 ? 4.215 20.828 -3.328 1 98.81 121 VAL B CA 1
ATOM 2690 C C . VAL B 1 121 ? 4.352 21.609 -2.016 1 98.81 121 VAL B C 1
ATOM 2692 O O . VAL B 1 121 ? 3.367 21.812 -1.301 1 98.81 121 VAL B O 1
ATOM 2695 N N . ILE B 1 122 ? 5.543 22.078 -1.644 1 98.88 122 ILE B N 1
ATOM 2696 C CA . ILE B 1 122 ? 5.762 22.906 -0.46 1 98.88 122 ILE B CA 1
ATOM 2697 C C . ILE B 1 122 ? 4.91 24.172 -0.548 1 98.88 122 ILE B C 1
ATOM 2699 O O . ILE B 1 122 ? 4.188 24.5 0.394 1 98.88 122 ILE B O 1
ATOM 2703 N N . ASP B 1 123 ? 5.004 24.828 -1.696 1 98.94 123 ASP B N 1
ATOM 2704 C CA . ASP B 1 123 ? 4.246 26.062 -1.912 1 98.94 123 ASP B CA 1
ATOM 2705 C C . ASP B 1 123 ? 2.744 25.797 -1.843 1 98.94 123 ASP B C 1
ATOM 2707 O O . ASP B 1 123 ? 1.994 26.594 -1.268 1 98.94 123 ASP B O 1
ATOM 2711 N N . TYR B 1 124 ? 2.314 24.719 -2.424 1 98.94 124 TYR B N 1
ATOM 2712 C CA . TYR B 1 124 ? 0.899 24.359 -2.432 1 98.94 124 TYR B CA 1
ATOM 2713 C C . TYR B 1 124 ? 0.388 24.125 -1.017 1 98.94 124 TYR B C 1
ATOM 2715 O O . TYR B 1 124 ? -0.683 24.609 -0.646 1 98.94 124 TYR B O 1
ATOM 2723 N N . VAL B 1 125 ? 1.167 23.344 -0.221 1 98.94 125 VAL B N 1
ATOM 2724 C CA . VAL B 1 125 ? 0.796 23.047 1.16 1 98.94 125 VAL B CA 1
ATOM 2725 C C . VAL B 1 125 ? 0.645 24.359 1.941 1 98.94 125 VAL B C 1
ATOM 2727 O O . VAL B 1 125 ? -0.349 24.547 2.645 1 98.94 125 VAL B O 1
ATOM 2730 N N . ALA B 1 126 ? 1.618 25.234 1.832 1 98.88 126 ALA B N 1
ATOM 2731 C CA . ALA B 1 126 ? 1.578 26.516 2.545 1 98.88 126 ALA B CA 1
ATOM 2732 C C . ALA B 1 126 ? 0.323 27.312 2.186 1 98.88 126 ALA B C 1
ATOM 2734 O O . ALA B 1 126 ? -0.299 27.922 3.053 1 98.88 126 ALA B O 1
ATOM 2735 N N . ALA B 1 127 ? -0.055 27.266 0.967 1 98.75 127 ALA B N 1
ATOM 2736 C CA . ALA B 1 127 ? -1.165 28.078 0.463 1 98.75 127 ALA B CA 1
ATOM 2737 C C . ALA B 1 127 ? -2.508 27.469 0.878 1 98.75 127 ALA B C 1
ATOM 2739 O O . ALA B 1 127 ? -3.443 28.203 1.207 1 98.75 127 ALA B O 1
ATOM 2740 N N . VAL B 1 128 ? -2.641 26.172 0.863 1 98.81 128 VAL B N 1
ATOM 2741 C CA . VAL B 1 128 ? -3.957 25.547 0.958 1 98.81 128 VAL B CA 1
ATOM 2742 C C . VAL B 1 128 ? -4.27 25.219 2.416 1 98.81 128 VAL B C 1
ATOM 2744 O O . VAL B 1 128 ? -5.434 25.062 2.789 1 98.81 128 VAL B O 1
ATOM 2747 N N . TYR B 1 129 ? -3.299 25.188 3.281 1 98.75 129 TYR B N 1
ATOM 2748 C CA . TYR B 1 129 ? -3.438 24.688 4.645 1 98.75 129 TYR B CA 1
ATOM 2749 C C . TYR B 1 129 ? -4.543 25.438 5.387 1 98.75 129 TYR B C 1
ATOM 2751 O O . TYR B 1 129 ? -5.395 24.812 6.027 1 98.75 129 TYR B O 1
ATOM 2759 N N . PRO B 1 130 ? -4.688 26.75 5.273 1 98.5 130 PRO B N 1
ATOM 2760 C CA . PRO B 1 130 ? -5.695 27.469 6.051 1 98.5 130 PRO B CA 1
ATOM 2761 C C . PRO B 1 130 ? -7.121 27.062 5.699 1 98.5 130 PRO B C 1
ATOM 2763 O O . PRO B 1 130 ? -8.047 27.281 6.484 1 98.5 130 PRO B O 1
ATOM 2766 N N . SER B 1 131 ? -7.312 26.469 4.586 1 98.5 131 SER B N 1
ATOM 2767 C CA . SER B 1 131 ? -8.656 26.109 4.145 1 98.5 131 SER B CA 1
ATOM 2768 C C . SER B 1 131 ? -8.984 24.656 4.484 1 98.5 131 SER B C 1
ATOM 2770 O O . SER B 1 131 ? -10.125 24.234 4.34 1 98.5 131 SER B O 1
ATOM 2772 N N . LEU B 1 132 ? -8.047 23.906 4.988 1 98.75 132 LEU B N 1
ATOM 2773 C CA . LEU B 1 132 ? -8.219 22.469 5.199 1 98.75 132 LEU B CA 1
ATOM 2774 C C . LEU B 1 132 ? -8.836 22.188 6.566 1 98.75 132 LEU B C 1
ATOM 2776 O O . LEU B 1 132 ? -8.516 22.875 7.547 1 98.75 132 LEU B O 1
ATOM 2780 N N . GLN B 1 133 ? -9.633 21.109 6.574 1 98.56 133 GLN B N 1
ATOM 2781 C CA . GLN B 1 133 ? -10.031 20.562 7.867 1 98.56 133 GLN B CA 1
ATOM 2782 C C . GLN B 1 133 ? -8.883 19.781 8.508 1 98.56 133 GLN B C 1
ATOM 2784 O O . GLN B 1 133 ? -8.688 19.844 9.719 1 98.56 133 GLN B O 1
ATOM 2789 N N . TYR B 1 134 ? -8.141 18.984 7.707 1 98.81 134 TYR B N 1
ATOM 2790 C CA . TYR B 1 134 ? -7.023 18.203 8.211 1 98.81 134 TYR B CA 1
ATOM 2791 C C . TYR B 1 134 ? -5.887 18.156 7.199 1 98.81 134 TYR B C 1
ATOM 2793 O O . TYR B 1 134 ? -6.113 18.266 5.992 1 98.81 134 TYR B O 1
ATOM 2801 N N . LEU B 1 135 ? -4.734 18.062 7.742 1 98.94 135 LEU B N 1
ATOM 2802 C CA . LEU B 1 135 ? -3.502 17.844 7 1 98.94 135 LEU B CA 1
ATOM 2803 C C . LEU B 1 135 ? -2.734 16.641 7.555 1 98.94 135 LEU B C 1
ATOM 2805 O O . LEU B 1 135 ? -2.514 16.547 8.766 1 98.94 135 LEU B O 1
ATOM 2809 N N . ILE B 1 136 ? -2.34 15.688 6.656 1 99 136 ILE B N 1
ATOM 2810 C CA . ILE B 1 136 ? -1.685 14.461 7.082 1 99 136 ILE B CA 1
ATOM 2811 C C . ILE B 1 136 ? -0.399 14.258 6.285 1 99 136 ILE B C 1
ATOM 2813 O O . ILE B 1 136 ? -0.408 14.328 5.051 1 99 136 ILE B O 1
ATOM 2817 N N . SER B 1 137 ? 0.695 14.055 6.949 1 98.94 137 SER B N 1
ATOM 2818 C CA . SER B 1 137 ? 1.906 13.641 6.25 1 98.94 137 SER B CA 1
ATOM 2819 C C . SER B 1 137 ? 2.279 12.203 6.594 1 98.94 137 SER B C 1
ATOM 2821 O O . SER B 1 137 ? 1.993 11.734 7.699 1 98.94 137 SER B O 1
ATOM 2823 N N . VAL B 1 138 ? 2.834 11.547 5.652 1 98.94 138 VAL B N 1
ATOM 2824 C CA . VAL B 1 138 ? 3.357 10.195 5.82 1 98.94 138 VAL B CA 1
ATOM 2825 C C . VAL B 1 138 ? 4.863 10.188 5.555 1 98.94 138 VAL B C 1
ATOM 2827 O O . VAL B 1 138 ? 5.324 10.758 4.562 1 98.94 138 VAL B O 1
ATOM 2830 N N . CYS B 1 139 ? 5.641 9.508 6.488 1 98.75 139 CYS B N 1
ATOM 2831 C CA . CYS B 1 139 ? 7.055 9.305 6.207 1 98.75 139 CYS B CA 1
ATOM 2832 C C . CYS B 1 139 ? 7.777 10.633 6.039 1 98.75 139 CYS B C 1
ATOM 2834 O O . CYS B 1 139 ? 7.668 11.516 6.887 1 98.75 139 CYS B O 1
ATOM 2836 N N . THR B 1 140 ? 8.578 10.812 5.016 1 98.88 140 THR B N 1
ATOM 2837 C CA . THR B 1 140 ? 9.359 12.023 4.828 1 98.88 140 THR B CA 1
ATOM 2838 C C . THR B 1 140 ? 8.484 13.164 4.312 1 98.88 140 THR B C 1
ATOM 2840 O O . THR B 1 140 ? 8.961 14.281 4.117 1 98.88 140 THR B O 1
ATOM 2843 N N . GLY B 1 141 ? 7.176 12.875 4.164 1 98.94 141 GLY B N 1
ATOM 2844 C CA . GLY B 1 141 ? 6.242 13.953 3.875 1 98.94 141 GLY B CA 1
ATOM 2845 C C . GLY B 1 141 ? 6.246 15.047 4.926 1 98.94 141 GLY B C 1
ATOM 2846 O O . GLY B 1 141 ? 5.938 16.203 4.633 1 98.94 141 GLY B O 1
ATOM 2847 N N . ALA B 1 142 ? 6.648 14.695 6.094 1 98.94 142 ALA B N 1
ATOM 2848 C CA . ALA B 1 142 ? 6.738 15.664 7.188 1 98.94 142 ALA B CA 1
ATOM 2849 C C . ALA B 1 142 ? 7.781 16.734 6.883 1 98.94 142 ALA B C 1
ATOM 2851 O O . ALA B 1 142 ? 7.676 17.859 7.363 1 98.94 142 ALA B O 1
ATOM 2852 N N . SER B 1 143 ? 8.836 16.406 6.098 1 98.94 143 SER B N 1
ATOM 2853 C CA . SER B 1 143 ? 9.82 17.406 5.711 1 98.94 143 SER B CA 1
ATOM 2854 C C . SER B 1 143 ? 9.195 18.5 4.855 1 98.94 143 SER B C 1
ATOM 2856 O O . SER B 1 143 ? 9.594 19.656 4.934 1 98.94 143 SER B O 1
ATOM 2858 N N . ILE B 1 144 ? 8.234 18.109 4.012 1 98.94 144 ILE B N 1
ATOM 2859 C CA . ILE B 1 144 ? 7.539 19.062 3.158 1 98.94 144 ILE B CA 1
ATOM 2860 C C . ILE B 1 144 ? 6.688 20 4.016 1 98.94 144 ILE B C 1
ATOM 2862 O O . ILE B 1 144 ? 6.699 21.219 3.82 1 98.94 144 ILE B O 1
ATOM 2866 N N . LEU B 1 145 ? 5.969 19.422 5.004 1 98.94 145 LEU B N 1
ATOM 2867 C CA . LEU B 1 145 ? 5.168 20.234 5.91 1 98.94 145 LEU B CA 1
ATOM 2868 C C . LEU B 1 145 ? 6.051 21.188 6.703 1 98.94 145 LEU B C 1
ATOM 2870 O O . LEU B 1 145 ? 5.695 22.359 6.895 1 98.94 145 LEU B O 1
ATOM 2874 N N . ALA B 1 146 ? 7.168 20.688 7.168 1 98.94 146 ALA B N 1
ATOM 2875 C CA . ALA B 1 146 ? 8.102 21.516 7.922 1 98.94 146 ALA B CA 1
ATOM 2876 C C . ALA B 1 146 ? 8.602 22.688 7.07 1 98.94 146 ALA B C 1
ATOM 2878 O O . ALA B 1 146 ? 8.617 23.828 7.523 1 98.94 146 ALA B O 1
ATOM 2879 N N . ARG B 1 147 ? 8.984 22.453 5.852 1 98.81 147 ARG B N 1
ATOM 2880 C CA . ARG B 1 147 ? 9.5 23.453 4.938 1 98.81 147 ARG B CA 1
ATOM 2881 C C . ARG B 1 147 ? 8.422 24.469 4.562 1 98.81 147 ARG B C 1
ATOM 2883 O O . ARG B 1 147 ? 8.719 25.625 4.281 1 98.81 147 ARG B O 1
ATOM 2890 N N . ALA B 1 148 ? 7.176 24 4.602 1 98.81 148 ALA B N 1
ATOM 2891 C CA . ALA B 1 148 ? 6.047 24.875 4.301 1 98.81 148 ALA B CA 1
ATOM 2892 C C . ALA B 1 148 ? 5.727 25.781 5.488 1 98.81 148 ALA B C 1
ATOM 2894 O O . ALA B 1 148 ? 4.926 26.719 5.371 1 98.81 148 ALA B O 1
ATOM 2895 N N . GLY B 1 149 ? 6.285 25.469 6.66 1 98.75 149 GLY B N 1
ATOM 2896 C CA . GLY B 1 149 ? 6.129 26.297 7.844 1 98.75 149 GLY B CA 1
ATOM 2897 C C . GLY B 1 149 ? 4.898 25.953 8.664 1 98.75 149 GLY B C 1
ATOM 2898 O O . GLY B 1 149 ? 4.684 26.516 9.734 1 98.75 149 GLY B O 1
ATOM 2899 N N . VAL B 1 150 ? 4.129 24.953 8.297 1 98.81 150 VAL B N 1
ATOM 2900 C CA . VAL B 1 150 ? 2.832 24.703 8.914 1 98.81 150 VAL B CA 1
ATOM 2901 C C . VAL B 1 150 ? 3.023 23.891 10.195 1 98.81 150 VAL B C 1
ATOM 2903 O O . VAL B 1 150 ? 2.1 23.766 11.008 1 98.81 150 VAL B O 1
ATOM 2906 N N . LEU B 1 151 ? 4.246 23.344 10.438 1 98.81 151 LEU B N 1
ATOM 2907 C CA . LEU B 1 151 ? 4.52 22.562 11.633 1 98.81 151 LEU B CA 1
ATOM 2908 C C . LEU B 1 151 ? 5.176 23.422 12.703 1 98.81 151 LEU B C 1
ATOM 2910 O O . LEU B 1 151 ? 5.5 22.938 13.789 1 98.81 151 LEU B O 1
ATOM 2914 N N . ASP B 1 152 ? 5.352 24.734 12.461 1 98.44 152 ASP B N 1
ATOM 2915 C CA . ASP B 1 152 ? 6.031 25.594 13.422 1 98.44 152 ASP B CA 1
ATOM 2916 C C . ASP B 1 152 ? 5.301 25.609 14.766 1 98.44 152 ASP B C 1
ATOM 2918 O O . ASP B 1 152 ? 4.117 25.938 14.828 1 98.44 152 ASP B O 1
ATOM 2922 N N . GLY B 1 153 ? 6.035 25.188 15.797 1 98.62 153 GLY B N 1
ATOM 2923 C CA . GLY B 1 153 ? 5.504 25.188 17.156 1 98.62 153 GLY B CA 1
ATOM 2924 C C . GLY B 1 153 ? 4.664 23.953 17.453 1 98.62 153 GLY B C 1
ATOM 2925 O O . GLY B 1 153 ? 4.109 23.844 18.547 1 98.62 153 GLY B O 1
ATOM 2926 N N . LYS B 1 154 ? 4.668 23.031 16.562 1 98.81 154 LYS B N 1
ATOM 2927 C CA . LYS B 1 154 ? 3.781 21.891 16.719 1 98.81 154 LYS B CA 1
ATOM 2928 C C . LYS B 1 154 ? 4.578 20.609 16.938 1 98.81 154 LYS B C 1
ATOM 2930 O O . LYS B 1 154 ? 5.754 20.531 16.578 1 98.81 154 LYS B O 1
ATOM 2935 N N . ARG B 1 155 ? 3.932 19.641 17.547 1 98.81 155 ARG B N 1
ATOM 2936 C CA . ARG B 1 155 ? 4.484 18.281 17.656 1 98.81 155 ARG B CA 1
ATOM 2937 C C . ARG B 1 155 ? 4.344 17.531 16.328 1 98.81 155 ARG B C 1
ATOM 2939 O O . ARG B 1 155 ? 3.318 17.656 15.656 1 98.81 155 ARG B O 1
ATOM 2946 N N . ALA B 1 156 ? 5.371 16.828 15.961 1 98.88 156 ALA B N 1
ATOM 2947 C CA . ALA B 1 156 ? 5.34 16.062 14.719 1 98.88 156 ALA B CA 1
ATOM 2948 C C . ALA B 1 156 ? 6.285 14.867 14.789 1 98.88 156 ALA B C 1
ATOM 2950 O O . ALA B 1 156 ? 7.203 14.836 15.609 1 98.88 156 ALA B O 1
ATOM 2951 N N . THR B 1 157 ? 6.07 13.859 14.047 1 98.81 157 THR B N 1
ATOM 2952 C CA . THR B 1 157 ? 6.992 12.742 13.844 1 98.81 157 THR B CA 1
ATOM 2953 C C . THR B 1 157 ? 7.215 12.484 12.359 1 98.81 157 THR B C 1
ATOM 2955 O O . THR B 1 157 ? 6.703 13.219 11.516 1 98.81 157 THR B O 1
ATOM 2958 N N . THR B 1 158 ? 8.094 11.555 12.055 1 98.75 158 THR B N 1
ATOM 2959 C CA . THR B 1 158 ? 8.461 11.227 10.68 1 98.75 158 THR B CA 1
ATOM 2960 C C . THR B 1 158 ? 9.117 9.852 10.609 1 98.75 158 THR B C 1
ATOM 2962 O O . THR B 1 158 ? 9.156 9.125 11.609 1 98.75 158 THR B O 1
ATOM 2965 N N . ASN B 1 159 ? 9.461 9.492 9.398 1 98.25 159 ASN B N 1
ATOM 2966 C CA . ASN B 1 159 ? 10.211 8.258 9.172 1 98.25 159 ASN B CA 1
ATOM 2967 C C . ASN B 1 159 ? 11.43 8.164 10.078 1 98.25 159 ASN B C 1
ATOM 2969 O O . ASN B 1 159 ? 12.266 9.078 10.094 1 98.25 159 ASN B O 1
ATOM 2973 N N . LYS B 1 160 ? 11.594 6.98 10.758 1 98.38 160 LYS B N 1
ATOM 2974 C CA . LYS B 1 160 ? 12.664 6.848 11.742 1 98.38 160 LYS B CA 1
ATOM 2975 C C . LYS B 1 160 ? 14.008 6.613 11.062 1 98.38 160 LYS B C 1
ATOM 2977 O O . LYS B 1 160 ? 15.039 7.094 11.531 1 98.38 160 LYS B O 1
ATOM 2982 N N . ARG B 1 161 ? 13.953 5.895 9.961 1 97.06 161 ARG B N 1
ATOM 2983 C CA . ARG B 1 161 ? 15.172 5.66 9.195 1 97.06 161 ARG B CA 1
ATOM 2984 C C . ARG B 1 161 ? 15.727 6.965 8.633 1 97.06 161 ARG B C 1
ATOM 2986 O O . ARG B 1 161 ? 16.938 7.133 8.516 1 97.06 161 ARG B O 1
ATOM 2993 N N . SER B 1 162 ? 14.82 7.891 8.273 1 98.19 162 SER B N 1
ATOM 2994 C CA . SER B 1 162 ? 15.211 9.164 7.684 1 98.19 162 SER B CA 1
ATOM 2995 C C . SER B 1 162 ? 15.07 10.305 8.688 1 98.19 162 SER B C 1
ATOM 2997 O O . SER B 1 162 ? 14.844 11.453 8.297 1 98.19 162 SER B O 1
ATOM 2999 N N . TRP B 1 163 ? 15.203 10 9.93 1 98.31 163 TRP B N 1
ATOM 3000 C CA . TRP B 1 163 ? 14.961 10.961 10.992 1 98.31 163 TRP B CA 1
ATOM 3001 C C . TRP B 1 163 ? 15.875 12.172 10.852 1 98.31 163 TRP B C 1
ATOM 3003 O O . TRP B 1 163 ? 15.414 13.312 10.836 1 98.31 163 TRP B O 1
ATOM 3013 N N . ALA B 1 164 ? 17.156 11.93 10.695 1 97.88 164 ALA B N 1
ATOM 3014 C CA . ALA B 1 164 ? 18.141 13.008 10.633 1 97.88 164 ALA B CA 1
ATOM 3015 C C . ALA B 1 164 ? 17.891 13.914 9.43 1 97.88 164 ALA B C 1
ATOM 3017 O O . ALA B 1 164 ? 18.047 15.133 9.516 1 97.88 164 ALA B O 1
ATOM 3018 N N . PHE B 1 165 ? 17.516 13.328 8.352 1 98.44 165 PHE B N 1
ATOM 3019 C CA . PHE B 1 165 ? 17.234 14.102 7.152 1 98.44 165 PHE B CA 1
ATOM 3020 C C . PHE B 1 165 ? 16.062 15.031 7.363 1 98.44 165 PHE B C 1
ATOM 3022 O O . PHE B 1 165 ? 16.125 16.219 7.035 1 98.44 165 PHE B O 1
ATOM 3029 N N . VAL B 1 166 ? 14.992 14.555 7.941 1 98.75 166 VAL B N 1
ATOM 3030 C CA . VAL B 1 166 ? 13.75 15.312 8.031 1 98.75 166 VAL B CA 1
ATOM 3031 C C . VAL B 1 166 ? 13.867 16.391 9.102 1 98.75 166 VAL B C 1
ATOM 3033 O O . VAL B 1 166 ? 13.43 17.516 8.906 1 98.75 166 VAL B O 1
ATOM 3036 N N . THR B 1 167 ? 14.477 16.062 10.219 1 98.25 167 THR B N 1
ATOM 3037 C CA . THR B 1 167 ? 14.406 16.938 11.383 1 98.25 167 THR B CA 1
ATOM 3038 C C . THR B 1 167 ? 15.359 18.109 11.242 1 98.25 167 THR B C 1
ATOM 3040 O O . THR B 1 167 ? 15.383 19 12.094 1 98.25 167 THR B O 1
ATOM 3043 N N . GLN B 1 168 ? 16.094 18.156 10.156 1 97.88 168 GLN B N 1
ATOM 3044 C CA . GLN B 1 168 ? 16.891 19.344 9.875 1 97.88 168 GLN B CA 1
ATOM 3045 C C . GLN B 1 168 ? 16.016 20.516 9.422 1 97.88 168 GLN B C 1
ATOM 3047 O O . GLN B 1 168 ? 16.453 21.672 9.453 1 97.88 168 GLN B O 1
ATOM 3052 N N . PHE B 1 169 ? 14.805 20.109 9.023 1 97.75 169 PHE B N 1
ATOM 3053 C CA . PHE B 1 169 ? 13.883 21.125 8.547 1 97.75 169 PHE B CA 1
ATOM 3054 C C . PHE B 1 169 ? 12.945 21.578 9.664 1 97.75 169 PHE B C 1
ATOM 3056 O O . PHE B 1 169 ? 12.555 20.781 10.516 1 97.75 169 PHE B O 1
ATOM 3063 N N . GLY B 1 170 ? 12.516 22.875 9.695 1 93.69 170 GLY B N 1
ATOM 3064 C CA . GLY B 1 170 ? 11.57 23.391 10.672 1 93.69 170 GLY B CA 1
ATOM 3065 C C . GLY B 1 170 ? 12.18 23.547 12.055 1 93.69 170 GLY B C 1
ATOM 3066 O O . GLY B 1 170 ? 11.812 22.828 12.984 1 93.69 170 GLY B O 1
ATOM 3067 N N . GLN B 1 171 ? 12.891 24.516 12.336 1 92.75 171 GLN B N 1
ATOM 3068 C CA . GLN B 1 171 ? 13.656 24.734 13.555 1 92.75 171 GLN B CA 1
ATOM 3069 C C . GLN B 1 171 ? 12.734 24.844 14.766 1 92.75 171 GLN B C 1
ATOM 3071 O O . GLN B 1 171 ? 13.141 24.562 15.898 1 92.75 171 GLN B O 1
ATOM 3076 N N . ARG B 1 172 ? 11.484 25.141 14.547 1 97.81 172 ARG B N 1
ATOM 3077 C CA . ARG B 1 172 ? 10.57 25.328 15.664 1 97.81 172 ARG B CA 1
ATOM 3078 C C . ARG B 1 172 ? 9.656 24.125 15.844 1 97.81 172 ARG B C 1
ATOM 3080 O O . ARG B 1 172 ? 8.758 24.141 16.688 1 97.81 172 ARG B O 1
ATOM 3087 N N . VAL B 1 173 ? 9.836 23.125 15.016 1 98.75 173 VAL B N 1
ATOM 3088 C CA . VAL B 1 173 ? 9.023 21.922 15.133 1 98.75 173 VAL B CA 1
ATOM 3089 C C . VAL B 1 173 ? 9.438 21.141 16.375 1 98.75 173 VAL B C 1
ATOM 3091 O O . VAL B 1 173 ? 10.633 21 16.656 1 98.75 173 VAL B O 1
ATOM 3094 N N . ARG B 1 174 ? 8.5 20.609 17.156 1 98.69 174 ARG B N 1
ATOM 3095 C CA . ARG B 1 174 ? 8.758 19.734 18.281 1 98.69 174 ARG B CA 1
ATOM 3096 C C . ARG B 1 174 ? 8.719 18.266 17.859 1 98.69 174 ARG B C 1
ATOM 3098 O O . ARG B 1 174 ? 7.734 17.562 18.109 1 98.69 174 ARG B O 1
ATOM 3105 N N . TRP B 1 175 ? 9.797 17.797 17.359 1 98.38 175 TRP B N 1
ATOM 3106 C CA . TRP B 1 175 ? 9.898 16.453 16.797 1 98.38 175 TRP B CA 1
ATOM 3107 C C . TRP B 1 175 ? 9.789 15.391 17.891 1 98.38 175 TRP B C 1
ATOM 3109 O O . TRP B 1 175 ? 10.469 15.477 18.922 1 98.38 175 TRP B O 1
ATOM 3119 N N . GLN B 1 176 ? 8.906 14.398 17.672 1 98.25 176 GLN B N 1
ATOM 3120 C CA . GLN B 1 176 ? 8.688 13.289 18.594 1 98.25 176 GLN B CA 1
ATOM 3121 C C . GLN B 1 176 ? 9.312 12 18.062 1 98.25 176 GLN B C 1
ATOM 3123 O O . GLN B 1 176 ? 8.734 11.336 17.203 1 98.25 176 GLN B O 1
ATOM 3128 N N . PRO B 1 177 ? 10.453 11.531 18.641 1 96.19 177 PRO B N 1
ATOM 3129 C CA . PRO B 1 177 ? 11.141 10.352 18.078 1 96.19 177 PRO B CA 1
ATOM 3130 C C . PRO B 1 177 ? 10.43 9.047 18.422 1 96.19 177 PRO B C 1
ATOM 3132 O O . PRO B 1 177 ? 10.547 8.062 17.688 1 96.19 177 PRO B O 1
ATOM 3135 N N . LYS B 1 178 ? 9.719 9.055 19.516 1 95.56 178 LYS B N 1
ATOM 3136 C CA . LYS B 1 178 ? 8.977 7.863 19.922 1 95.56 178 LYS B CA 1
ATOM 3137 C C . LYS B 1 178 ? 7.492 8.008 19.609 1 95.56 178 LYS B C 1
ATOM 3139 O O . LYS B 1 178 ? 6.688 8.289 20.5 1 95.56 178 LYS B O 1
ATOM 3144 N N . ALA B 1 179 ? 7.113 7.797 18.391 1 97.44 179 ALA B N 1
ATOM 3145 C CA . ALA B 1 179 ? 5.723 7.895 17.969 1 97.44 179 ALA B CA 1
ATOM 3146 C C . ALA B 1 179 ? 5.504 7.16 16.641 1 97.44 179 ALA B C 1
ATOM 3148 O O . ALA B 1 179 ? 6.328 7.25 15.727 1 97.44 179 ALA B O 1
ATOM 3149 N N . ARG B 1 180 ? 4.438 6.375 16.609 1 98.19 180 ARG B N 1
ATOM 3150 C CA . ARG B 1 180 ? 3.969 5.824 15.344 1 98.19 180 ARG B CA 1
ATOM 3151 C C . ARG B 1 180 ? 3.311 6.902 14.492 1 98.19 180 ARG B C 1
ATOM 3153 O O . ARG B 1 180 ? 3.52 6.957 13.281 1 98.19 180 ARG B O 1
ATOM 3160 N N . TYR B 1 181 ? 2.523 7.699 15.07 1 98.75 181 TYR B N 1
ATOM 3161 C CA . TYR B 1 181 ? 1.957 8.914 14.5 1 98.75 181 TYR B CA 1
ATOM 3162 C C . TYR B 1 181 ? 1.63 9.93 15.594 1 98.75 181 TYR B C 1
ATOM 3164 O O . TYR B 1 181 ? 1.51 9.57 16.766 1 98.75 181 TYR B O 1
ATOM 3172 N N . VAL B 1 182 ? 1.526 11.18 15.227 1 98.81 182 VAL B N 1
ATOM 3173 C CA . VAL B 1 182 ? 1.262 12.289 16.141 1 98.81 182 VAL B CA 1
ATOM 3174 C C . VAL B 1 182 ? 0.124 13.148 15.594 1 98.81 182 VAL B C 1
ATOM 3176 O O . VAL B 1 182 ? 0.084 13.453 14.398 1 98.81 182 VAL B O 1
ATOM 3179 N N . ARG B 1 183 ? -0.802 13.461 16.453 1 98.62 183 ARG B N 1
ATOM 3180 C CA . ARG B 1 183 ? -1.796 14.484 16.172 1 98.62 183 ARG B CA 1
ATOM 3181 C C . ARG B 1 183 ? -1.519 15.758 16.969 1 98.62 183 ARG B C 1
ATOM 3183 O O . ARG B 1 183 ? -1.368 15.703 18.188 1 98.62 183 ARG B O 1
ATOM 3190 N N . ASP B 1 184 ? -1.382 16.828 16.266 1 98.75 184 ASP B N 1
ATOM 3191 C CA . ASP B 1 184 ? -1.387 18.156 16.859 1 98.75 184 ASP B CA 1
ATOM 3192 C C . ASP B 1 184 ? -2.439 19.047 16.219 1 98.75 184 ASP B C 1
ATOM 3194 O O . ASP B 1 184 ? -2.229 19.578 15.117 1 98.75 184 ASP B O 1
ATOM 3198 N N . ARG B 1 185 ? -3.604 19.203 16.938 1 97.31 185 ARG B N 1
ATOM 3199 C CA . ARG B 1 185 ? -4.777 19.875 16.391 1 97.31 185 ARG B CA 1
ATOM 3200 C C . ARG B 1 185 ? -5.234 19.188 15.102 1 97.31 185 ARG B C 1
ATOM 3202 O O . ARG B 1 185 ? -5.516 18 15.086 1 97.31 185 ARG B O 1
ATOM 3209 N N . ASN B 1 186 ? -5.18 19.922 14 1 98.38 186 ASN B N 1
ATOM 3210 C CA . ASN B 1 186 ? -5.738 19.344 12.781 1 98.38 186 ASN B CA 1
ATOM 3211 C C . ASN B 1 186 ? -4.645 18.797 11.867 1 98.38 186 ASN B C 1
ATOM 3213 O O . ASN B 1 186 ? -4.895 18.5 10.695 1 98.38 186 ASN B O 1
ATOM 3217 N N . ILE B 1 187 ? -3.424 18.625 12.414 1 98.94 187 ILE B N 1
ATOM 3218 C CA . ILE B 1 187 ? -2.326 18.078 11.625 1 98.94 187 ILE B CA 1
ATOM 3219 C C . ILE B 1 187 ? -1.926 16.719 12.188 1 98.94 187 ILE B C 1
ATOM 3221 O O . ILE B 1 187 ? -1.742 16.562 13.398 1 98.94 187 ILE B O 1
ATOM 3225 N N . TRP B 1 188 ? -1.833 15.758 11.305 1 98.94 188 TRP B N 1
ATOM 3226 C CA . TRP B 1 188 ? -1.353 14.414 11.609 1 98.94 188 TRP B CA 1
ATOM 32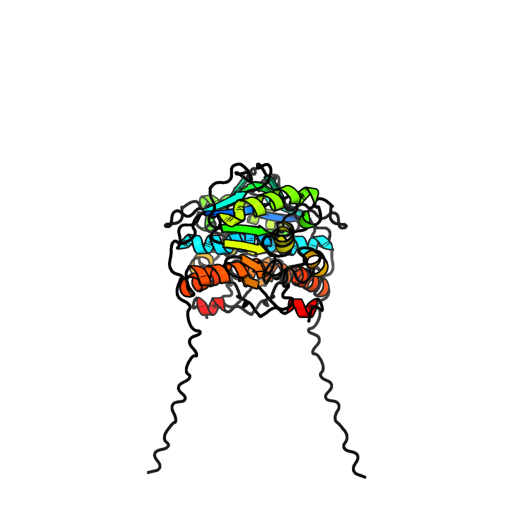27 C C . TRP B 1 188 ? -0.042 14.125 10.883 1 98.94 188 TRP B C 1
ATOM 3229 O O . TRP B 1 188 ? 0.073 14.359 9.68 1 98.94 188 TRP B O 1
ATOM 3239 N N . THR B 1 189 ? 0.922 13.656 11.609 1 98.94 189 THR B N 1
ATOM 3240 C CA . THR B 1 189 ? 2.172 13.195 11.016 1 98.94 189 THR B CA 1
ATOM 3241 C C . THR B 1 189 ? 2.465 11.75 11.414 1 98.94 189 THR B C 1
ATOM 3243 O O . THR B 1 189 ? 2.205 11.352 12.547 1 98.94 189 THR B O 1
ATOM 3246 N N . THR B 1 190 ? 2.947 10.992 10.453 1 98.88 190 THR B N 1
ATOM 3247 C CA . THR B 1 190 ? 3.186 9.586 10.75 1 98.88 190 THR B CA 1
ATOM 3248 C C . THR B 1 190 ? 4.648 9.219 10.523 1 98.88 190 THR B C 1
ATOM 3250 O O . THR B 1 190 ? 5.359 9.914 9.789 1 98.88 190 THR B O 1
ATOM 3253 N N . SER B 1 191 ? 5.059 8.133 11.172 1 98.56 191 SER B N 1
ATOM 3254 C CA . SER B 1 191 ? 6.344 7.504 10.891 1 98.56 191 SER B CA 1
ATOM 3255 C C . SER B 1 191 ? 6.359 6.883 9.492 1 98.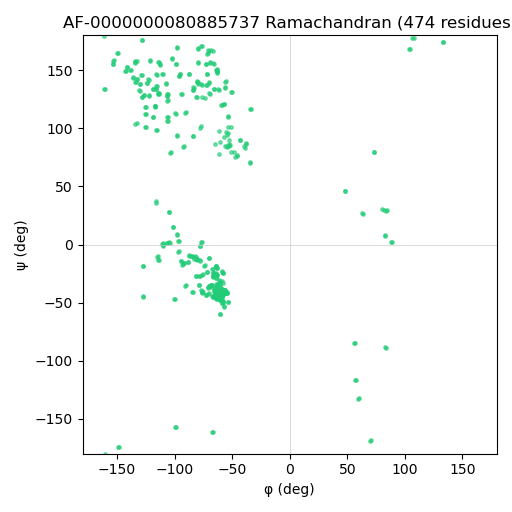56 191 SER B C 1
ATOM 3257 O O . SER B 1 191 ? 5.547 7.246 8.641 1 98.56 191 SER B O 1
ATOM 3259 N N . GLY B 1 192 ? 7.238 6.016 9.242 1 97.94 192 GLY B N 1
ATOM 3260 C CA . GLY B 1 192 ? 7.555 5.617 7.875 1 97.94 192 GLY B CA 1
ATOM 3261 C C . GLY B 1 192 ? 6.613 4.562 7.328 1 97.94 192 GLY B C 1
ATOM 3262 O O . GLY B 1 192 ? 6.316 3.576 8.008 1 97.94 192 GLY B O 1
ATOM 3263 N N . ILE B 1 193 ? 6.188 4.758 6.141 1 97.5 193 ILE B N 1
ATOM 3264 C CA . ILE B 1 193 ? 5.59 3.844 5.172 1 97.5 193 ILE B CA 1
ATOM 3265 C C . ILE B 1 193 ? 4.363 3.172 5.789 1 97.5 193 ILE B C 1
ATOM 3267 O O . ILE B 1 193 ? 3.238 3.652 5.633 1 97.5 193 ILE B O 1
ATOM 3271 N N . SER B 1 194 ? 4.551 2.037 6.574 1 98.25 194 SER B N 1
ATOM 3272 C CA . SER B 1 194 ? 3.396 1.331 7.113 1 98.25 194 SER B CA 1
ATOM 3273 C C . SER B 1 194 ? 2.656 2.182 8.141 1 98.25 194 SER B C 1
ATOM 3275 O O . SER B 1 194 ? 1.441 2.057 8.297 1 98.25 194 SER B O 1
ATOM 3277 N N . ALA B 1 195 ? 3.377 3.09 8.797 1 98.69 195 ALA B N 1
ATOM 3278 C CA . ALA B 1 195 ? 2.781 3.973 9.797 1 98.69 195 ALA B CA 1
ATOM 3279 C C . ALA B 1 195 ? 1.732 4.887 9.164 1 98.69 195 ALA B C 1
ATOM 3281 O O . ALA B 1 195 ? 0.843 5.387 9.859 1 98.69 195 ALA B O 1
ATOM 3282 N N . GLY B 1 196 ? 1.904 5.129 7.871 1 98.75 196 GLY B N 1
ATOM 3283 C CA . GLY B 1 196 ? 0.891 5.91 7.184 1 98.75 196 GLY B CA 1
ATOM 3284 C C . GLY B 1 196 ? -0.499 5.312 7.285 1 98.75 196 GLY B C 1
ATOM 3285 O O . GLY B 1 196 ? -1.483 6.035 7.445 1 98.75 196 GLY B O 1
ATOM 3286 N N . VAL B 1 197 ? -0.59 3.998 7.195 1 98.88 197 VAL B N 1
ATOM 3287 C CA . VAL B 1 197 ? -1.874 3.318 7.328 1 98.88 197 VAL B CA 1
ATOM 3288 C C . VAL B 1 197 ? -2.396 3.477 8.758 1 98.88 197 VAL B C 1
ATOM 3290 O O . VAL B 1 197 ? -3.557 3.844 8.961 1 98.88 197 VAL B O 1
ATOM 3293 N N . ASP B 1 198 ? -1.541 3.279 9.695 1 98.81 198 ASP B N 1
ATOM 3294 C CA . ASP B 1 198 ? -1.94 3.402 11.094 1 98.81 198 ASP B CA 1
ATOM 3295 C C . ASP B 1 198 ? -2.41 4.82 11.406 1 98.81 198 ASP B C 1
ATOM 3297 O O . ASP B 1 198 ? -3.393 5.012 12.133 1 98.81 198 ASP B O 1
ATOM 3301 N N . GLY B 1 199 ? -1.678 5.781 10.922 1 98.81 199 GLY B N 1
ATOM 3302 C CA . GLY B 1 199 ? -2.068 7.164 11.148 1 98.81 199 GLY B CA 1
ATOM 3303 C C . GLY B 1 199 ? -3.414 7.508 10.539 1 98.81 199 GLY B C 1
ATOM 3304 O O . GLY B 1 199 ? -4.242 8.164 11.18 1 98.81 199 GLY B O 1
ATOM 3305 N N . VAL B 1 200 ? -3.646 7.094 9.297 1 98.94 200 VAL B N 1
ATOM 3306 C CA . VAL B 1 200 ? -4.914 7.375 8.633 1 98.94 200 VAL B CA 1
ATOM 3307 C C . VAL B 1 200 ? -6.047 6.641 9.344 1 98.94 200 VAL B C 1
ATOM 3309 O O . VAL B 1 200 ? -7.148 7.176 9.492 1 98.94 200 VAL B O 1
ATOM 3312 N N . LEU B 1 201 ? -5.805 5.414 9.812 1 98.75 201 LEU B N 1
ATOM 3313 C CA . LEU B 1 201 ? -6.809 4.703 10.594 1 98.75 201 LEU B CA 1
ATOM 3314 C C . LEU B 1 201 ? -7.098 5.43 11.906 1 98.75 201 LEU B C 1
ATOM 3316 O O . LEU B 1 201 ? -8.242 5.453 12.367 1 98.75 201 LEU B O 1
ATOM 3320 N N . GLY B 1 202 ? -6.043 5.961 12.547 1 98.44 202 GLY B N 1
ATOM 3321 C CA . GLY B 1 202 ? -6.242 6.801 13.719 1 98.44 202 GLY B CA 1
ATOM 3322 C C . GLY B 1 202 ? -7.078 8.031 13.43 1 98.44 202 GLY B C 1
ATOM 3323 O O . GLY B 1 202 ? -7.961 8.391 14.211 1 98.44 202 GLY B O 1
ATOM 3324 N N . TRP B 1 203 ? -6.797 8.672 12.336 1 98.75 203 TRP B N 1
ATOM 3325 C CA . TRP B 1 203 ? -7.559 9.836 11.914 1 98.75 203 TRP B CA 1
ATOM 3326 C C . TRP B 1 203 ? -9.016 9.477 11.656 1 98.75 203 TRP B C 1
ATOM 3328 O O . TRP B 1 203 ? -9.93 10.203 12.062 1 98.75 203 TRP B O 1
ATOM 3338 N N . ILE B 1 204 ? -9.281 8.328 10.984 1 98.75 204 ILE B N 1
ATOM 3339 C CA . ILE B 1 204 ? -10.641 7.844 10.75 1 98.75 204 ILE B CA 1
ATOM 3340 C C . ILE B 1 204 ? -11.344 7.617 12.086 1 98.75 204 ILE B C 1
ATOM 3342 O O . ILE B 1 204 ? -12.516 7.965 12.242 1 98.75 204 ILE B O 1
ATOM 3346 N N . GLU B 1 205 ? -10.656 6.996 12.984 1 98.38 205 GLU B N 1
ATOM 3347 C CA . GLU B 1 205 ? -11.234 6.77 14.305 1 98.38 205 GLU B CA 1
ATOM 3348 C C . GLU B 1 205 ? -11.641 8.086 14.969 1 98.38 205 GLU B C 1
ATOM 3350 O O . GLU B 1 205 ? -12.703 8.18 15.578 1 98.38 205 GLU B O 1
ATOM 3355 N N . TYR B 1 206 ? -10.758 9.047 14.844 1 97.81 206 TYR B N 1
ATOM 3356 C CA . TYR B 1 206 ? -11.008 10.359 15.43 1 97.81 206 TYR B CA 1
ATOM 3357 C C . TYR B 1 206 ? -12.242 11.008 14.805 1 97.81 206 TYR B C 1
ATOM 3359 O O . TYR B 1 206 ? -13.094 11.539 15.516 1 97.81 206 TYR B O 1
ATOM 3367 N N . VAL B 1 207 ? -12.383 10.945 13.508 1 98.38 207 VAL B N 1
ATOM 3368 C CA . VAL B 1 207 ? -13.398 11.695 12.766 1 98.38 207 VAL B CA 1
ATOM 3369 C C . VAL B 1 207 ? -14.711 10.93 12.773 1 98.38 207 VAL B C 1
ATOM 3371 O O . VAL B 1 207 ? -15.781 11.516 12.953 1 98.38 207 VAL B O 1
ATOM 3374 N N . TRP B 1 208 ? -14.703 9.578 12.602 1 98.12 208 TRP B N 1
ATOM 3375 C CA . TRP B 1 208 ? -15.922 8.805 12.398 1 98.12 208 TRP B CA 1
ATOM 3376 C C . TRP B 1 208 ? -16.188 7.867 13.57 1 98.12 208 TRP B C 1
ATOM 3378 O O . TRP B 1 208 ? -17.234 7.223 13.633 1 98.12 208 TRP B O 1
ATOM 3388 N N . GLY B 1 209 ? -15.203 7.68 14.43 1 97.69 209 GLY B N 1
ATOM 3389 C CA . GLY B 1 209 ? -15.391 6.844 15.609 1 97.69 209 GLY B CA 1
ATOM 3390 C C . GLY B 1 209 ? -14.75 5.477 15.477 1 97.69 209 GLY B C 1
ATOM 3391 O O . GLY B 1 209 ? -14.391 5.055 14.375 1 97.69 209 GLY B O 1
ATOM 3392 N N . SER B 1 210 ? -14.68 4.789 16.594 1 97.44 210 SER B N 1
ATOM 3393 C CA . SER B 1 210 ? -13.953 3.527 16.703 1 97.44 210 SER B CA 1
ATOM 3394 C C . SER B 1 210 ? -14.641 2.426 15.898 1 97.44 210 SER B C 1
ATOM 3396 O O . SER B 1 210 ? -13.969 1.552 15.336 1 97.44 210 SER B O 1
ATOM 3398 N N . ASN B 1 211 ? -15.914 2.406 15.852 1 97.25 211 ASN B N 1
ATOM 3399 C CA . ASN B 1 211 ? -16.625 1.369 15.109 1 97.25 211 ASN B CA 1
ATOM 3400 C C . ASN B 1 211 ? -16.266 1.39 13.625 1 97.25 211 ASN B C 1
ATOM 3402 O O . ASN B 1 211 ? -15.922 0.353 13.055 1 97.25 211 ASN B O 1
ATOM 3406 N N . VAL B 1 212 ? -16.281 2.59 13.047 1 97.88 212 VAL B N 1
ATOM 3407 C CA . VAL B 1 212 ? -15.969 2.746 11.633 1 97.88 212 VAL B CA 1
ATOM 3408 C C . VAL B 1 212 ? -14.508 2.375 11.375 1 97.88 212 VAL B C 1
ATOM 3410 O O . VAL B 1 212 ? -14.203 1.628 10.445 1 97.88 212 VAL B O 1
ATOM 3413 N N . SER B 1 213 ? -13.656 2.855 12.25 1 98.38 213 SER B N 1
ATOM 3414 C CA . SER B 1 213 ? -12.234 2.557 12.094 1 98.38 213 SER B CA 1
ATOM 3415 C C . SER B 1 213 ? -11.969 1.06 12.219 1 98.38 213 SER B C 1
ATOM 3417 O O . SER B 1 213 ? -11.148 0.506 11.477 1 98.38 213 SER B O 1
ATOM 3419 N N . THR B 1 214 ? -12.602 0.425 13.117 1 98 214 THR B N 1
ATOM 3420 C CA . THR B 1 214 ? -12.43 -1.012 13.297 1 98 214 THR B CA 1
ATOM 3421 C C . THR B 1 214 ? -12.922 -1.774 12.07 1 98 214 THR B C 1
ATOM 3423 O O . THR B 1 214 ? -12.273 -2.727 11.625 1 98 214 THR B O 1
ATOM 3426 N N . GLU B 1 215 ? -14.008 -1.366 11.539 1 97.81 215 GLU B N 1
ATOM 3427 C CA . GLU B 1 215 ? -14.516 -2.01 10.328 1 97.81 215 GLU B CA 1
ATOM 3428 C C . GLU B 1 215 ? -13.523 -1.896 9.18 1 97.81 215 GLU B C 1
ATOM 3430 O O . GLU B 1 215 ? -13.242 -2.879 8.492 1 97.81 215 GLU B O 1
ATOM 3435 N N . VAL B 1 216 ? -13 -0.707 8.969 1 98.5 216 VAL B N 1
ATOM 3436 C CA . VAL B 1 216 ? -12.016 -0.487 7.914 1 98.5 216 VAL B CA 1
ATOM 3437 C C . VAL B 1 216 ? -10.781 -1.345 8.172 1 98.5 216 VAL B C 1
ATOM 3439 O O . VAL B 1 216 ? -10.258 -1.989 7.254 1 98.5 216 VAL B O 1
ATOM 3442 N N . THR B 1 217 ? -10.328 -1.387 9.414 1 98.5 217 THR B N 1
ATOM 3443 C CA . THR B 1 217 ? -9.164 -2.176 9.82 1 98.5 217 THR B CA 1
ATOM 3444 C C . THR B 1 217 ? -9.391 -3.654 9.516 1 98.5 217 THR B C 1
ATOM 3446 O O . THR B 1 217 ? -8.5 -4.328 8.992 1 98.5 217 THR B O 1
ATOM 3449 N N . ASN B 1 218 ? -10.555 -4.145 9.852 1 98.12 218 ASN B N 1
ATOM 3450 C CA . ASN B 1 218 ? -10.891 -5.547 9.641 1 98.12 218 ASN B CA 1
ATOM 3451 C C . ASN B 1 218 ? -10.961 -5.895 8.156 1 98.12 218 ASN B C 1
ATOM 3453 O O . ASN B 1 218 ? -10.477 -6.945 7.734 1 98.12 218 ASN B O 1
ATOM 3457 N N . VAL B 1 219 ? -11.523 -4.977 7.371 1 97.56 219 VAL B N 1
ATOM 3458 C CA . VAL B 1 219 ? -11.602 -5.184 5.93 1 97.56 219 VAL B CA 1
ATOM 3459 C C . VAL B 1 219 ? -10.203 -5.324 5.344 1 97.56 219 VAL B C 1
ATOM 3461 O O . VAL B 1 219 ? -9.961 -6.168 4.477 1 97.56 219 VAL B O 1
ATOM 3464 N N . MET B 1 220 ? -9.273 -4.621 5.863 1 98.12 220 MET B N 1
ATOM 3465 C CA . MET B 1 220 ? -7.898 -4.598 5.379 1 98.12 220 MET B CA 1
ATOM 3466 C C . MET B 1 220 ? -7.117 -5.801 5.898 1 98.12 220 MET B C 1
ATOM 3468 O O . MET B 1 220 ? -5.996 -6.055 5.461 1 98.12 220 MET B O 1
ATOM 3472 N N . GLU B 1 221 ? -7.723 -6.508 6.898 1 98.19 221 GLU B N 1
ATOM 3473 C CA . GLU B 1 221 ? -6.98 -7.484 7.688 1 98.19 221 GLU B CA 1
ATOM 3474 C C . GLU B 1 221 ? -5.652 -6.906 8.172 1 98.19 221 GLU B C 1
ATOM 3476 O O . GLU B 1 221 ? -4.602 -7.531 8.016 1 98.19 221 GLU B O 1
ATOM 3481 N N . TRP B 1 222 ? -5.723 -5.715 8.68 1 98.12 222 TRP B N 1
ATOM 3482 C CA . TRP B 1 222 ? -4.582 -4.926 9.141 1 98.12 222 TRP B CA 1
ATOM 3483 C C . TRP B 1 222 ? -4.348 -5.121 10.633 1 98.12 222 TRP B C 1
ATOM 3485 O O . TRP B 1 222 ? -5.285 -5.035 11.43 1 98.12 222 TRP B O 1
ATOM 3495 N N . ASN B 1 223 ? -3.094 -5.426 11.023 1 96.81 223 ASN B N 1
ATOM 3496 C CA . ASN B 1 223 ? -2.701 -5.449 12.422 1 96.81 223 ASN B CA 1
ATOM 3497 C C . ASN B 1 223 ? -2.326 -4.059 12.93 1 96.81 223 ASN B C 1
ATOM 3499 O O . ASN B 1 223 ? -1.161 -3.664 12.859 1 96.81 223 ASN B O 1
ATOM 3503 N N . LYS B 1 224 ? -3.256 -3.414 13.477 1 95.88 224 LYS B N 1
ATOM 3504 C CA . LYS B 1 224 ? -3.16 -1.997 13.812 1 95.88 224 LYS B CA 1
ATOM 3505 C C . LYS B 1 224 ? -2.176 -1.77 14.961 1 95.88 224 LYS B C 1
ATOM 3507 O O . LYS B 1 224 ? -2.146 -2.537 15.922 1 95.88 224 LYS B O 1
ATOM 3512 N N . VAL B 1 225 ? -1.421 -0.725 14.805 1 95.31 225 VAL B N 1
ATOM 3513 C CA . VAL B 1 225 ? -0.472 -0.283 15.828 1 95.31 225 VAL B CA 1
ATOM 3514 C C . VAL B 1 225 ? -0.887 1.085 16.359 1 95.31 225 VAL B C 1
ATOM 3516 O O . VAL B 1 225 ? -1.271 1.969 15.594 1 95.31 225 VAL B O 1
ATOM 3519 N N . GLY B 1 226 ? -0.832 1.285 17.672 1 94.94 226 GLY B N 1
ATOM 3520 C CA . GLY B 1 226 ? -1.252 2.531 18.281 1 94.94 226 GLY B CA 1
ATOM 3521 C C . GLY B 1 226 ? -0.24 3.648 18.125 1 94.94 226 GLY B C 1
ATOM 3522 O O . GLY B 1 226 ? 0.904 3.406 17.734 1 94.94 226 GLY B O 1
ATOM 3523 N N . ALA B 1 227 ? -0.63 4.801 18.484 1 96.38 227 ALA B N 1
ATOM 3524 C CA . ALA B 1 227 ? 0.111 6.035 18.234 1 96.38 227 ALA B CA 1
ATOM 3525 C C . ALA B 1 227 ? 1.474 6.008 18.906 1 96.38 227 ALA B C 1
ATOM 3527 O O . ALA B 1 227 ? 2.455 6.527 18.375 1 96.38 227 ALA B O 1
ATOM 3528 N N . ASN B 1 228 ? 1.594 5.312 20.031 1 93.75 228 ASN B N 1
ATOM 3529 C CA . ASN B 1 228 ? 2.803 5.414 20.844 1 93.75 228 ASN B CA 1
ATOM 3530 C C . ASN B 1 228 ? 3.666 4.164 20.719 1 93.75 228 ASN B C 1
ATOM 3532 O O . ASN B 1 228 ? 4.699 4.051 21.375 1 93.75 228 ASN B O 1
ATOM 3536 N N . ASP B 1 229 ? 3.211 3.221 19.906 1 88.5 229 ASP B N 1
ATOM 3537 C CA . ASP B 1 229 ? 3.922 1.956 19.75 1 88.5 229 ASP B CA 1
ATOM 3538 C C . ASP B 1 229 ? 4.801 1.98 18.5 1 88.5 229 ASP B C 1
ATOM 3540 O O . ASP B 1 229 ? 4.328 1.704 17.391 1 88.5 229 ASP B O 1
ATOM 3544 N N . ASP B 1 230 ? 5.996 2.318 18.719 1 88.56 230 ASP B N 1
ATOM 3545 C CA . ASP B 1 230 ? 6.914 2.375 17.578 1 88.56 230 ASP B CA 1
ATOM 3546 C C . ASP B 1 230 ? 8.242 1.704 17.922 1 88.56 230 ASP B C 1
ATOM 3548 O O . ASP B 1 230 ? 9.094 2.299 18.594 1 88.56 230 ASP B O 1
ATOM 3552 N N . LYS B 1 231 ? 8.469 0.617 17.5 1 93.5 231 LYS B N 1
ATOM 3553 C CA . LYS B 1 231 ? 9.695 -0.121 17.781 1 93.5 231 LYS B CA 1
ATOM 3554 C C . LYS B 1 231 ? 10.844 0.345 16.875 1 93.5 231 LYS B C 1
ATOM 3556 O O . LYS B 1 231 ? 12.008 0.058 17.156 1 93.5 231 LYS B O 1
ATOM 3561 N N . PHE B 1 232 ? 10.539 1.063 15.875 1 96.06 232 PHE B N 1
ATOM 3562 C CA . PHE B 1 232 ? 11.547 1.416 14.883 1 96.06 232 PHE B CA 1
ATOM 3563 C C . PHE B 1 232 ? 12.391 2.592 15.359 1 96.06 232 PHE B C 1
ATOM 3565 O O . PHE B 1 232 ? 13.555 2.732 14.961 1 96.06 232 PHE B O 1
ATOM 3572 N N . GLY B 1 233 ? 11.789 3.484 16.25 1 95.12 233 GLY B N 1
ATOM 3573 C CA . GLY B 1 233 ? 12.633 4.488 16.875 1 95.12 233 GLY B CA 1
ATOM 3574 C C . GLY B 1 233 ? 13.812 3.898 17.625 1 95.12 233 GLY B C 1
ATOM 3575 O O . GLY B 1 233 ? 14.922 4.43 17.547 1 95.12 233 GLY B O 1
ATOM 3576 N N . LYS B 1 234 ? 13.578 2.818 18.281 1 94 234 LYS B N 1
ATOM 3577 C CA . LYS B 1 234 ? 14.648 2.125 18.984 1 94 234 LYS B CA 1
ATOM 3578 C C . LYS B 1 234 ? 15.609 1.454 18 1 94 234 LYS B C 1
ATOM 3580 O O . LYS B 1 234 ? 16.828 1.502 18.188 1 94 234 LYS B O 1
ATOM 3585 N N . LEU B 1 235 ? 15.055 0.859 17.031 1 95.5 235 LEU B N 1
ATOM 3586 C CA . LEU B 1 235 ? 15.844 0.178 16.016 1 95.5 235 LEU B CA 1
ATOM 3587 C C . LEU B 1 235 ? 16.875 1.126 15.398 1 95.5 235 LEU B C 1
ATOM 3589 O O . LEU B 1 235 ? 18.016 0.743 15.172 1 95.5 235 LEU B O 1
ATOM 3593 N N . TYR B 1 236 ? 16.422 2.344 15.164 1 95.94 236 TYR B N 1
ATOM 3594 C CA . TYR B 1 236 ? 17.297 3.293 14.492 1 95.94 236 TYR B CA 1
ATOM 3595 C C . TYR B 1 236 ? 17.984 4.203 15.492 1 95.94 236 TYR B C 1
ATOM 3597 O O . TYR B 1 236 ? 18.516 5.258 15.125 1 95.94 236 TYR B O 1
ATOM 3605 N N . GLY B 1 237 ? 17.859 3.936 16.781 1 94.62 237 GLY B N 1
ATOM 3606 C CA . GLY B 1 237 ? 18.688 4.547 17.828 1 94.62 237 GLY B CA 1
ATOM 3607 C C . GLY B 1 237 ? 18.203 5.926 18.234 1 94.62 237 GLY B C 1
ATOM 3608 O O . GLY B 1 237 ? 19 6.781 18.609 1 94.62 237 GLY B O 1
ATOM 3609 N N . LEU B 1 238 ? 16.953 6.172 18.141 1 95.5 238 LEU B N 1
ATOM 3610 C CA . LEU B 1 238 ? 16.438 7.504 18.422 1 95.5 238 LEU B CA 1
ATOM 3611 C C . LEU B 1 238 ? 16.031 7.625 19.891 1 95.5 238 LEU B C 1
ATOM 3613 O O . LEU B 1 238 ? 15.828 8.734 20.391 1 95.5 238 LEU B O 1
ATOM 3617 N N . TRP B 1 239 ? 15.875 6.504 20.609 1 85.69 239 TRP B N 1
ATOM 3618 C CA . TRP B 1 239 ? 15.594 6.461 22.031 1 85.69 239 TRP B CA 1
ATOM 3619 C C . TRP B 1 239 ? 15.953 5.102 22.625 1 85.69 239 TRP B C 1
ATOM 3621 O O . TRP B 1 239 ? 16.109 4.125 21.891 1 85.69 239 TRP B O 1
#

Secondary structure (DSSP, 8-state):
------------------PPPPSSPPP-EEEEE--TT--HHHHHHHHHHHHHHHTTS--EEEEEESS-EEEES--SS--TT--B---EEEE-EETTTPPP-SEEEE--SGGGG-HHHHHHHHHHHHHHGGG-SEEEE-TTHHHHHHHHTTTTTSEE---STTHHHHTTS-TT-EE-SS-SEEEETTEEEE-STHHHHHHHHHHHHHHH-HHHHHHHHHHTT-----TT--HHHHHTT--/------------------PPPPSSPPP-EEEEE--TT--HHHHHHHHHHHHHHHTTS--EEEEEESS-EEEES--SS--TT--B---EEEE-EETTTPPP-SEEEE--SGGGG-HHHHHHHHHHHHHHGGG-SEEEE-TTHHHHHHHHTTTTTSEE---STTHHHHHTS-TT-EE-SS-SEEEETTEEEE-STHHHHHHHHHHHHHHH-HHHHHHHHHHTT-----TT--HHHHHTT--

Radius of gyration: 23.14 Å; Cα contacts (8 Å, |Δi|>4): 1122; chains: 2; bounding box: 57×59×81 Å

InterPro domains:
  IPR002818 DJ-1/PfpI [PF01965] (32-194)
  IPR029062 Class I glutamine amidotransferase-like [G3DSA:3.40.50.880] (16-232)
  IPR029062 Class I glutamine amidotransferase-like [SSF52317] (27-222)
  IPR052158 Isonitrile Hydratase and Quaternary Amine Regulator [PTHR43130] (25-224)